Protein AF-A0A4R6TYL3-F1 (afdb_monomer_lite)

Organism: NCBI:txid1508390

Sequence (504 aa):
MLCTLIILLFRMFLLKMIELNVIICQNISFGIRSGTVNKDDILEYLKGKIPDYSNQQRQHALQFSLYVYPFLMRGEQHPFISNLVNALFEIEEKIPGYSSKTIDWISKIKKKHFEQMIQILGEVGVLRKFSSIAKEHSIELEPRKNKGKNPEFRGILQERYISIEVKTASLFEFNDNRQTGLQITSHLDYKDYSSVKNHGKIINPLSLKVKDYLHSANEKFKDHKKNNEYVDDLCILFIIWDDYINEPLSALINPNSGLFTKKSFSADSNFENVDGVIIIRNIHQLFRNLRFGEIVDYGVKGWFDPLNFSNPSVPPIFVQNPTGKRISKKIFERFNAFETDIFTKMPIAEYRPTDFVDWKTGISVSGLYSVPSDLREIVLEYFIRNNSSHLWRSYSDIALFGNIDVERIYESAIENNEDSPLDYALETIKTTLRMQQQIQRVALEENAVVDTRRVNLNNQFRLHYHLNKMTGPSQDCPCNSGVTYKECCSKKLRHFHYTNYSDI

Secondary structure (DSSP, 8-state):
-HHHHHHHHHHHHHHHHHHHHHHTT-S------S----HHHHHHHHHHHS--TT-TT---TTHIIIIIHHHHTTTPPPHHHHHHHHHHHHHHTTSTTHHHHHHHHHTT--GGGHHHHHHHHHHHHHHHHHHHHSPTT--EES--SSSS---SEEEEETTEEEEEEEEE---HHHHHHHTSSEEE-S---HHHHHHHHHHS-EEPPSHHHHHHHHHHHHHHHHHHTTSTTTTT-EEEEEEEE-S-THHHHHHHH-TTT-TTSTT-S-TT---TT--EEEEEE-HHHHHHHHHHS-----S-TT---TT----TTS--EEEE-TTSPPPPHHHHGGGT-EEGGGTTTS--GGGS--SEEETTTTEEEE-TTTS-HHHHHHHHHHHHHT---------SS----EEEEHHHHHHHHHHTT-S-HHHHHHHHHHHHHHHHHHHHHHHHHHHHHHHHHHHHHHHHHHHHHHHHHTS-TTSBPTT--SSBTTTTHHHHTTT-----GGG-

pLDDT: mean 87.47, std 14.73, range [33.81, 98.88]

Structure (mmCIF, N/CA/C/O backbone):
data_AF-A0A4R6TYL3-F1
#
_entry.id   AF-A0A4R6TYL3-F1
#
loop_
_atom_site.group_PDB
_atom_site.id
_atom_site.type_symbol
_atom_site.label_atom_id
_atom_site.label_alt_id
_atom_site.label_comp_id
_atom_site.label_asym_id
_atom_site.label_entity_id
_atom_site.label_seq_id
_atom_site.pdbx_PDB_ins_code
_atom_site.Cartn_x
_atom_site.Cartn_y
_atom_site.Cartn_z
_atom_site.occupancy
_atom_site.B_iso_or_equiv
_atom_site.auth_seq_id
_atom_site.auth_comp_id
_atom_site.auth_asym_id
_atom_site.auth_atom_id
_atom_site.pdbx_PDB_model_num
ATOM 1 N N . MET A 1 1 ? -55.254 -33.444 -15.782 1.00 52.72 1 MET A N 1
ATOM 2 C CA . MET A 1 1 ? -54.341 -34.079 -14.803 1.00 52.72 1 MET A CA 1
ATOM 3 C C . MET A 1 1 ? -52.915 -33.526 -14.884 1.00 52.72 1 MET A C 1
ATOM 5 O O . MET A 1 1 ? -52.403 -33.098 -13.861 1.00 52.72 1 MET A O 1
ATOM 9 N N . LEU A 1 2 ? -52.297 -33.437 -16.073 1.00 43.19 2 LEU A N 1
ATOM 10 C CA . LEU A 1 2 ? -50.922 -32.924 -16.231 1.00 43.19 2 LEU A CA 1
ATOM 11 C C . LEU A 1 2 ? -50.764 -31.422 -15.887 1.00 43.19 2 LEU A C 1
ATOM 13 O O . LEU A 1 2 ? -49.830 -31.051 -15.185 1.00 43.19 2 LEU A O 1
ATOM 17 N N . CYS A 1 3 ? -51.714 -30.560 -16.275 1.00 38.56 3 CYS A N 1
ATOM 18 C CA . CYS A 1 3 ? -51.667 -29.128 -15.929 1.00 38.56 3 CYS A CA 1
ATOM 19 C C . CYS A 1 3 ? -51.819 -28.856 -14.424 1.00 38.56 3 CYS A C 1
ATOM 21 O O . CYS A 1 3 ? -51.188 -27.949 -13.893 1.00 38.56 3 CYS A O 1
ATOM 23 N N . THR A 1 4 ? -52.614 -29.661 -13.715 1.00 47.88 4 THR A N 1
ATOM 24 C CA . THR A 1 4 ? -52.808 -29.520 -12.265 1.00 47.88 4 THR A CA 1
ATOM 25 C C . THR A 1 4 ? -51.534 -29.888 -11.498 1.00 47.88 4 THR A C 1
ATOM 27 O O . THR A 1 4 ? -51.201 -29.231 -10.515 1.00 47.88 4 THR A O 1
ATOM 30 N N . LEU A 1 5 ? -50.781 -30.879 -11.991 1.00 46.81 5 LEU A N 1
ATOM 31 C CA . LEU A 1 5 ? -49.497 -31.293 -11.422 1.00 46.81 5 LEU A CA 1
ATOM 32 C C . LEU A 1 5 ? -48.406 -30.226 -11.626 1.00 46.81 5 LEU A C 1
ATOM 34 O O . LEU A 1 5 ? -47.641 -29.950 -10.706 1.00 46.81 5 LEU A O 1
ATOM 38 N N . ILE A 1 6 ? -48.379 -29.569 -12.792 1.00 54.91 6 ILE A N 1
ATOM 39 C CA . ILE A 1 6 ? -47.424 -28.488 -13.090 1.00 54.91 6 ILE A CA 1
ATOM 40 C C . ILE A 1 6 ? -47.684 -27.260 -12.204 1.00 54.91 6 ILE A C 1
ATOM 42 O O . ILE A 1 6 ? -46.741 -26.690 -11.663 1.00 54.91 6 ILE A O 1
ATOM 46 N N . ILE A 1 7 ? -48.949 -26.889 -11.976 1.00 54.44 7 ILE A N 1
ATOM 47 C CA . ILE A 1 7 ? -49.303 -25.750 -11.108 1.00 54.44 7 ILE A CA 1
ATOM 48 C C . ILE A 1 7 ? -48.955 -26.035 -9.635 1.00 54.44 7 ILE A C 1
ATOM 50 O O . ILE A 1 7 ? -48.477 -25.142 -8.933 1.00 54.44 7 ILE A O 1
ATOM 54 N N . LEU A 1 8 ? -49.135 -27.276 -9.168 1.00 47.50 8 LEU A N 1
ATOM 55 C CA . LEU A 1 8 ? -48.736 -27.700 -7.819 1.00 47.50 8 LEU A CA 1
ATOM 56 C C . LEU A 1 8 ? -47.213 -27.691 -7.635 1.00 47.50 8 LEU A C 1
ATOM 58 O O . LEU A 1 8 ? -46.730 -27.172 -6.629 1.00 47.50 8 LEU A O 1
ATOM 62 N N . LEU A 1 9 ? -46.455 -28.173 -8.626 1.00 50.94 9 LEU A N 1
ATOM 63 C CA . LEU A 1 9 ? -44.989 -28.128 -8.608 1.00 50.94 9 LEU A CA 1
ATOM 64 C C . LEU A 1 9 ? -44.461 -26.687 -8.642 1.00 50.94 9 LEU A C 1
ATOM 66 O O . LEU A 1 9 ? -43.527 -26.368 -7.908 1.00 50.94 9 LEU A O 1
ATOM 70 N N . PHE A 1 10 ? -45.097 -25.794 -9.406 1.00 54.69 10 PHE A N 1
ATOM 71 C CA . PHE A 1 10 ? -44.711 -24.381 -9.462 1.00 54.69 10 PHE A CA 1
ATOM 72 C C . PHE A 1 10 ? -45.014 -23.642 -8.148 1.00 54.69 10 PHE A C 1
ATOM 74 O O . PHE A 1 10 ? -44.192 -22.859 -7.676 1.00 54.69 10 PHE A O 1
ATOM 81 N N . ARG A 1 11 ? -46.147 -23.942 -7.491 1.00 48.09 11 ARG A N 1
ATOM 82 C CA . ARG A 1 11 ? -46.471 -23.407 -6.153 1.00 48.09 11 ARG A CA 1
ATOM 83 C C . ARG A 1 11 ? -45.524 -23.918 -5.069 1.00 48.09 11 ARG A C 1
ATOM 85 O O . ARG A 1 11 ? -45.111 -23.131 -4.223 1.00 48.09 11 ARG A O 1
ATOM 92 N N . MET A 1 12 ? -45.151 -25.198 -5.102 1.00 48.53 12 MET A N 1
ATOM 93 C CA . MET A 1 12 ? -44.165 -25.757 -4.169 1.00 48.53 12 MET A CA 1
ATOM 94 C C . MET A 1 12 ? -42.767 -25.167 -4.390 1.00 48.53 12 MET A C 1
ATOM 96 O O . MET A 1 12 ? -42.042 -24.950 -3.421 1.00 48.53 12 MET A O 1
ATOM 100 N N . PHE A 1 13 ? -42.403 -24.857 -5.638 1.00 53.25 13 PHE A N 1
ATOM 101 C CA . PHE A 1 13 ? -41.139 -24.199 -5.967 1.00 53.25 13 PHE A CA 1
ATOM 102 C C . PHE A 1 13 ? -41.110 -22.736 -5.495 1.00 53.25 13 PHE A C 1
ATOM 104 O O . PHE A 1 13 ? -40.124 -22.307 -4.899 1.00 53.25 13 PHE A O 1
ATOM 111 N N . LEU A 1 14 ? -42.211 -21.991 -5.664 1.00 43.56 14 LEU A N 1
ATOM 112 C CA . LEU A 1 14 ? -42.335 -20.620 -5.152 1.00 43.56 14 LEU A CA 1
ATOM 113 C C . LEU A 1 14 ? -42.339 -20.556 -3.617 1.00 43.56 14 LEU A C 1
ATOM 115 O O . LEU A 1 14 ? -41.688 -19.681 -3.053 1.00 43.56 14 LEU A O 1
ATOM 119 N N . LEU A 1 15 ? -43.005 -21.491 -2.933 1.00 44.31 15 LEU A N 1
ATOM 120 C CA . LEU A 1 15 ? -43.000 -21.552 -1.465 1.00 44.31 15 LEU A CA 1
ATOM 121 C C . LEU A 1 15 ? -41.608 -21.895 -0.908 1.00 44.31 15 LEU A C 1
ATOM 123 O O . LEU A 1 15 ? -41.169 -21.255 0.043 1.00 44.31 15 LEU A O 1
ATOM 127 N N . LYS A 1 16 ? -40.859 -22.798 -1.559 1.00 41.81 16 LYS A N 1
ATOM 128 C CA . LYS A 1 16 ? -39.458 -23.082 -1.193 1.00 41.81 16 LYS A CA 1
ATOM 129 C C . LYS A 1 16 ? -38.503 -21.925 -1.484 1.00 41.81 16 LYS A C 1
ATOM 131 O O . LYS A 1 16 ? -37.549 -21.737 -0.740 1.00 41.81 16 LYS A O 1
ATOM 136 N N . MET A 1 17 ? -38.747 -21.138 -2.532 1.00 44.31 17 MET A N 1
ATOM 137 C CA . MET A 1 17 ? -37.972 -19.923 -2.824 1.00 44.31 17 MET A CA 1
ATOM 138 C C . MET A 1 17 ? -38.226 -18.814 -1.791 1.00 44.31 17 MET A C 1
ATOM 140 O O . MET A 1 17 ? -37.309 -18.065 -1.455 1.00 44.31 17 MET A O 1
ATOM 144 N N . ILE A 1 18 ? -39.448 -18.726 -1.257 1.00 42.47 18 ILE A N 1
ATOM 145 C CA . ILE A 1 18 ? -39.785 -17.802 -0.165 1.00 42.47 18 ILE A CA 1
ATOM 146 C C . ILE A 1 18 ? -39.159 -18.288 1.153 1.00 42.47 18 ILE A C 1
ATOM 148 O O . ILE A 1 18 ? -38.555 -17.484 1.856 1.00 42.47 18 ILE A O 1
ATOM 152 N N . GLU A 1 19 ? -39.179 -19.592 1.451 1.00 37.22 19 GLU A N 1
ATOM 153 C CA . GLU A 1 19 ? -38.493 -20.147 2.632 1.00 37.22 19 GLU A CA 1
ATOM 154 C C . GLU A 1 19 ? -36.958 -20.030 2.552 1.00 37.22 19 GLU A C 1
ATOM 156 O O . GLU A 1 19 ? -36.324 -19.713 3.557 1.00 37.22 19 GLU A O 1
ATOM 161 N N . LEU A 1 20 ? -36.336 -20.188 1.375 1.00 38.94 20 LEU A N 1
ATOM 162 C CA . LEU A 1 20 ? -34.883 -20.003 1.227 1.00 38.94 20 LEU A CA 1
ATOM 163 C C . LEU A 1 20 ? -34.441 -18.537 1.354 1.00 38.94 20 LEU A C 1
ATOM 165 O O . LEU A 1 20 ? -33.379 -18.280 1.920 1.00 38.94 20 LEU A O 1
ATOM 169 N N . ASN A 1 21 ? -35.249 -17.577 0.892 1.00 35.66 21 ASN A N 1
ATOM 170 C CA . ASN A 1 21 ? -34.963 -16.153 1.103 1.00 35.66 21 ASN A CA 1
ATOM 171 C C . ASN A 1 21 ? -35.187 -15.717 2.561 1.00 35.66 21 ASN A C 1
ATOM 173 O O . ASN A 1 21 ? -34.532 -14.790 3.027 1.00 35.66 21 ASN A O 1
ATOM 177 N N . VAL A 1 22 ? -36.042 -16.414 3.315 1.00 35.62 22 VAL A N 1
ATOM 178 C CA . VAL A 1 22 ? -36.226 -16.166 4.755 1.00 35.62 22 VAL A CA 1
ATOM 179 C C . VAL A 1 22 ? -35.092 -16.783 5.588 1.00 35.62 22 VAL A C 1
ATOM 181 O O . VAL A 1 22 ? -34.664 -16.183 6.571 1.00 35.62 22 VAL A O 1
ATOM 184 N N . ILE A 1 23 ? -34.524 -17.920 5.170 1.00 35.09 23 ILE A N 1
ATOM 185 C CA . ILE A 1 23 ? -33.464 -18.616 5.926 1.00 35.09 23 ILE A CA 1
ATOM 186 C C . ILE A 1 23 ? -32.071 -17.982 5.732 1.00 35.09 23 ILE A C 1
ATOM 188 O O . ILE A 1 23 ? -31.238 -18.058 6.636 1.00 35.09 23 ILE A O 1
ATOM 192 N N . ILE A 1 24 ? -31.814 -17.273 4.626 1.00 40.28 24 ILE A N 1
ATOM 193 C CA . ILE A 1 24 ? -30.550 -16.527 4.431 1.00 40.28 24 ILE A CA 1
ATOM 194 C C . ILE A 1 24 ? -30.544 -15.176 5.186 1.00 40.28 24 ILE A C 1
ATOM 196 O O . ILE A 1 24 ? -29.479 -14.620 5.442 1.00 40.28 24 ILE A O 1
ATOM 200 N N . CYS A 1 25 ? -31.697 -14.704 5.675 1.00 34.31 25 CYS A N 1
ATOM 201 C CA . CYS A 1 25 ? -31.811 -13.484 6.489 1.00 34.31 25 CYS A CA 1
ATOM 202 C C . CYS A 1 25 ? -31.971 -13.726 8.006 1.00 34.31 25 CYS A C 1
ATOM 204 O O . CYS A 1 25 ? -32.198 -12.770 8.744 1.00 34.31 25 CYS A O 1
ATOM 206 N N . GLN A 1 26 ? -31.850 -14.963 8.504 1.00 35.41 26 GLN A N 1
ATOM 207 C CA . GLN A 1 26 ? -32.189 -15.301 9.900 1.00 35.41 26 GLN A CA 1
ATOM 208 C C . GLN A 1 26 ? -31.051 -15.874 10.755 1.00 35.41 26 GLN A C 1
ATOM 210 O O . GLN A 1 26 ? -31.289 -16.684 11.644 1.00 35.41 26 GLN A O 1
ATOM 215 N N . ASN A 1 27 ? -29.818 -15.391 10.599 1.00 38.75 27 ASN A N 1
ATOM 216 C CA . ASN A 1 27 ? -28.835 -15.532 11.676 1.00 38.75 27 ASN A CA 1
ATOM 217 C C . ASN A 1 27 ? -28.180 -14.184 11.984 1.00 38.75 27 ASN A C 1
ATOM 219 O O . ASN A 1 27 ? -27.373 -13.680 11.212 1.00 38.75 27 ASN A O 1
ATOM 223 N N . ILE A 1 28 ? -28.547 -13.661 13.163 1.00 42.12 28 ILE A N 1
ATOM 224 C CA . ILE A 1 28 ? -28.294 -12.330 13.744 1.00 42.12 28 ILE A CA 1
ATOM 225 C C . ILE A 1 28 ? -29.343 -11.278 13.337 1.00 42.12 28 ILE A C 1
ATOM 227 O O . ILE A 1 28 ? -29.051 -10.260 12.720 1.00 42.12 28 ILE A O 1
ATOM 231 N N . SER A 1 29 ? -30.588 -11.483 13.776 1.00 33.81 29 SER A N 1
ATOM 232 C CA . SER A 1 29 ? -31.534 -10.381 13.955 1.00 33.81 29 SER A CA 1
ATOM 233 C C . SER A 1 29 ? -31.149 -9.589 15.213 1.00 33.81 29 SER A C 1
ATOM 235 O O . SER A 1 29 ? -31.731 -9.766 16.285 1.00 33.81 29 SER A O 1
ATOM 237 N N . PHE A 1 30 ? -30.174 -8.686 15.095 1.00 42.66 30 PHE A N 1
ATOM 238 C CA . PHE A 1 30 ? -30.356 -7.421 15.800 1.00 42.66 30 PHE A CA 1
ATOM 239 C C . PHE A 1 30 ? -31.599 -6.786 15.176 1.00 42.66 30 PHE A C 1
ATOM 241 O O . PHE A 1 30 ? -31.733 -6.773 13.954 1.00 42.66 30 PHE A O 1
ATOM 248 N N . GLY A 1 31 ? -32.548 -6.337 15.996 1.00 38.34 31 GLY A N 1
ATOM 249 C CA . GLY A 1 31 ? -33.704 -5.584 15.525 1.00 38.34 31 GLY A CA 1
ATOM 250 C C . GLY A 1 31 ? -33.247 -4.253 14.937 1.00 38.34 31 GLY A C 1
ATOM 251 O O . GLY A 1 31 ? -33.343 -3.223 15.597 1.00 38.34 31 GLY A O 1
ATOM 252 N N . ILE A 1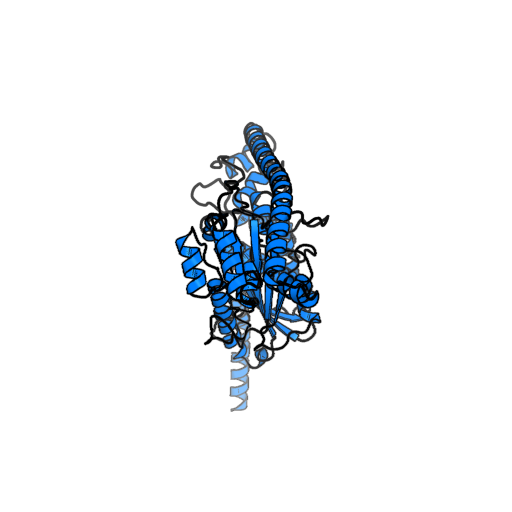 32 ? -32.729 -4.276 13.711 1.00 43.06 32 ILE A N 1
ATOM 253 C CA . ILE A 1 32 ? -32.455 -3.090 12.917 1.00 43.06 32 ILE A CA 1
ATOM 254 C C . ILE A 1 32 ? -33.831 -2.615 12.462 1.00 43.06 32 ILE A C 1
ATOM 256 O O . ILE A 1 32 ? -34.363 -3.017 11.429 1.00 43.06 32 ILE A O 1
ATOM 260 N N . ARG A 1 33 ? -34.452 -1.778 13.302 1.00 42.78 33 ARG A N 1
ATOM 261 C CA . ARG A 1 33 ? -35.408 -0.782 12.812 1.00 42.78 33 ARG A CA 1
ATOM 262 C C . ARG A 1 33 ? -34.746 -0.119 11.607 1.00 42.78 33 ARG A C 1
ATOM 264 O O . ARG A 1 33 ? -33.544 0.114 11.654 1.00 42.78 33 ARG A O 1
ATOM 271 N N . SER A 1 34 ? -35.509 0.183 10.564 1.00 53.31 34 SER A N 1
ATOM 272 C CA . SER A 1 34 ? -35.074 0.870 9.339 1.00 53.31 34 SER A CA 1
ATOM 273 C C . SER A 1 34 ? -34.606 2.320 9.585 1.00 53.31 34 SER A C 1
ATOM 275 O O . SER A 1 34 ? -35.009 3.239 8.875 1.00 53.31 34 SER A O 1
ATOM 277 N N . GLY A 1 35 ? -33.834 2.550 10.644 1.00 67.69 35 GLY A N 1
ATOM 278 C CA . GLY A 1 35 ? -33.108 3.774 10.898 1.00 67.69 35 GLY A CA 1
ATOM 279 C C . GLY A 1 35 ? -31.874 3.795 10.012 1.00 67.69 35 GLY A C 1
ATOM 280 O O . GLY A 1 35 ? -31.209 2.780 9.814 1.00 67.69 35 GLY A O 1
ATOM 281 N N . THR A 1 36 ? -31.597 4.962 9.455 1.00 80.69 36 THR A N 1
ATOM 282 C CA . THR A 1 36 ? -30.348 5.264 8.766 1.00 80.69 36 THR A CA 1
ATOM 283 C C . THR A 1 36 ? -29.184 5.028 9.728 1.00 80.69 36 THR A C 1
ATOM 285 O O . THR A 1 36 ? -29.083 5.742 10.727 1.00 80.69 36 THR A O 1
ATOM 288 N N . VAL A 1 37 ? -28.339 4.029 9.443 1.00 89.19 37 VAL A N 1
ATOM 289 C CA . VAL A 1 37 ? -27.083 3.800 10.175 1.00 89.19 37 VAL A CA 1
ATOM 290 C C . VAL A 1 37 ? -26.272 5.086 10.108 1.00 89.19 37 VAL A C 1
ATOM 292 O O . VAL A 1 37 ? -26.063 5.613 9.018 1.00 89.19 37 VAL A O 1
ATOM 295 N N . ASN A 1 38 ? -25.840 5.607 11.253 1.00 95.38 38 ASN A N 1
ATOM 296 C CA . ASN A 1 38 ? -24.971 6.780 11.311 1.00 95.38 38 ASN A CA 1
ATOM 297 C C . ASN A 1 38 ? -23.552 6.395 11.781 1.00 95.38 38 ASN A C 1
ATOM 299 O O . ASN A 1 38 ? -23.264 5.247 12.122 1.00 95.38 38 ASN A O 1
ATOM 303 N N . LYS A 1 39 ? -22.631 7.365 11.771 1.00 97.31 39 LYS A N 1
ATOM 304 C CA . LYS A 1 39 ? -21.231 7.145 12.174 1.00 97.31 39 LYS A CA 1
ATOM 305 C C . LYS A 1 39 ? -21.087 6.756 13.648 1.00 97.31 39 LYS A C 1
ATOM 307 O O . LYS A 1 39 ? -20.216 5.947 13.967 1.00 97.31 39 LYS A O 1
ATOM 312 N N . ASP A 1 40 ? -21.937 7.291 14.520 1.00 96.62 40 ASP A N 1
ATOM 313 C CA . ASP A 1 40 ? -21.917 6.983 15.950 1.00 96.62 40 ASP A CA 1
ATOM 314 C C . ASP A 1 40 ? -22.342 5.531 16.195 1.00 96.62 40 ASP A C 1
ATOM 316 O O . ASP A 1 40 ? -21.701 4.840 16.984 1.00 96.62 40 ASP A O 1
ATOM 320 N N . ASP A 1 41 ? -23.325 5.020 15.446 1.00 96.94 41 ASP A N 1
ATOM 321 C CA . ASP A 1 41 ? -23.737 3.612 15.516 1.00 96.94 41 ASP A CA 1
ATOM 322 C C . ASP A 1 41 ? -22.573 2.671 15.157 1.00 96.94 41 ASP A C 1
ATOM 324 O O . ASP A 1 41 ? -22.320 1.681 15.850 1.00 96.94 41 ASP A O 1
ATOM 328 N N . ILE A 1 42 ? -21.819 2.996 14.098 1.00 98.12 42 ILE A N 1
ATOM 329 C CA . ILE A 1 42 ? -20.638 2.227 13.670 1.00 98.12 42 ILE A CA 1
ATOM 330 C C . ILE A 1 42 ? -19.532 2.297 14.732 1.00 98.12 42 ILE A C 1
ATOM 332 O O . ILE A 1 42 ? -18.920 1.274 15.057 1.00 98.12 42 ILE A O 1
ATOM 336 N N . LEU A 1 43 ? -19.276 3.484 15.293 1.00 97.88 43 LEU A N 1
ATOM 337 C CA . LEU A 1 43 ? -18.278 3.678 16.346 1.00 97.88 43 LEU A CA 1
ATOM 338 C C . LEU A 1 43 ? -18.637 2.903 17.621 1.00 97.88 43 LEU A C 1
ATOM 340 O O . LEU A 1 43 ? -17.772 2.241 18.198 1.00 97.88 43 LEU A O 1
ATOM 344 N N . GLU A 1 44 ? -19.893 2.958 18.059 1.00 97.12 44 GLU A N 1
ATOM 345 C CA . GLU A 1 44 ? -20.363 2.231 19.238 1.00 97.12 44 GLU A CA 1
ATOM 346 C C . GLU A 1 44 ? -20.350 0.716 19.006 1.00 97.12 44 GLU A C 1
ATOM 348 O O . GLU A 1 44 ? -19.908 -0.032 19.883 1.00 97.12 44 GLU A O 1
ATOM 353 N N . TYR A 1 45 ? -20.707 0.243 17.806 1.00 98.06 45 TYR A N 1
ATOM 354 C CA . TYR A 1 45 ? -20.563 -1.172 17.453 1.00 98.06 45 TYR A CA 1
ATOM 355 C C . TYR A 1 45 ? -19.095 -1.619 17.508 1.00 98.06 45 TYR A C 1
ATOM 357 O O . TYR A 1 45 ? -18.782 -2.652 18.105 1.00 98.06 45 TYR A O 1
ATOM 365 N N . LEU A 1 46 ? -18.170 -0.814 16.971 1.00 97.75 46 LEU A N 1
ATOM 366 C CA . LEU A 1 46 ? -16.731 -1.078 17.048 1.00 97.75 46 LEU A CA 1
ATOM 367 C C . LEU A 1 46 ? -16.239 -1.132 18.505 1.00 97.75 46 LEU A C 1
ATOM 369 O O . LEU A 1 46 ? -15.578 -2.102 18.887 1.00 97.75 46 LEU A O 1
ATOM 373 N N . LYS A 1 47 ? -16.605 -0.153 19.344 1.00 96.19 47 LYS A N 1
ATOM 374 C CA . LYS A 1 47 ? -16.277 -0.137 20.785 1.00 96.19 47 LYS A CA 1
ATOM 375 C C . LYS A 1 47 ? -16.894 -1.309 21.553 1.00 96.19 47 LYS A C 1
ATOM 377 O O . LYS A 1 47 ? -16.331 -1.720 22.563 1.00 96.19 47 LYS A O 1
ATOM 382 N N . GLY A 1 48 ? -18.040 -1.829 21.121 1.00 96.00 48 GLY A N 1
ATOM 383 C CA . GLY A 1 48 ? -18.668 -3.002 21.730 1.00 96.00 48 GLY A CA 1
ATOM 384 C C . GLY A 1 48 ? -17.978 -4.320 21.364 1.00 96.00 48 GLY A C 1
ATOM 385 O O . GLY A 1 48 ? -18.076 -5.297 22.108 1.00 96.00 48 GLY A O 1
ATOM 386 N N . LYS A 1 49 ? -17.280 -4.361 20.222 1.00 96.50 49 LYS A N 1
ATOM 387 C CA . LYS A 1 49 ? -16.646 -5.575 19.683 1.00 96.50 49 LYS A CA 1
ATOM 388 C C . LYS A 1 49 ? -15.177 -5.703 20.047 1.00 96.50 49 LYS A C 1
ATOM 390 O O . LYS A 1 49 ? -14.708 -6.818 20.282 1.00 96.50 49 LYS A O 1
ATOM 395 N N . ILE A 1 50 ? -14.449 -4.592 20.103 1.00 95.56 50 ILE A N 1
ATOM 396 C CA . ILE A 1 50 ? -13.064 -4.611 20.569 1.00 95.56 50 ILE A CA 1
ATOM 397 C C . ILE A 1 50 ? -13.072 -4.717 22.103 1.00 95.56 50 ILE A C 1
ATOM 399 O O . ILE A 1 50 ? -13.787 -3.974 22.761 1.00 95.56 50 ILE A O 1
ATOM 403 N N . PRO A 1 51 ? -12.331 -5.655 22.716 1.00 93.50 51 PRO A N 1
ATOM 404 C CA . PRO A 1 51 ? -12.259 -5.728 24.175 1.00 93.50 51 PRO A CA 1
ATOM 405 C C . PRO A 1 51 ? -11.509 -4.515 24.731 1.00 93.50 51 PRO A C 1
ATOM 407 O O . PRO A 1 51 ? -10.532 -4.104 24.122 1.00 93.50 51 PRO A O 1
ATOM 410 N N . ASP A 1 52 ? -11.885 -3.983 25.893 1.00 94.25 52 ASP A N 1
ATOM 411 C CA . ASP A 1 52 ? -11.071 -2.997 26.620 1.00 94.25 52 ASP A CA 1
ATOM 412 C C . ASP A 1 52 ? -9.962 -3.676 27.464 1.00 94.25 52 ASP A C 1
ATOM 414 O O . ASP A 1 52 ? -9.723 -4.881 27.361 1.00 94.25 52 ASP A O 1
ATOM 418 N N . TYR A 1 53 ? -9.268 -2.911 28.313 1.00 93.81 53 TYR A N 1
ATOM 419 C CA . TYR A 1 53 ? -8.215 -3.411 29.210 1.00 93.81 53 TYR A CA 1
ATOM 420 C C . TYR A 1 53 ? -8.746 -3.828 30.596 1.00 93.81 53 TYR A C 1
ATOM 422 O O . TYR A 1 53 ? -7.979 -3.907 31.564 1.00 93.81 53 TYR A O 1
ATOM 430 N N . SER A 1 54 ? -10.048 -4.105 30.731 1.00 92.31 54 SER A N 1
ATOM 431 C CA . SER A 1 54 ? -10.618 -4.675 31.960 1.00 92.31 54 SER A CA 1
ATOM 432 C C . SER A 1 54 ? -10.302 -6.168 32.121 1.00 92.31 54 SER A C 1
ATOM 434 O O . SER A 1 54 ? -10.407 -6.690 33.229 1.00 92.31 54 SER A O 1
ATOM 436 N N . ASN A 1 55 ? -9.853 -6.845 31.054 1.00 86.94 55 ASN A N 1
ATOM 437 C CA . ASN A 1 55 ? -9.434 -8.248 31.066 1.00 86.94 55 ASN A CA 1
ATOM 438 C C . ASN A 1 55 ? -8.045 -8.426 30.417 1.00 86.94 55 ASN A C 1
ATOM 440 O O . ASN A 1 55 ? -7.861 -8.133 29.239 1.00 86.94 55 ASN A O 1
ATOM 444 N N . GLN A 1 56 ? -7.077 -8.973 31.164 1.00 78.38 56 GLN A N 1
ATOM 445 C CA . GLN A 1 56 ? -5.698 -9.194 30.694 1.00 78.38 56 GLN A CA 1
ATOM 446 C C . GLN A 1 56 ? -5.570 -10.180 29.521 1.00 78.38 56 GLN A C 1
ATOM 448 O O . GLN A 1 56 ? -4.568 -10.156 28.810 1.00 78.38 56 GLN A O 1
ATOM 453 N N . GLN A 1 57 ? -6.551 -11.060 29.306 1.00 72.56 57 GLN A N 1
ATOM 454 C CA . GLN A 1 57 ? -6.406 -12.195 28.387 1.00 72.56 57 GLN A CA 1
ATOM 455 C C . GLN A 1 57 ? -6.648 -11.860 26.909 1.00 72.56 57 GLN A C 1
ATOM 457 O O . GLN A 1 57 ? -6.377 -12.696 26.044 1.00 72.56 57 GLN A O 1
ATOM 462 N N . ARG A 1 58 ? -7.173 -10.672 26.582 1.00 70.62 58 ARG A N 1
ATOM 463 C CA . ARG A 1 58 ? -7.496 -10.302 25.197 1.00 70.62 58 ARG A CA 1
ATOM 464 C C . ARG A 1 58 ? -6.832 -8.988 24.822 1.00 70.62 58 ARG A C 1
ATOM 466 O O . ARG A 1 58 ? -7.320 -7.931 25.191 1.00 70.62 58 ARG A O 1
ATOM 473 N N . GLN A 1 59 ? -5.745 -9.080 24.058 1.00 85.44 59 GLN A N 1
ATOM 474 C CA . GLN A 1 59 ? -5.080 -7.928 23.455 1.00 85.44 59 GLN A CA 1
ATOM 475 C C . GLN A 1 59 ? -5.453 -7.796 21.973 1.00 85.44 59 GLN A C 1
ATOM 477 O O . GLN A 1 59 ? -5.390 -8.775 21.219 1.00 85.44 59 GLN A O 1
ATOM 482 N N . HIS A 1 60 ? -5.807 -6.584 21.556 1.00 92.19 60 HIS A N 1
ATOM 483 C CA . HIS A 1 60 ? -6.217 -6.244 20.195 1.00 92.19 60 HIS A CA 1
ATOM 484 C C . HIS A 1 60 ? -5.568 -4.921 19.769 1.00 92.19 60 HIS A C 1
ATOM 486 O O . HIS A 1 60 ? -5.446 -4.007 20.577 1.00 92.19 60 HIS A O 1
ATOM 492 N N . ALA A 1 61 ? -5.178 -4.794 18.500 1.00 91.38 61 ALA A N 1
ATOM 493 C CA . ALA A 1 61 ? -4.385 -3.655 18.025 1.00 91.38 61 ALA A CA 1
ATOM 494 C C . ALA A 1 61 ? -5.105 -2.296 18.134 1.00 91.38 61 ALA A C 1
ATOM 496 O O . ALA A 1 61 ? -4.486 -1.277 18.409 1.00 91.38 61 ALA A O 1
ATOM 497 N N . LEU A 1 62 ? -6.433 -2.277 17.988 1.00 94.38 62 LEU A N 1
ATOM 498 C CA . LEU A 1 62 ? -7.241 -1.053 18.124 1.00 94.38 62 LEU A CA 1
ATOM 499 C C . LEU A 1 62 ? -7.565 -0.654 19.576 1.00 94.38 62 LEU A C 1
ATOM 501 O O . LEU A 1 62 ? -8.199 0.376 19.795 1.00 94.38 62 LEU A O 1
ATOM 505 N N . GLN A 1 63 ? -7.165 -1.446 20.577 1.00 93.50 63 GLN A N 1
ATOM 506 C CA . GLN A 1 63 ? -7.497 -1.177 21.983 1.00 93.50 63 GLN A CA 1
ATOM 507 C C . GLN A 1 63 ? -6.988 0.169 22.474 1.00 93.50 63 GLN A C 1
ATOM 509 O O . GLN A 1 63 ? -7.716 0.910 23.139 1.00 93.50 63 GLN A O 1
ATOM 514 N N . PHE A 1 64 ? -5.735 0.483 22.148 1.00 93.62 64 PHE A N 1
ATOM 515 C CA . PHE A 1 64 ? -5.142 1.746 22.548 1.00 93.62 64 PHE A CA 1
ATOM 516 C C . PHE A 1 64 ? -5.936 2.907 21.945 1.00 93.62 64 PHE A C 1
ATOM 518 O O . PHE A 1 64 ? -6.403 3.779 22.677 1.00 93.62 64 PHE A O 1
ATOM 525 N N . SER A 1 65 ? -6.154 2.878 20.628 1.00 94.19 65 SER A N 1
ATOM 526 C CA . SER A 1 65 ? -6.840 3.940 19.888 1.00 94.19 65 SER A CA 1
ATOM 527 C C . SER A 1 65 ? -8.298 4.140 20.323 1.00 94.19 65 SER A C 1
ATOM 529 O O . SER A 1 65 ? -8.793 5.261 20.254 1.00 94.19 65 SER A O 1
ATOM 531 N N . LEU A 1 66 ? -8.983 3.089 20.792 1.00 95.31 66 LEU A N 1
ATOM 532 C CA . LEU A 1 66 ? -10.381 3.165 21.238 1.00 95.31 66 LEU A CA 1
ATOM 533 C C . LEU A 1 66 ? -10.555 3.573 22.705 1.00 95.31 66 LEU A C 1
ATOM 535 O O . LEU A 1 66 ? -11.537 4.242 23.023 1.00 95.31 66 LEU A O 1
ATOM 539 N N . TYR A 1 67 ? -9.653 3.168 23.605 1.00 95.00 67 TYR A N 1
ATOM 540 C CA . TYR A 1 67 ? -9.868 3.340 25.053 1.00 95.00 67 TYR A CA 1
ATOM 541 C C . TYR A 1 67 ? -8.800 4.172 25.750 1.00 95.00 67 TYR A C 1
ATOM 543 O O . TYR A 1 67 ? -9.124 4.943 26.653 1.00 95.00 67 TYR A O 1
ATOM 551 N N . VAL A 1 68 ? -7.533 4.020 25.365 1.00 94.69 68 VAL A N 1
ATOM 552 C CA . VAL A 1 68 ? -6.432 4.747 26.007 1.00 94.69 68 VAL A CA 1
ATOM 553 C C . VAL A 1 68 ? -6.321 6.140 25.417 1.00 94.69 68 VAL A C 1
ATOM 555 O O . VAL A 1 68 ? -6.283 7.102 26.172 1.00 94.69 68 VAL A O 1
ATOM 558 N N . TYR A 1 69 ? -6.329 6.274 24.092 1.00 94.62 69 TYR A N 1
ATOM 559 C CA . TYR A 1 69 ? -6.177 7.578 23.453 1.00 94.62 69 TYR A CA 1
ATOM 560 C C . TYR A 1 69 ? -7.251 8.586 23.896 1.00 94.62 69 TYR A C 1
ATOM 562 O O . TYR A 1 69 ? -6.856 9.647 24.373 1.00 94.62 69 TYR A O 1
ATOM 570 N N . PRO A 1 70 ? -8.565 8.267 23.902 1.00 95.50 70 PRO A N 1
ATOM 571 C CA . PRO A 1 70 ? -9.564 9.203 24.421 1.00 95.50 70 PRO A CA 1
ATOM 572 C C . PRO A 1 70 ? -9.371 9.515 25.906 1.00 95.50 70 PRO A C 1
ATOM 574 O O . PRO A 1 70 ? -9.637 10.627 26.344 1.00 95.50 70 PRO A O 1
ATOM 577 N N . PHE A 1 71 ? -8.872 8.565 26.702 1.00 95.81 71 PHE A N 1
ATOM 578 C CA . PHE A 1 71 ? -8.520 8.840 28.094 1.00 95.81 71 PHE A CA 1
ATOM 579 C C . PHE A 1 71 ? -7.372 9.846 28.211 1.00 95.81 71 PHE A C 1
ATOM 581 O O . PHE A 1 71 ? -7.437 10.705 29.081 1.00 95.81 71 PHE A O 1
ATOM 588 N N . LEU A 1 72 ? -6.346 9.767 27.358 1.00 94.44 72 LEU A N 1
ATOM 589 C CA . LEU A 1 72 ? -5.217 10.706 27.349 1.00 94.44 72 LEU A CA 1
ATOM 590 C C . LEU A 1 72 ? -5.622 12.083 26.813 1.00 94.44 72 LEU A C 1
ATOM 592 O O . LEU A 1 72 ? -5.270 13.099 27.409 1.00 94.44 72 LEU A O 1
ATOM 596 N N . MET A 1 73 ? -6.406 12.096 25.736 1.00 94.88 73 MET A N 1
ATOM 597 C CA . MET A 1 73 ? -6.758 13.278 24.944 1.00 94.88 73 MET A CA 1
ATOM 598 C C . MET A 1 73 ? -8.142 13.836 25.282 1.00 94.88 73 MET A C 1
ATOM 600 O O . MET A 1 73 ? -8.823 14.417 24.449 1.00 94.88 73 MET A O 1
ATOM 604 N N . ARG A 1 74 ? -8.588 13.644 26.524 1.00 94.50 74 ARG A N 1
ATOM 605 C CA . ARG A 1 74 ? -9.813 14.247 27.070 1.00 94.50 74 ARG A CA 1
ATOM 606 C C . ARG A 1 74 ? -11.100 14.003 26.262 1.00 94.50 74 ARG A C 1
ATOM 608 O O . ARG A 1 74 ? -11.950 14.878 26.130 1.00 94.50 74 ARG A O 1
ATOM 615 N N . GLY A 1 75 ? -11.243 12.792 25.736 1.00 94.38 75 GLY A N 1
ATOM 616 C CA . GLY A 1 75 ? -12.385 12.351 24.938 1.00 94.38 75 GLY A CA 1
ATOM 617 C C . GLY A 1 75 ? -12.201 12.504 23.432 1.00 94.38 75 GLY A C 1
ATOM 618 O O . GLY A 1 75 ? -13.047 12.019 22.684 1.00 94.38 75 GLY A O 1
ATOM 619 N N . GLU A 1 76 ? -11.100 13.102 22.970 1.00 95.50 76 GLU A N 1
ATOM 620 C CA . GLU A 1 76 ? -10.793 13.142 21.543 1.00 95.50 76 GLU A CA 1
ATOM 621 C C . GLU A 1 76 ? -10.620 11.729 20.976 1.00 95.50 76 GLU A C 1
ATOM 623 O O . GLU A 1 76 ? -9.991 10.843 21.566 1.00 95.50 76 GLU A O 1
ATOM 628 N N . GLN A 1 77 ? -11.192 11.520 19.796 1.00 95.12 77 GLN A N 1
ATOM 629 C CA . GLN A 1 77 ? -11.096 10.259 19.087 1.00 95.12 77 GLN A CA 1
ATOM 630 C C . GLN A 1 77 ? -9.762 10.165 18.355 1.00 95.12 77 GLN A C 1
ATOM 632 O O . GLN A 1 77 ? -9.312 11.112 17.714 1.00 95.12 77 GLN A O 1
ATOM 637 N N . HIS A 1 78 ? -9.150 8.985 18.403 1.00 95.19 78 HIS A N 1
ATOM 638 C CA . HIS A 1 78 ? -7.923 8.737 17.665 1.00 95.19 78 HIS A CA 1
ATOM 639 C C . HIS A 1 78 ? -8.156 8.912 16.150 1.00 95.19 78 HIS A C 1
ATOM 641 O O . HIS A 1 78 ? -9.091 8.288 15.631 1.00 95.19 78 HIS A O 1
ATOM 647 N N . PRO A 1 79 ? -7.299 9.656 15.415 1.00 94.94 79 PRO A N 1
ATOM 648 C CA . PRO A 1 79 ? -7.498 9.944 13.990 1.00 94.94 79 PRO A CA 1
ATOM 649 C C . PRO A 1 79 ? -7.778 8.697 13.144 1.00 94.94 79 PRO A C 1
ATOM 651 O O . PRO A 1 79 ? -8.725 8.670 12.364 1.00 94.94 79 PRO A O 1
ATOM 654 N N . PHE A 1 80 ? -7.029 7.616 13.382 1.00 95.81 80 PHE A N 1
ATOM 655 C CA . PHE A 1 80 ? -7.250 6.334 12.709 1.00 95.81 80 PHE A CA 1
ATOM 656 C C . PHE A 1 80 ? -8.667 5.775 12.881 1.00 95.81 80 PHE A C 1
ATOM 658 O O . PHE A 1 80 ? -9.257 5.295 11.918 1.00 95.81 80 PHE A O 1
ATOM 665 N N . ILE A 1 81 ? -9.233 5.845 14.091 1.00 97.38 81 ILE A N 1
ATOM 666 C CA . ILE A 1 81 ? -10.589 5.341 14.343 1.00 97.38 81 ILE A CA 1
ATOM 667 C C . ILE A 1 81 ? -11.605 6.219 13.616 1.00 97.38 81 ILE A C 1
ATOM 669 O O . ILE A 1 81 ? -12.542 5.693 13.027 1.00 97.38 81 ILE A O 1
ATOM 673 N N . SER A 1 82 ? -11.411 7.542 13.610 1.00 96.94 82 SER A N 1
ATOM 674 C CA . SER A 1 82 ? -12.265 8.466 12.850 1.00 96.94 82 SER A CA 1
ATOM 675 C C . SER A 1 82 ? -12.251 8.141 11.357 1.00 96.94 82 SER A C 1
ATOM 677 O O . SER A 1 82 ? -13.309 8.015 10.746 1.00 96.94 82 SER A O 1
ATOM 679 N N . ASN A 1 83 ? -11.066 7.918 10.788 1.00 97.00 83 ASN A N 1
ATOM 680 C CA . ASN A 1 83 ? -10.908 7.553 9.382 1.00 97.00 83 ASN A CA 1
ATOM 681 C C . ASN A 1 83 ? -11.526 6.186 9.059 1.00 97.00 83 ASN A C 1
ATOM 683 O O . ASN A 1 83 ? -12.213 6.052 8.050 1.00 97.00 83 ASN A O 1
ATOM 687 N N . LEU A 1 84 ? -11.354 5.190 9.935 1.00 98.19 84 LEU A N 1
ATOM 688 C CA . LEU A 1 84 ? -11.977 3.876 9.777 1.00 98.19 84 LEU A CA 1
ATOM 689 C C . LEU A 1 84 ? -13.504 3.958 9.811 1.00 98.19 84 LEU A C 1
ATOM 691 O O . LEU A 1 84 ? -14.158 3.409 8.930 1.00 98.19 84 LEU A O 1
ATOM 695 N N . VAL A 1 85 ? -14.080 4.664 10.786 1.00 98.44 85 VAL A N 1
ATOM 696 C CA . VAL A 1 85 ? -15.536 4.849 10.882 1.00 98.44 85 VAL A CA 1
ATOM 697 C C . VAL A 1 85 ? -16.074 5.586 9.655 1.00 98.44 85 VAL A C 1
ATOM 699 O O . VAL A 1 85 ? -17.084 5.166 9.100 1.00 98.44 85 VAL A O 1
ATOM 702 N N . ASN A 1 86 ? -15.383 6.630 9.188 1.00 97.81 86 ASN A N 1
ATOM 703 C CA . ASN A 1 86 ? -15.758 7.348 7.968 1.00 97.81 86 ASN A CA 1
ATOM 704 C C . ASN A 1 86 ? -15.742 6.430 6.739 1.00 97.81 86 ASN A C 1
ATOM 706 O O . ASN A 1 86 ? -16.723 6.391 6.002 1.00 97.81 86 ASN A O 1
ATOM 710 N N . ALA A 1 87 ? -14.671 5.656 6.548 1.00 98.19 87 ALA A N 1
ATOM 711 C CA . ALA A 1 87 ? -14.554 4.719 5.436 1.00 98.19 87 ALA A CA 1
ATOM 712 C C . ALA A 1 87 ? -15.657 3.649 5.464 1.00 98.19 87 ALA A C 1
ATOM 714 O O . ALA A 1 87 ? -16.277 3.375 4.439 1.00 98.19 87 ALA A O 1
ATOM 715 N N . LEU A 1 88 ? -15.928 3.065 6.636 1.00 98.56 88 LEU A N 1
ATOM 716 C CA . LEU A 1 88 ? -16.986 2.068 6.792 1.00 98.56 88 LEU A CA 1
ATOM 717 C C . LEU A 1 88 ? -18.372 2.665 6.551 1.00 98.56 88 LEU A C 1
ATOM 719 O O . LEU A 1 88 ? -19.189 2.008 5.918 1.00 98.56 88 LEU A O 1
ATOM 723 N N . PHE A 1 89 ? -18.623 3.890 7.013 1.00 98.31 89 PHE A N 1
ATOM 724 C CA . PHE A 1 89 ? -19.876 4.603 6.775 1.00 98.31 89 PHE A CA 1
ATOM 725 C C . PHE A 1 89 ? -20.116 4.849 5.279 1.00 98.31 89 PHE A C 1
ATOM 727 O O . PHE A 1 89 ? -21.170 4.494 4.765 1.00 98.31 89 PHE A O 1
ATOM 734 N N . GLU A 1 90 ? -19.119 5.371 4.560 1.00 97.38 90 GLU A N 1
ATOM 735 C CA . GLU A 1 90 ? -19.223 5.623 3.114 1.00 97.38 90 GLU A CA 1
ATOM 736 C C . GLU A 1 90 ? -19.470 4.335 2.305 1.00 97.38 90 GLU A C 1
ATOM 738 O O . GLU A 1 90 ? -20.168 4.352 1.290 1.00 97.38 90 GLU A O 1
ATOM 743 N N . ILE A 1 91 ? -18.911 3.199 2.741 1.00 97.94 91 ILE A N 1
ATOM 744 C CA . ILE A 1 91 ? -19.201 1.900 2.118 1.00 97.94 91 ILE A CA 1
ATOM 745 C C . ILE A 1 91 ? -20.605 1.417 2.500 1.00 97.94 91 ILE A C 1
ATOM 747 O O . ILE A 1 91 ? -21.333 0.960 1.622 1.00 97.94 91 ILE A O 1
ATOM 751 N N . GLU A 1 92 ? -20.997 1.525 3.772 1.00 97.44 92 GLU A N 1
ATOM 752 C CA . GLU A 1 92 ? -22.307 1.105 4.293 1.00 97.44 92 GLU A CA 1
ATOM 753 C C . GLU A 1 92 ? -23.465 1.773 3.537 1.00 97.44 92 GLU A C 1
ATOM 755 O O . GLU A 1 92 ? -24.440 1.103 3.201 1.00 97.44 92 GLU A O 1
ATOM 760 N N . GLU A 1 93 ? -23.327 3.057 3.180 1.00 95.62 93 GLU A N 1
ATOM 761 C CA . GLU A 1 93 ? -24.320 3.792 2.379 1.00 95.62 93 GLU A CA 1
ATOM 762 C C . GLU A 1 93 ? -24.581 3.156 1.004 1.00 95.62 93 GLU A C 1
ATOM 764 O O . GLU A 1 93 ? -25.662 3.318 0.432 1.00 95.62 93 GLU A O 1
ATOM 769 N N . LYS A 1 94 ? -23.600 2.435 0.452 1.00 96.06 94 LYS A N 1
ATOM 770 C CA . LYS A 1 94 ? -23.706 1.760 -0.849 1.00 96.06 94 LYS A CA 1
ATOM 771 C C . LYS A 1 94 ? -23.902 0.254 -0.726 1.00 96.06 94 LYS A C 1
ATOM 773 O O . LYS A 1 94 ? -24.452 -0.356 -1.644 1.00 96.06 94 LYS A O 1
ATOM 778 N N . ILE A 1 95 ? -23.455 -0.338 0.379 1.00 96.12 95 ILE A N 1
ATOM 779 C CA . ILE A 1 95 ? -23.444 -1.779 0.624 1.00 96.12 95 ILE A CA 1
ATOM 780 C C . ILE A 1 95 ? -23.873 -2.041 2.079 1.00 96.12 95 ILE A C 1
ATOM 782 O O . ILE A 1 95 ? -23.021 -2.219 2.957 1.00 96.12 95 ILE A O 1
ATOM 786 N N . PRO A 1 96 ? -25.192 -2.080 2.350 1.00 95.44 96 PRO A N 1
ATOM 787 C CA . PRO A 1 96 ? -25.707 -2.289 3.698 1.00 95.44 96 PRO A CA 1
ATOM 788 C C . PRO A 1 96 ? -25.206 -3.593 4.334 1.00 95.44 96 PRO A C 1
ATOM 790 O O . PRO A 1 96 ? -25.143 -4.643 3.691 1.00 95.44 96 PRO A O 1
ATOM 793 N N . GLY A 1 97 ? -24.869 -3.529 5.617 1.00 95.56 97 GLY A N 1
ATOM 794 C CA . GLY A 1 97 ? -24.319 -4.616 6.422 1.00 95.56 97 GLY A CA 1
ATOM 795 C C . GLY A 1 97 ? -22.795 -4.757 6.352 1.00 95.56 97 GLY A C 1
ATOM 796 O O . GLY A 1 97 ? -22.230 -5.515 7.149 1.00 95.56 97 GLY A O 1
ATOM 797 N N . TYR A 1 98 ? -22.104 -4.042 5.456 1.00 97.25 98 TYR A N 1
ATOM 798 C CA . TYR A 1 98 ? -20.654 -4.174 5.287 1.00 97.25 98 TYR A CA 1
ATOM 799 C C . TYR A 1 98 ? -19.868 -3.769 6.540 1.00 97.25 98 TYR A C 1
ATOM 801 O O . TYR A 1 98 ? -18.934 -4.474 6.940 1.00 97.25 98 TYR A O 1
ATOM 809 N N . SER A 1 99 ? -20.251 -2.664 7.184 1.00 98.25 99 SER A N 1
ATOM 810 C CA . SER A 1 99 ? -19.566 -2.140 8.371 1.00 98.25 99 SER A CA 1
ATOM 811 C C . SER A 1 99 ? -19.564 -3.162 9.511 1.00 98.25 99 SER A C 1
ATOM 813 O O . SER A 1 99 ? -18.505 -3.503 10.040 1.00 98.25 99 SER A O 1
ATOM 815 N N . SER A 1 100 ? -20.731 -3.729 9.830 1.00 97.81 100 SER A N 1
ATOM 816 C CA . SER A 1 100 ? -20.886 -4.727 10.893 1.00 97.81 100 SER A CA 1
ATOM 817 C C . SER A 1 100 ? -20.090 -6.010 10.620 1.00 97.81 100 SER A C 1
ATOM 819 O O . SER A 1 100 ? -19.354 -6.470 11.498 1.00 97.81 100 SER A O 1
ATOM 821 N N . LYS A 1 101 ? -20.153 -6.535 9.385 1.00 97.56 101 LYS A N 1
ATOM 822 C CA . LYS A 1 101 ? -19.400 -7.719 8.936 1.00 97.56 101 LYS A CA 1
ATOM 823 C C . LYS A 1 101 ? -17.891 -7.500 9.086 1.00 97.56 101 LYS A C 1
ATOM 825 O O . LYS A 1 101 ? -17.190 -8.356 9.625 1.00 97.56 101 LYS A O 1
ATOM 830 N N . THR A 1 102 ? -17.406 -6.336 8.662 1.00 98.25 102 THR A N 1
ATOM 831 C CA . THR A 1 102 ? -15.981 -5.981 8.709 1.00 98.25 102 THR A CA 1
ATOM 832 C C . THR A 1 102 ? -15.490 -5.798 10.144 1.00 98.25 102 THR A C 1
ATOM 834 O O . THR A 1 102 ? -14.444 -6.335 10.509 1.00 98.25 102 THR A O 1
ATOM 837 N N . ILE A 1 103 ? -16.260 -5.115 10.996 1.00 98.56 103 ILE A N 1
ATOM 838 C CA . ILE A 1 103 ? -15.940 -4.963 12.424 1.00 98.56 103 ILE A CA 1
ATOM 839 C C . ILE A 1 103 ? -15.893 -6.329 13.121 1.00 98.56 103 ILE A C 1
ATOM 841 O O . ILE A 1 103 ? -14.982 -6.594 13.910 1.00 98.56 103 ILE A O 1
ATOM 845 N N . ASP A 1 104 ? -16.827 -7.228 12.804 1.00 97.81 104 ASP A N 1
ATOM 846 C CA . ASP A 1 104 ? -16.839 -8.584 13.353 1.00 97.81 104 ASP A CA 1
ATOM 847 C C . ASP A 1 104 ? -15.607 -9.393 12.944 1.00 97.81 104 ASP A C 1
ATOM 849 O O . ASP A 1 104 ? -15.114 -10.199 13.738 1.00 97.81 104 ASP A O 1
ATOM 853 N N . TRP A 1 105 ? -15.080 -9.183 11.739 1.00 97.25 105 TRP A N 1
ATOM 854 C CA . TRP A 1 105 ? -13.815 -9.775 11.316 1.00 97.25 105 TRP A CA 1
ATOM 855 C C . TRP A 1 105 ? -12.622 -9.168 12.044 1.00 97.25 105 TRP A C 1
ATOM 857 O O . TRP A 1 105 ? -11.852 -9.922 12.639 1.00 97.25 105 TRP A O 1
ATOM 867 N N . ILE A 1 106 ? -12.515 -7.837 12.077 1.00 96.88 106 ILE A N 1
ATOM 868 C CA . ILE A 1 106 ? -11.433 -7.126 12.773 1.00 96.88 106 ILE A CA 1
ATOM 869 C C . ILE A 1 106 ? -11.367 -7.570 14.237 1.00 96.88 106 ILE A C 1
ATOM 871 O O . ILE A 1 106 ? -10.310 -7.985 14.697 1.00 96.88 106 ILE A O 1
ATOM 875 N N . SER A 1 107 ? -12.502 -7.608 14.942 1.00 95.56 107 SER A N 1
ATOM 876 C CA . SER A 1 107 ? -12.562 -7.952 16.372 1.00 95.56 107 SER A CA 1
ATOM 877 C C . SER A 1 107 ? -12.022 -9.342 16.735 1.00 95.56 107 SER A C 1
ATOM 879 O O . SER A 1 107 ? -11.642 -9.584 17.884 1.00 95.56 107 SER A O 1
ATOM 881 N N . LYS A 1 108 ? -11.971 -10.269 15.769 1.00 95.50 108 LYS A N 1
ATOM 882 C CA . LYS A 1 108 ? -11.443 -11.631 15.959 1.00 95.50 108 LYS A CA 1
ATOM 883 C C . LYS A 1 108 ? -9.919 -11.689 15.841 1.00 95.50 108 LYS A C 1
ATOM 885 O O . LYS A 1 108 ? -9.319 -12.688 16.248 1.00 95.50 108 LYS A O 1
ATOM 890 N N . ILE A 1 109 ? -9.287 -10.645 15.307 1.00 93.81 109 ILE A N 1
ATOM 891 C CA . ILE A 1 109 ? -7.852 -10.609 15.039 1.00 93.81 109 ILE A CA 1
ATOM 892 C C . ILE A 1 109 ? -7.105 -10.292 16.330 1.00 93.81 109 ILE A C 1
ATOM 894 O O . ILE A 1 109 ? -7.241 -9.238 16.942 1.00 93.81 109 ILE A O 1
ATOM 898 N N . LYS A 1 110 ? -6.266 -11.230 16.764 1.00 90.69 110 LYS A N 1
ATOM 899 C CA . LYS A 1 110 ? -5.379 -11.005 17.911 1.00 90.69 110 LYS A CA 1
ATOM 900 C C . LYS A 1 110 ? -4.250 -10.064 17.505 1.00 90.69 110 LYS A C 1
ATOM 902 O O . LYS A 1 110 ? -3.777 -10.146 16.377 1.00 90.69 110 LYS A O 1
ATOM 907 N N . LYS A 1 111 ? -3.721 -9.281 18.453 1.00 87.00 111 LYS A N 1
ATOM 908 C CA . LYS A 1 111 ? -2.574 -8.378 18.220 1.00 87.00 111 LYS A CA 1
ATOM 909 C C . LYS A 1 111 ? -1.395 -9.041 17.480 1.00 87.00 111 LYS A C 1
ATOM 911 O O . LYS A 1 111 ? -0.835 -8.447 16.575 1.00 87.00 111 LYS A O 1
ATOM 916 N N . LYS A 1 112 ? -1.067 -10.303 17.782 1.00 87.31 112 LYS A N 1
ATOM 917 C CA . LYS A 1 112 ? 0.007 -11.053 17.092 1.00 87.31 112 LYS A CA 1
ATOM 918 C C . LYS A 1 112 ? -0.255 -11.379 15.609 1.00 87.31 112 LYS A C 1
ATOM 920 O O . LYS A 1 112 ? 0.645 -11.841 14.926 1.00 87.31 112 LYS A O 1
ATOM 925 N N . HIS A 1 113 ? -1.486 -11.207 15.133 1.00 90.50 113 HIS A N 1
ATOM 926 C CA . HIS A 1 113 ? -1.906 -11.429 13.744 1.00 90.50 113 HIS A CA 1
ATOM 927 C C . HIS A 1 113 ? -2.274 -10.109 13.063 1.00 90.50 113 HIS A C 1
ATOM 929 O O . HIS A 1 113 ? -3.134 -10.067 12.190 1.00 90.50 113 HIS A O 1
ATOM 935 N N . PHE A 1 114 ? -1.636 -9.021 13.484 1.00 88.88 114 PHE A N 1
ATOM 936 C CA . PHE A 1 114 ? -1.903 -7.670 13.013 1.00 88.88 114 PHE A CA 1
ATOM 937 C C . PHE A 1 114 ? -1.850 -7.518 11.481 1.00 88.88 114 PHE A C 1
ATOM 939 O O . PHE A 1 114 ? -2.626 -6.755 10.914 1.00 88.88 114 PHE A O 1
ATOM 946 N N . GLU A 1 115 ? -1.028 -8.314 10.798 1.00 89.75 115 GLU A N 1
ATOM 947 C CA . GLU A 1 115 ? -1.009 -8.424 9.334 1.00 89.75 115 GLU A CA 1
ATOM 948 C C . GLU A 1 115 ? -2.386 -8.679 8.710 1.00 89.75 115 GLU A C 1
ATOM 950 O O . GLU A 1 115 ? -2.723 -8.064 7.700 1.00 89.75 115 GLU A O 1
ATOM 955 N N . GLN A 1 116 ? -3.210 -9.529 9.328 1.00 94.00 116 GLN A N 1
ATOM 956 C CA . GLN A 1 116 ? -4.569 -9.808 8.851 1.00 94.00 116 GLN A CA 1
ATOM 957 C C . GLN A 1 116 ? -5.451 -8.560 8.938 1.00 94.00 116 GLN A C 1
ATOM 959 O O . GLN A 1 116 ? -6.320 -8.347 8.099 1.00 94.00 116 GLN A O 1
ATOM 964 N N . MET A 1 117 ? -5.216 -7.700 9.934 1.00 94.06 117 MET A N 1
ATOM 965 C CA . MET A 1 117 ? -5.952 -6.447 10.059 1.00 94.06 117 MET A CA 1
ATOM 966 C C . MET A 1 117 ? -5.539 -5.478 8.952 1.00 94.06 117 MET A C 1
ATOM 968 O O . MET A 1 117 ? -6.403 -4.867 8.334 1.00 94.06 117 MET A O 1
ATOM 972 N N . ILE A 1 118 ? -4.240 -5.377 8.653 1.00 94.38 118 ILE A N 1
ATOM 973 C CA . ILE A 1 118 ? -3.739 -4.564 7.535 1.00 94.38 118 ILE A CA 1
ATOM 974 C C . ILE A 1 118 ? -4.293 -5.059 6.191 1.00 94.38 118 ILE A C 1
ATOM 976 O O . ILE A 1 118 ? -4.642 -4.237 5.346 1.00 94.38 118 ILE A O 1
ATOM 980 N N . GLN A 1 119 ? -4.453 -6.373 6.007 1.00 95.81 119 GLN A N 1
ATOM 981 C CA . GLN A 1 119 ? -5.111 -6.942 4.825 1.00 95.81 119 GLN A CA 1
ATOM 982 C C . GLN A 1 119 ? -6.555 -6.449 4.676 1.00 95.81 119 GLN A C 1
ATOM 984 O O . GLN A 1 119 ? -6.872 -5.856 3.645 1.00 95.81 119 GLN A O 1
ATOM 989 N N . ILE A 1 120 ? -7.371 -6.578 5.730 1.00 97.56 120 ILE A N 1
ATOM 990 C CA . ILE A 1 120 ? -8.759 -6.085 5.742 1.00 97.56 120 ILE A CA 1
ATOM 991 C C . ILE A 1 120 ? -8.814 -4.574 5.488 1.00 97.56 120 ILE A C 1
ATOM 993 O O . ILE A 1 120 ? -9.629 -4.101 4.705 1.00 97.56 120 ILE A O 1
ATOM 997 N N . LEU A 1 121 ? -7.943 -3.791 6.127 1.00 97.50 121 LEU A N 1
ATOM 998 C CA . LEU A 1 121 ? -7.904 -2.337 5.940 1.00 97.50 121 LEU A CA 1
ATOM 999 C C . LEU A 1 121 ? -7.530 -1.952 4.504 1.00 97.50 121 LEU A C 1
ATOM 1001 O O . LEU A 1 121 ? -8.048 -0.974 3.967 1.00 97.50 121 LEU A O 1
ATOM 1005 N N . GLY A 1 122 ? -6.663 -2.739 3.870 1.00 97.31 122 GLY A N 1
ATOM 1006 C CA . GLY A 1 122 ? -6.354 -2.604 2.457 1.00 97.31 122 GLY A CA 1
ATOM 1007 C C . GLY A 1 122 ? -7.582 -2.812 1.565 1.00 97.31 122 GLY A C 1
ATOM 1008 O O . GLY A 1 122 ? -7.873 -1.971 0.713 1.00 97.31 122 GLY A O 1
ATOM 1009 N N . GLU A 1 123 ? -8.343 -3.882 1.803 1.00 98.25 123 GLU A N 1
ATOM 1010 C CA . GLU A 1 123 ? -9.612 -4.145 1.109 1.00 98.25 123 GLU A CA 1
ATOM 1011 C C . GLU A 1 123 ? -10.628 -3.020 1.320 1.00 98.25 123 GLU A C 1
ATOM 1013 O O . GLU A 1 123 ? -11.217 -2.549 0.348 1.00 98.25 123 GLU A O 1
ATOM 1018 N N . VAL A 1 124 ? -10.781 -2.534 2.558 1.00 98.50 124 VAL A N 1
ATOM 1019 C CA . VAL A 1 124 ? -11.645 -1.386 2.888 1.00 98.50 124 VAL A CA 1
ATOM 1020 C C . VAL A 1 124 ? -11.246 -0.162 2.065 1.00 98.50 124 VAL A C 1
ATOM 1022 O O . VAL A 1 124 ? -12.114 0.491 1.492 1.00 98.50 124 VAL A O 1
ATOM 1025 N N . GLY A 1 125 ? -9.948 0.136 1.954 1.00 98.06 125 GLY A N 1
ATOM 1026 C CA . GLY A 1 125 ? -9.462 1.258 1.151 1.00 98.06 125 GLY A CA 1
ATOM 1027 C C . GLY A 1 125 ? -9.855 1.141 -0.326 1.00 98.06 125 GLY A C 1
ATOM 1028 O O . GLY A 1 125 ? -10.414 2.082 -0.895 1.00 98.06 125 GLY A O 1
ATOM 1029 N N . VAL A 1 126 ? -9.615 -0.022 -0.948 1.00 98.44 126 VAL A N 1
ATOM 1030 C CA . VAL A 1 126 ? -9.974 -0.267 -2.361 1.00 98.44 126 VAL A CA 1
ATOM 1031 C C . VAL A 1 126 ? -11.482 -0.239 -2.569 1.00 98.44 126 VAL A C 1
ATOM 1033 O O . VAL A 1 126 ? -11.949 0.424 -3.497 1.00 98.44 126 VAL A O 1
ATOM 1036 N N . LEU A 1 127 ? -12.250 -0.888 -1.696 1.00 98.44 127 LEU A N 1
ATOM 1037 C CA . LEU A 1 127 ? -13.701 -0.931 -1.808 1.00 98.44 127 LEU A CA 1
ATOM 1038 C C . LEU A 1 127 ? -14.333 0.446 -1.605 1.00 98.44 127 LEU A C 1
ATOM 1040 O O . LEU A 1 127 ? -15.220 0.801 -2.374 1.00 98.44 127 LEU A O 1
ATOM 1044 N N . ARG A 1 128 ? -13.852 1.250 -0.649 1.00 98.12 128 ARG A N 1
ATOM 1045 C CA . ARG A 1 128 ? -14.293 2.642 -0.466 1.00 98.12 128 ARG A CA 1
ATOM 1046 C C . ARG A 1 128 ? -14.076 3.461 -1.731 1.00 98.12 128 ARG A C 1
ATOM 1048 O O . ARG A 1 128 ? -14.963 4.187 -2.177 1.00 98.12 128 ARG A O 1
ATOM 1055 N N . LYS A 1 129 ? -12.897 3.337 -2.351 1.00 97.88 129 LYS A N 1
ATOM 1056 C CA . LYS A 1 129 ? -12.648 4.026 -3.618 1.00 97.88 129 LYS A CA 1
ATOM 1057 C C . LYS A 1 129 ? -13.599 3.524 -4.697 1.00 97.88 129 LYS A C 1
ATOM 1059 O O . LYS A 1 129 ? -14.200 4.340 -5.392 1.00 97.88 129 LYS A O 1
ATOM 1064 N N . PHE A 1 130 ? -13.751 2.210 -4.830 1.00 98.25 130 PHE A N 1
ATOM 1065 C CA . PHE A 1 130 ? -14.595 1.610 -5.854 1.00 98.25 130 PHE A CA 1
ATOM 1066 C C . PHE A 1 130 ? -16.075 1.985 -5.688 1.00 98.25 130 PHE A C 1
ATOM 1068 O O . PHE A 1 130 ? -16.703 2.371 -6.671 1.00 98.25 130 PHE A O 1
ATOM 1075 N N . SER A 1 131 ? -16.608 1.989 -4.463 1.00 97.69 131 SER A N 1
ATOM 1076 C CA . SER A 1 131 ? -17.986 2.404 -4.162 1.00 97.69 131 SER A CA 1
ATOM 1077 C C . SER A 1 131 ? -18.265 3.859 -4.522 1.00 97.69 131 SER A C 1
ATOM 1079 O O . SER A 1 131 ? -19.370 4.169 -4.963 1.00 97.69 131 SER A O 1
ATOM 1081 N N . SER A 1 132 ? -17.258 4.732 -4.428 1.00 97.25 132 SER A N 1
ATOM 1082 C CA . SER A 1 132 ? -17.389 6.141 -4.815 1.00 97.25 132 SER A CA 1
ATOM 1083 C C . SER A 1 132 ? -17.426 6.386 -6.332 1.00 97.25 132 SER A C 1
ATOM 1085 O O . SER A 1 132 ? -17.856 7.453 -6.771 1.00 97.25 132 SER A O 1
ATOM 1087 N N . ILE A 1 133 ? -16.959 5.435 -7.153 1.00 97.81 133 ILE A N 1
ATOM 1088 C CA . ILE A 1 133 ? -16.821 5.619 -8.611 1.00 97.81 133 ILE A CA 1
ATOM 1089 C C . ILE A 1 133 ? -17.652 4.649 -9.448 1.00 97.81 133 ILE A C 1
ATOM 1091 O O . ILE A 1 133 ? -17.876 4.934 -10.628 1.00 97.81 133 ILE A O 1
ATOM 1095 N N . ALA A 1 134 ? -18.060 3.514 -8.881 1.00 97.88 134 ALA A N 1
ATOM 1096 C CA . ALA A 1 134 ? -18.892 2.526 -9.548 1.00 97.88 134 ALA A CA 1
ATOM 1097 C C . ALA A 1 134 ? -20.328 3.039 -9.719 1.00 97.88 134 ALA A C 1
ATOM 1099 O O . ALA A 1 134 ? -20.791 3.941 -9.020 1.00 97.88 134 ALA A O 1
ATOM 1100 N N . LYS A 1 135 ? -21.057 2.431 -10.655 1.00 97.81 135 LYS A N 1
ATOM 1101 C CA . LYS A 1 135 ? -22.490 2.659 -10.815 1.00 97.81 135 LYS A CA 1
ATOM 1102 C C . LYS A 1 135 ? -23.205 2.264 -9.524 1.00 97.81 135 LYS A C 1
ATOM 1104 O O . LYS A 1 135 ? -22.936 1.208 -8.948 1.00 97.81 135 LYS A O 1
ATOM 1109 N N . GLU A 1 136 ? -24.142 3.099 -9.104 1.00 94.50 136 GLU A N 1
ATOM 1110 C CA . GLU A 1 136 ? -24.943 2.858 -7.912 1.00 94.50 136 GLU A CA 1
ATOM 1111 C C . GLU A 1 136 ? -25.662 1.497 -7.966 1.00 94.50 136 GLU A C 1
ATOM 1113 O O . GLU A 1 136 ? -26.095 1.053 -9.032 1.00 94.50 136 GLU A O 1
ATOM 1118 N N . HIS A 1 137 ? -25.719 0.815 -6.817 1.00 93.25 137 HIS A N 1
ATOM 1119 C CA . HIS A 1 137 ? -26.285 -0.531 -6.639 1.00 93.25 137 HIS A CA 1
ATOM 1120 C C . HIS A 1 137 ? -25.705 -1.629 -7.549 1.00 93.25 137 HIS A C 1
ATOM 1122 O O . HIS A 1 137 ? -26.321 -2.679 -7.709 1.00 93.25 137 HIS A O 1
ATOM 1128 N N . SER A 1 138 ? -24.528 -1.417 -8.149 1.00 96.50 138 SER A N 1
ATOM 1129 C CA . SER A 1 138 ? -23.900 -2.422 -9.018 1.00 96.50 138 SER A CA 1
ATOM 1130 C C . SER A 1 138 ? -22.872 -3.311 -8.323 1.00 96.50 138 SER A C 1
ATOM 1132 O O . SER A 1 138 ? -22.385 -4.246 -8.951 1.00 96.50 138 SER A O 1
ATOM 1134 N N . ILE A 1 139 ? -22.504 -3.013 -7.073 1.00 97.69 139 ILE A N 1
ATOM 1135 C CA . ILE A 1 139 ? -21.414 -3.715 -6.392 1.00 97.69 139 ILE A CA 1
ATOM 1136 C C . ILE A 1 139 ? -21.911 -5.020 -5.771 1.00 97.69 139 ILE A C 1
ATOM 1138 O O . ILE A 1 139 ? -22.816 -5.027 -4.942 1.00 97.69 139 ILE A O 1
ATOM 1142 N N . GLU A 1 140 ? -21.251 -6.111 -6.138 1.00 95.94 140 GLU A N 1
ATOM 1143 C CA . GLU A 1 140 ? -21.395 -7.445 -5.567 1.00 95.94 140 GLU A CA 1
ATOM 1144 C C . GLU A 1 140 ? -20.131 -7.770 -4.755 1.00 95.94 140 GLU A C 1
ATOM 1146 O O . GLU A 1 140 ? -19.017 -7.709 -5.281 1.00 95.94 140 GLU A O 1
ATOM 1151 N N . LEU A 1 141 ? -20.294 -8.128 -3.478 1.00 95.12 141 LEU A N 1
ATOM 1152 C CA . LEU A 1 141 ? -19.201 -8.636 -2.641 1.00 95.12 141 LEU A CA 1
ATOM 1153 C C . LEU A 1 141 ? -19.070 -10.145 -2.813 1.00 95.12 141 LEU A C 1
ATOM 1155 O O . LEU A 1 141 ? -20.081 -10.846 -2.749 1.00 95.12 141 LEU A O 1
ATOM 1159 N N . GLU A 1 142 ? -17.839 -10.635 -2.966 1.00 92.06 142 GLU A N 1
ATOM 1160 C CA . GLU A 1 142 ? -17.524 -12.056 -3.150 1.00 92.06 142 GLU A CA 1
ATOM 1161 C C . GLU A 1 142 ? -18.512 -12.748 -4.121 1.00 92.06 142 GLU A C 1
ATOM 1163 O O . GLU A 1 142 ? -19.247 -13.632 -3.684 1.00 92.06 142 GLU A O 1
ATOM 1168 N N . PRO A 1 143 ? -18.622 -12.361 -5.407 1.00 89.56 143 PRO A N 1
ATOM 1169 C CA . PRO A 1 143 ? -19.694 -12.827 -6.298 1.00 89.56 143 PRO A CA 1
ATOM 1170 C C . PRO A 1 143 ? -19.687 -14.360 -6.473 1.00 89.56 143 PRO A C 1
ATOM 1172 O O . PRO A 1 143 ? -18.942 -14.910 -7.281 1.00 89.56 143 PRO A O 1
ATOM 1175 N N . ARG A 1 144 ? -20.527 -15.080 -5.709 1.00 80.44 144 ARG A N 1
ATOM 1176 C CA . ARG A 1 144 ? -20.567 -16.557 -5.674 1.00 80.44 144 ARG A CA 1
ATOM 1177 C C . ARG A 1 144 ? -21.670 -17.109 -6.572 1.00 80.44 144 ARG A C 1
ATOM 1179 O O . ARG A 1 144 ? -22.776 -17.371 -6.104 1.00 80.44 144 ARG A O 1
ATOM 1186 N N . LYS A 1 145 ? -21.373 -17.357 -7.848 1.00 69.44 145 LYS A N 1
ATOM 1187 C CA . LYS A 1 145 ? -22.288 -18.137 -8.712 1.00 69.44 145 LYS A CA 1
ATOM 1188 C C . LYS A 1 145 ? -21.902 -19.611 -8.854 1.00 69.44 145 LYS A C 1
ATOM 1190 O O . LYS A 1 145 ? -22.770 -20.429 -9.131 1.00 69.44 145 LYS A O 1
ATOM 1195 N N . ASN A 1 146 ? -20.646 -19.970 -8.574 1.00 67.94 146 ASN A N 1
ATOM 1196 C CA . ASN A 1 146 ? -20.135 -21.341 -8.657 1.00 67.94 146 ASN A CA 1
ATOM 1197 C C . ASN A 1 146 ? -19.399 -21.762 -7.372 1.00 67.94 146 ASN A C 1
ATOM 1199 O O . ASN A 1 146 ? -18.958 -20.927 -6.582 1.00 67.94 146 ASN A O 1
ATOM 1203 N N . LYS A 1 147 ? -19.226 -23.078 -7.174 1.00 73.25 147 LYS A N 1
ATOM 1204 C CA . LYS A 1 147 ? -18.290 -23.616 -6.172 1.00 73.25 147 LYS A CA 1
ATOM 1205 C C . LYS A 1 147 ? -16.860 -23.344 -6.662 1.00 73.25 147 LYS A C 1
ATOM 1207 O O . LYS A 1 147 ? -16.391 -24.039 -7.557 1.00 73.25 147 LYS A O 1
ATOM 1212 N N . GLY A 1 148 ? -16.193 -22.332 -6.115 1.00 77.75 148 GLY A N 1
ATOM 1213 C CA . GLY A 1 148 ? -14.846 -21.935 -6.536 1.00 77.75 148 GLY A CA 1
ATOM 1214 C C . GLY A 1 148 ? -14.310 -20.746 -5.746 1.00 77.75 148 GLY A C 1
ATOM 1215 O O . GLY A 1 148 ? -14.999 -20.220 -4.864 1.00 77.75 148 GLY A O 1
ATOM 1216 N N . LYS A 1 149 ? -13.071 -20.342 -6.048 1.00 87.56 149 LYS A N 1
ATOM 1217 C CA . LYS A 1 149 ? -12.499 -19.106 -5.499 1.00 87.56 149 LYS A CA 1
ATOM 1218 C C . LYS A 1 149 ? -13.119 -17.914 -6.240 1.00 87.56 149 LYS A C 1
ATOM 1220 O O . LYS A 1 149 ? -13.256 -17.969 -7.456 1.00 87.56 149 LYS A O 1
ATOM 1225 N N . ASN A 1 150 ? -13.474 -16.850 -5.523 1.00 91.62 150 ASN A N 1
ATOM 1226 C CA . ASN A 1 150 ? -14.110 -15.664 -6.105 1.00 91.62 150 ASN A CA 1
ATOM 1227 C C . ASN A 1 150 ? -13.221 -14.430 -5.893 1.00 91.62 150 ASN A C 1
ATOM 1229 O O . ASN A 1 150 ? -12.466 -14.405 -4.911 1.00 91.62 150 ASN A O 1
ATOM 1233 N N . PRO A 1 151 ? -13.290 -13.432 -6.792 1.00 95.50 151 PRO A N 1
ATOM 1234 C CA . PRO A 1 151 ? -12.719 -12.115 -6.531 1.00 95.50 151 PRO A CA 1
ATOM 1235 C C . PRO A 1 151 ? -13.387 -11.469 -5.310 1.00 95.50 151 PRO A C 1
ATOM 1237 O O . PRO A 1 151 ? -14.479 -11.876 -4.910 1.00 95.50 151 PRO A O 1
ATOM 1240 N N . GLU A 1 152 ? -12.743 -10.463 -4.723 1.00 96.94 152 GLU A N 1
ATOM 1241 C CA . GLU A 1 152 ? -13.263 -9.788 -3.528 1.00 96.94 152 GLU A CA 1
ATOM 1242 C C . GLU A 1 152 ? -14.527 -8.974 -3.833 1.00 96.94 152 GLU A C 1
ATOM 1244 O O . GLU A 1 152 ? -15.490 -8.987 -3.062 1.00 96.94 152 GLU A O 1
ATOM 1249 N N . PHE A 1 153 ? -14.562 -8.291 -4.979 1.00 95.81 153 PHE A N 1
ATOM 1250 C CA . PHE A 1 153 ? -15.737 -7.532 -5.408 1.00 95.81 153 PHE A CA 1
ATOM 1251 C C . PHE A 1 153 ? -15.855 -7.429 -6.926 1.00 95.81 153 PHE A C 1
ATOM 1253 O O . PHE A 1 153 ? -14.876 -7.523 -7.667 1.00 95.81 153 PHE A O 1
ATOM 1260 N N . ARG A 1 154 ? -17.087 -7.209 -7.382 1.00 97.69 154 ARG A N 1
ATOM 1261 C CA . ARG A 1 154 ? -17.455 -6.954 -8.776 1.00 97.69 154 ARG A CA 1
ATOM 1262 C C . ARG A 1 154 ? -18.380 -5.747 -8.844 1.00 97.69 154 ARG A C 1
ATOM 1264 O O . ARG A 1 154 ? -19.182 -5.553 -7.942 1.00 97.69 154 ARG A O 1
ATOM 1271 N N . GLY A 1 155 ? -18.301 -4.941 -9.896 1.00 97.69 155 GLY A N 1
ATOM 1272 C CA . GLY A 1 155 ? -19.250 -3.846 -10.117 1.00 97.69 155 GLY A CA 1
ATOM 1273 C C . GLY A 1 155 ? -19.132 -3.220 -11.498 1.00 97.69 155 GLY A C 1
ATOM 1274 O O . GLY A 1 155 ? -18.279 -3.617 -12.290 1.00 97.69 155 GLY A O 1
ATOM 1275 N N . ILE A 1 156 ? -19.986 -2.242 -11.803 1.00 98.44 156 ILE A N 1
ATOM 1276 C CA . ILE A 1 156 ? -19.994 -1.572 -13.111 1.00 98.44 156 ILE A CA 1
ATOM 1277 C C . ILE A 1 156 ? -19.260 -0.234 -13.013 1.00 98.44 156 ILE A C 1
ATOM 1279 O O . ILE A 1 156 ? -19.634 0.627 -12.221 1.00 98.44 156 ILE A O 1
ATOM 1283 N N . LEU A 1 157 ? -18.272 -0.015 -13.877 1.00 98.12 157 LEU A N 1
ATOM 1284 C CA . LEU A 1 157 ? -17.562 1.254 -14.035 1.00 98.12 157 LEU A CA 1
ATOM 1285 C C . LEU A 1 157 ? -17.391 1.541 -15.528 1.00 98.12 157 LEU A C 1
ATOM 1287 O O . LEU A 1 157 ? -16.899 0.690 -16.261 1.00 98.12 157 LEU A O 1
ATOM 1291 N N . GLN A 1 158 ? -17.782 2.737 -15.984 1.00 96.00 158 GLN A N 1
ATOM 1292 C CA . GLN A 1 158 ? -17.688 3.125 -17.404 1.00 96.00 158 GLN A CA 1
ATOM 1293 C C . GLN A 1 158 ? -18.318 2.074 -18.347 1.00 96.00 158 GLN A C 1
ATOM 1295 O O . GLN A 1 158 ? -17.702 1.661 -19.325 1.00 96.00 158 GLN A O 1
ATOM 1300 N N . GLU A 1 159 ? -19.525 1.595 -18.010 1.00 96.31 159 GLU A N 1
ATOM 1301 C CA . GLU A 1 159 ? -20.279 0.590 -18.792 1.00 96.31 159 GLU A CA 1
ATOM 1302 C C . GLU A 1 159 ? -19.558 -0.760 -18.975 1.00 96.31 159 GLU A C 1
ATOM 1304 O O . GLU A 1 159 ? -19.873 -1.548 -19.871 1.00 96.31 159 GLU A O 1
ATOM 1309 N N . ARG A 1 160 ? -18.574 -1.045 -18.122 1.00 97.69 160 ARG A N 1
ATOM 1310 C CA . ARG A 1 160 ? -17.853 -2.314 -18.081 1.00 97.69 160 ARG A CA 1
ATOM 1311 C C . ARG A 1 160 ? -17.982 -2.922 -16.699 1.00 97.69 160 ARG A C 1
ATOM 1313 O O . ARG A 1 160 ? -17.927 -2.212 -15.696 1.00 97.69 160 ARG A O 1
ATOM 1320 N N . TYR A 1 161 ? -18.132 -4.238 -16.655 1.00 98.12 161 TYR A N 1
ATOM 1321 C CA . TYR A 1 161 ? -17.984 -4.969 -15.410 1.00 98.12 161 TYR A CA 1
ATOM 1322 C C . TYR A 1 161 ? -16.506 -5.074 -15.064 1.00 98.12 161 TYR A C 1
ATOM 1324 O O . TYR A 1 161 ? -15.690 -5.487 -15.891 1.00 98.12 161 TYR A O 1
ATOM 1332 N N . ILE A 1 162 ? -16.175 -4.675 -13.843 1.00 98.44 162 ILE A N 1
ATOM 1333 C CA . ILE A 1 162 ? -14.845 -4.789 -13.266 1.00 98.44 162 ILE A CA 1
ATOM 1334 C C . ILE A 1 162 ? -14.937 -5.783 -12.117 1.00 98.44 162 ILE A C 1
ATOM 1336 O O . ILE A 1 162 ? -15.749 -5.603 -11.210 1.00 98.44 162 ILE A O 1
ATOM 1340 N N . SER A 1 163 ? -14.098 -6.807 -12.164 1.00 98.38 163 SER A N 1
ATOM 1341 C CA . SER A 1 163 ? -13.881 -7.767 -11.089 1.00 98.38 163 SER A CA 1
ATOM 1342 C C . SER A 1 163 ? -12.521 -7.508 -10.463 1.00 98.38 163 SER A C 1
ATOM 1344 O O . SER A 1 163 ? -11.519 -7.378 -11.168 1.00 98.38 163 SER A O 1
ATOM 1346 N N . ILE A 1 164 ? -12.483 -7.402 -9.140 1.00 98.69 164 ILE A N 1
ATOM 1347 C CA . ILE A 1 164 ? -11.323 -6.910 -8.407 1.00 98.69 164 ILE A CA 1
ATOM 1348 C C . ILE A 1 164 ? -10.879 -7.937 -7.374 1.00 98.69 164 ILE A C 1
ATOM 1350 O O . ILE A 1 164 ? -11.669 -8.436 -6.576 1.00 98.69 164 ILE A O 1
ATOM 1354 N N . GLU A 1 165 ? -9.580 -8.213 -7.386 1.00 98.69 165 GLU A N 1
ATOM 1355 C CA . GLU A 1 165 ? -8.881 -8.932 -6.328 1.00 98.69 165 GLU A CA 1
ATOM 1356 C C . GLU A 1 165 ? -7.965 -7.952 -5.601 1.00 98.69 165 GLU A C 1
ATOM 1358 O O . GLU A 1 165 ? -7.280 -7.164 -6.252 1.00 98.69 165 GLU A O 1
ATOM 1363 N N . VAL A 1 166 ? -7.908 -8.017 -4.272 1.00 98.56 166 VAL A N 1
ATOM 1364 C CA . VAL A 1 166 ? -7.007 -7.181 -3.469 1.00 98.56 166 VAL A CA 1
ATOM 1365 C C . VAL A 1 166 ? -5.983 -8.063 -2.770 1.00 98.56 166 VAL A C 1
ATOM 1367 O O . VAL A 1 166 ? -6.317 -9.081 -2.169 1.00 98.56 166 VAL A O 1
ATOM 1370 N N . LYS A 1 167 ? -4.713 -7.672 -2.844 1.00 98.19 167 LYS A N 1
ATOM 1371 C CA . LYS A 1 167 ? -3.606 -8.298 -2.125 1.00 98.19 167 LYS A CA 1
ATOM 1372 C C . LYS A 1 167 ? -2.840 -7.238 -1.363 1.00 98.19 167 LYS A C 1
ATOM 1374 O O . LYS A 1 167 ? -2.314 -6.303 -1.954 1.00 98.19 167 LYS A O 1
ATOM 1379 N N . THR A 1 168 ? -2.718 -7.427 -0.058 1.00 97.06 168 THR A N 1
ATOM 1380 C CA . THR A 1 168 ? -1.947 -6.534 0.808 1.00 97.06 168 THR A CA 1
ATOM 1381 C C . THR A 1 168 ? -0.703 -7.249 1.298 1.00 97.06 168 THR A C 1
ATOM 1383 O O . THR A 1 168 ? -0.771 -8.372 1.805 1.00 97.06 168 THR A O 1
ATOM 1386 N N . ALA A 1 169 ? 0.448 -6.607 1.132 1.00 93.69 169 ALA A N 1
ATOM 1387 C CA . ALA A 1 169 ? 1.723 -7.199 1.477 1.00 93.69 169 ALA A CA 1
ATOM 1388 C C . ALA A 1 169 ? 1.929 -7.367 2.987 1.00 93.69 169 ALA A C 1
ATOM 1390 O O . ALA A 1 169 ? 1.829 -6.423 3.761 1.00 93.69 169 ALA A O 1
ATOM 1391 N N . SER A 1 170 ? 2.277 -8.586 3.400 1.00 88.75 170 SER A N 1
ATOM 1392 C CA . SER A 1 170 ? 2.886 -8.840 4.709 1.00 88.75 170 SER A CA 1
ATOM 1393 C C . SER A 1 170 ? 4.382 -8.532 4.590 1.00 88.75 170 SER A C 1
ATOM 1395 O O . SER A 1 170 ? 5.094 -9.216 3.855 1.00 88.75 170 SER A O 1
ATOM 1397 N N . LEU A 1 171 ? 4.846 -7.450 5.213 1.00 84.94 171 LEU A N 1
ATOM 1398 C CA . LEU A 1 171 ? 6.223 -6.954 5.063 1.00 84.94 171 LEU A CA 1
ATOM 1399 C C . LEU A 1 171 ? 6.962 -6.831 6.398 1.00 84.94 171 LEU A C 1
ATOM 1401 O O . LEU A 1 171 ? 8.093 -6.374 6.417 1.00 84.94 171 LEU A O 1
ATOM 1405 N N . PHE A 1 172 ? 6.366 -7.268 7.506 1.00 79.81 172 PHE A N 1
ATOM 1406 C CA . PHE A 1 172 ? 6.852 -6.984 8.857 1.00 79.81 172 PHE A CA 1
ATOM 1407 C C . PHE A 1 172 ? 8.244 -7.568 9.105 1.00 79.81 172 PHE A C 1
ATOM 1409 O O . PHE A 1 172 ? 9.180 -6.824 9.368 1.00 79.81 172 PHE A O 1
ATOM 1416 N N . GLU A 1 173 ? 8.407 -8.880 8.917 1.00 78.19 173 GLU A N 1
ATOM 1417 C CA . GLU A 1 173 ? 9.709 -9.548 9.082 1.00 78.19 173 GLU A CA 1
ATOM 1418 C C . GLU A 1 173 ? 10.748 -9.077 8.051 1.00 78.19 173 GLU A C 1
ATOM 1420 O O . GLU A 1 173 ? 11.958 -9.074 8.300 1.00 78.19 173 GLU A O 1
ATOM 1425 N N . PHE A 1 174 ? 10.274 -8.685 6.865 1.00 84.19 174 PHE A N 1
ATOM 1426 C CA . PHE A 1 174 ? 11.139 -8.203 5.799 1.00 84.19 174 PHE A CA 1
ATOM 1427 C C . PHE A 1 174 ? 11.649 -6.788 6.089 1.00 84.19 174 PHE A C 1
ATOM 1429 O O . PHE A 1 174 ? 12.823 -6.525 5.852 1.00 84.19 174 PHE A O 1
ATOM 1436 N N . ASN A 1 175 ? 10.821 -5.902 6.649 1.00 81.25 175 ASN A N 1
ATOM 1437 C CA . ASN A 1 175 ? 11.163 -4.509 6.954 1.00 81.25 175 ASN A CA 1
ATOM 1438 C C . ASN A 1 175 ? 12.361 -4.397 7.889 1.00 81.25 175 ASN A C 1
ATOM 1440 O O . ASN A 1 175 ? 13.270 -3.621 7.604 1.00 81.25 175 ASN A O 1
ATOM 1444 N N . ASP A 1 176 ? 12.416 -5.237 8.922 1.00 76.69 176 ASP A N 1
ATOM 1445 C CA . ASP A 1 176 ? 13.520 -5.248 9.888 1.00 76.69 176 ASP A CA 1
ATOM 1446 C C . ASP A 1 176 ? 14.872 -5.582 9.232 1.00 76.69 176 ASP A C 1
ATOM 1448 O O . ASP A 1 176 ? 15.933 -5.149 9.681 1.00 76.69 176 ASP A O 1
ATOM 1452 N N . ASN A 1 177 ? 14.846 -6.349 8.138 1.00 81.56 177 ASN A N 1
ATOM 1453 C CA . ASN A 1 177 ? 16.043 -6.776 7.422 1.00 81.56 177 ASN A CA 1
ATOM 1454 C C . ASN A 1 177 ? 16.340 -5.941 6.176 1.00 81.56 177 ASN A C 1
ATOM 1456 O O . ASN A 1 177 ? 17.506 -5.868 5.774 1.00 81.56 177 ASN A O 1
ATOM 1460 N N . ARG A 1 178 ? 15.318 -5.325 5.572 1.00 83.12 178 ARG A N 1
ATOM 1461 C CA . ARG A 1 178 ? 15.369 -4.696 4.246 1.00 83.12 178 ARG A CA 1
ATOM 1462 C C . ARG A 1 178 ? 16.540 -3.732 4.122 1.00 83.12 178 ARG A C 1
ATOM 1464 O O . ARG A 1 178 ? 17.299 -3.824 3.169 1.00 83.12 178 ARG A O 1
ATOM 1471 N N . GLN A 1 179 ? 16.756 -2.909 5.146 1.00 80.12 179 GLN A N 1
ATOM 1472 C CA . GLN A 1 179 ? 17.714 -1.800 5.135 1.00 80.12 179 GLN A CA 1
ATOM 1473 C C . GLN A 1 179 ? 19.096 -2.124 5.715 1.00 80.12 179 GLN A C 1
ATOM 1475 O O . GLN A 1 179 ? 19.831 -1.245 6.161 1.00 80.12 179 GLN A O 1
ATOM 1480 N N . THR A 1 180 ? 19.461 -3.402 5.773 1.00 78.88 180 THR A N 1
ATOM 1481 C CA . THR A 1 180 ? 20.708 -3.833 6.433 1.00 78.88 180 THR A CA 1
ATOM 1482 C C . THR A 1 180 ? 21.859 -4.118 5.466 1.00 78.88 180 THR A C 1
ATOM 1484 O O . THR A 1 180 ? 22.930 -4.546 5.897 1.00 78.88 180 THR A O 1
ATOM 1487 N N . GLY A 1 181 ? 21.670 -3.887 4.167 1.00 82.38 181 GLY A N 1
ATOM 1488 C CA . GLY A 1 181 ? 22.682 -4.166 3.152 1.00 82.38 181 GLY A CA 1
ATOM 1489 C C . GLY A 1 181 ? 22.237 -3.776 1.749 1.00 82.38 181 GLY A C 1
ATOM 1490 O O . GLY A 1 181 ? 21.468 -2.834 1.576 1.00 82.38 181 GLY A O 1
ATOM 1491 N N . LEU A 1 182 ? 22.719 -4.521 0.756 1.00 88.56 182 LEU A N 1
ATOM 1492 C CA . LEU A 1 182 ? 22.306 -4.349 -0.630 1.00 88.56 182 LEU A CA 1
ATOM 1493 C C . LEU A 1 182 ? 21.070 -5.210 -0.881 1.00 88.56 182 LEU A C 1
ATOM 1495 O O . LEU A 1 182 ? 21.105 -6.436 -0.757 1.00 88.56 182 LEU A O 1
ATOM 1499 N N . GLN A 1 183 ? 19.963 -4.563 -1.211 1.00 91.38 183 GLN A N 1
ATOM 1500 C CA . GLN A 1 183 ? 18.729 -5.220 -1.585 1.00 91.38 183 GLN A CA 1
ATOM 1501 C C . GLN A 1 183 ? 18.646 -5.359 -3.093 1.00 91.38 183 GLN A C 1
ATOM 1503 O O . GLN A 1 183 ? 18.532 -4.378 -3.816 1.00 91.38 183 GLN A O 1
ATOM 1508 N N . ILE A 1 184 ? 18.612 -6.591 -3.568 1.00 92.31 184 ILE A N 1
ATOM 1509 C CA . ILE A 1 184 ? 18.293 -6.876 -4.957 1.00 92.31 184 ILE A CA 1
ATOM 1510 C C . ILE A 1 184 ? 16.771 -6.757 -5.122 1.00 92.31 184 ILE A C 1
ATOM 1512 O O . ILE A 1 184 ? 16.015 -7.324 -4.333 1.00 92.31 184 ILE A O 1
ATOM 1516 N N . THR A 1 185 ? 16.315 -6.016 -6.130 1.00 92.25 185 THR A N 1
ATOM 1517 C CA . THR A 1 185 ? 14.883 -5.794 -6.418 1.00 92.25 185 THR A CA 1
ATOM 1518 C C . THR A 1 185 ? 14.432 -6.462 -7.719 1.00 92.25 185 THR A C 1
ATOM 1520 O O . THR A 1 185 ? 13.236 -6.681 -7.911 1.00 92.25 185 THR A O 1
ATOM 1523 N N . SER A 1 186 ? 15.381 -6.860 -8.570 1.00 91.44 186 SER A N 1
ATOM 1524 C CA . SER A 1 186 ? 15.177 -7.616 -9.815 1.00 91.44 186 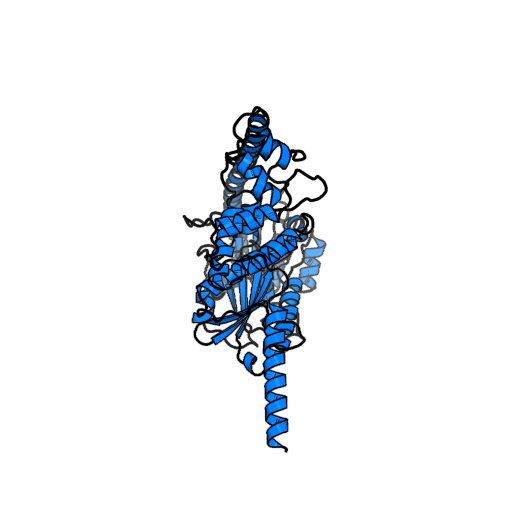SER A CA 1
ATOM 1525 C C . SER A 1 186 ? 15.842 -9.002 -9.764 1.00 91.44 186 SER A C 1
ATOM 1527 O O . SER A 1 186 ? 16.450 -9.365 -8.763 1.00 91.44 186 SER A O 1
ATOM 1529 N N . HIS A 1 187 ? 15.749 -9.813 -10.821 1.00 90.12 187 HIS A N 1
ATOM 1530 C CA . HIS A 1 187 ? 16.594 -11.008 -10.930 1.00 90.12 187 HIS A CA 1
ATOM 1531 C C . HIS A 1 187 ? 17.891 -10.668 -11.667 1.00 90.12 187 HIS A C 1
ATOM 1533 O O . HIS A 1 187 ? 17.873 -10.438 -12.874 1.00 90.12 187 HIS A O 1
ATOM 1539 N N . LEU A 1 188 ? 19.005 -10.665 -10.929 1.00 89.19 188 LEU A N 1
ATOM 1540 C CA . LEU A 1 188 ? 20.346 -10.585 -11.507 1.00 89.19 188 LEU A CA 1
ATOM 1541 C C . LEU A 1 188 ? 20.737 -11.927 -12.142 1.00 89.19 188 LEU A C 1
ATOM 1543 O O . LEU A 1 188 ? 20.269 -12.989 -11.714 1.00 89.19 188 LEU A O 1
ATOM 1547 N N . ASP A 1 189 ? 21.630 -11.887 -13.128 1.00 90.50 189 ASP A N 1
ATOM 1548 C CA . ASP A 1 189 ? 22.277 -13.089 -13.642 1.00 90.50 189 ASP A CA 1
ATOM 1549 C C . ASP A 1 189 ? 23.134 -13.770 -12.553 1.00 90.50 189 ASP A C 1
ATOM 1551 O O . ASP A 1 189 ? 23.468 -13.192 -11.513 1.00 90.50 189 ASP A O 1
ATOM 1555 N N . TYR A 1 190 ? 23.478 -15.043 -12.765 1.00 90.62 190 TYR A N 1
ATOM 1556 C CA . TYR A 1 190 ? 24.200 -15.826 -11.760 1.00 90.62 190 TYR A CA 1
ATOM 1557 C C . TYR A 1 190 ? 25.589 -15.259 -11.429 1.00 90.62 190 TYR A C 1
ATOM 1559 O O . TYR A 1 190 ? 26.034 -15.382 -10.283 1.00 90.62 190 TYR A O 1
ATOM 1567 N N . LYS A 1 191 ? 26.276 -14.658 -12.409 1.00 90.94 191 LYS A N 1
ATOM 1568 C CA . LYS A 1 191 ? 27.625 -14.104 -12.239 1.00 90.94 191 LYS A CA 1
ATOM 1569 C C . LYS A 1 191 ? 27.558 -12.879 -11.332 1.00 90.94 191 LYS A C 1
ATOM 1571 O O . LYS A 1 191 ? 28.269 -12.824 -10.327 1.00 90.94 191 LYS A O 1
ATOM 1576 N N . ASP A 1 192 ? 26.656 -11.958 -11.638 1.00 91.06 192 ASP A N 1
ATOM 1577 C CA . ASP A 1 192 ? 26.455 -10.713 -10.905 1.00 91.06 192 ASP A CA 1
ATOM 1578 C C . ASP A 1 192 ? 25.904 -10.987 -9.504 1.00 91.06 192 ASP A C 1
ATOM 1580 O O . ASP A 1 192 ? 26.429 -10.467 -8.519 1.00 91.06 192 ASP A O 1
ATOM 1584 N N . TYR A 1 193 ? 24.924 -11.890 -9.375 1.00 91.06 193 TYR A N 1
ATOM 1585 C CA . TYR A 1 193 ? 24.400 -12.306 -8.071 1.00 91.06 193 TYR A CA 1
ATOM 1586 C C . TYR A 1 193 ? 25.500 -12.897 -7.182 1.00 91.06 193 TYR A C 1
ATOM 1588 O O . TYR A 1 193 ? 25.643 -12.512 -6.020 1.00 91.06 193 TYR A O 1
ATOM 1596 N N . SER A 1 194 ? 26.300 -13.818 -7.730 1.00 89.31 194 SER A N 1
ATOM 1597 C CA . SER A 1 194 ? 27.437 -14.426 -7.028 1.00 89.31 194 SER A CA 1
ATOM 1598 C C . SER A 1 194 ? 28.474 -13.378 -6.617 1.00 89.31 194 SER A C 1
ATOM 1600 O O . SER A 1 194 ? 28.961 -13.418 -5.486 1.00 89.31 194 SER A O 1
ATOM 1602 N N . SER A 1 195 ? 28.775 -12.417 -7.498 1.00 86.50 195 SER A N 1
ATOM 1603 C CA . SER A 1 195 ? 29.686 -11.306 -7.204 1.00 86.50 195 SER A CA 1
ATOM 1604 C C . SER A 1 195 ? 29.190 -10.485 -6.016 1.00 86.50 195 SER A C 1
ATOM 1606 O O . SER A 1 195 ? 29.903 -10.349 -5.022 1.00 86.50 195 SER A O 1
ATOM 1608 N N . VAL A 1 196 ? 27.937 -10.030 -6.041 1.00 85.31 196 VAL A N 1
ATOM 1609 C CA . VAL A 1 196 ? 27.357 -9.249 -4.939 1.00 85.31 196 VAL A CA 1
ATOM 1610 C C . VAL A 1 196 ? 27.320 -10.070 -3.641 1.00 85.31 196 VAL A C 1
ATOM 1612 O O . VAL A 1 196 ? 27.637 -9.554 -2.567 1.00 85.31 196 VAL A O 1
ATOM 1615 N N . LYS A 1 197 ? 26.995 -11.368 -3.725 1.00 86.25 197 LYS A N 1
ATOM 1616 C CA . LYS A 1 197 ? 26.813 -12.241 -2.553 1.00 86.25 197 LYS A CA 1
ATOM 1617 C C . LYS A 1 197 ? 28.109 -12.460 -1.788 1.00 86.25 197 LYS A C 1
ATOM 1619 O O . LYS A 1 197 ? 28.092 -12.529 -0.563 1.00 86.25 197 LYS A O 1
ATOM 1624 N N . ASN A 1 198 ? 29.225 -12.554 -2.503 1.00 82.75 198 ASN A N 1
ATOM 1625 C CA . ASN A 1 198 ? 30.535 -12.783 -1.901 1.00 82.75 198 ASN A CA 1
ATOM 1626 C C . ASN A 1 198 ? 31.055 -11.577 -1.102 1.00 82.75 198 ASN A C 1
ATOM 1628 O O . ASN A 1 198 ? 31.973 -11.740 -0.303 1.00 82.75 198 ASN A O 1
ATOM 1632 N N . HIS A 1 199 ? 30.471 -10.389 -1.282 1.00 72.69 199 HIS A N 1
ATOM 1633 C CA . HIS A 1 199 ? 30.992 -9.150 -0.703 1.00 72.69 199 HIS A CA 1
ATOM 1634 C C . HIS A 1 199 ? 30.109 -8.522 0.382 1.00 72.69 199 HIS A C 1
ATOM 1636 O O . HIS A 1 199 ? 30.485 -7.502 0.965 1.00 72.69 199 HIS A O 1
ATOM 1642 N N . GLY A 1 200 ? 28.944 -9.094 0.695 1.00 73.25 200 GLY A N 1
ATOM 1643 C CA . GLY A 1 200 ? 28.115 -8.541 1.759 1.00 73.25 200 GLY A CA 1
ATOM 1644 C C . GLY A 1 200 ? 26.773 -9.224 1.966 1.00 73.25 200 GLY A C 1
ATOM 1645 O O . GLY A 1 200 ? 26.416 -10.203 1.3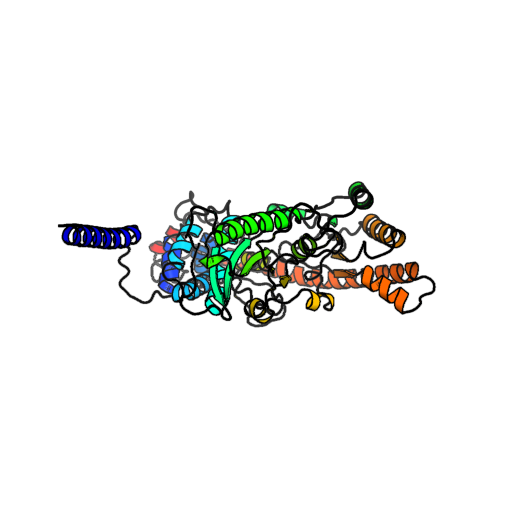13 1.00 73.25 200 GLY A O 1
ATOM 1646 N N . LYS A 1 201 ? 26.008 -8.673 2.912 1.00 81.06 201 LYS A N 1
ATOM 1647 C CA . LYS A 1 201 ? 24.630 -9.092 3.165 1.00 81.06 201 LYS A CA 1
ATOM 1648 C C . LYS A 1 201 ? 23.754 -8.656 1.988 1.00 81.06 201 LYS A C 1
ATOM 1650 O O . LYS A 1 201 ? 23.563 -7.459 1.775 1.00 81.06 201 LYS A O 1
ATOM 1655 N N . ILE A 1 202 ? 23.215 -9.638 1.270 1.00 85.44 202 ILE A N 1
ATOM 1656 C CA . ILE A 1 202 ? 22.165 -9.437 0.272 1.00 85.44 202 ILE A CA 1
ATOM 1657 C C . ILE A 1 202 ? 20.803 -9.587 0.935 1.00 85.44 202 ILE A C 1
ATOM 1659 O O . ILE A 1 202 ? 20.560 -10.551 1.665 1.00 85.44 202 ILE A O 1
ATOM 1663 N N . ILE A 1 203 ? 19.897 -8.677 0.599 1.00 88.12 203 ILE A N 1
ATOM 1664 C CA . ILE A 1 203 ? 18.463 -8.862 0.789 1.00 88.12 203 ILE A CA 1
ATOM 1665 C C . ILE A 1 203 ? 17.855 -9.254 -0.559 1.00 88.12 203 ILE A C 1
ATOM 1667 O O . ILE A 1 203 ? 17.983 -8.528 -1.542 1.00 88.12 203 ILE A O 1
ATOM 1671 N N . ASN A 1 204 ? 17.241 -10.435 -0.617 1.00 88.19 204 ASN A N 1
ATOM 1672 C CA . ASN A 1 204 ? 16.647 -10.953 -1.848 1.00 88.19 204 ASN A CA 1
ATOM 1673 C C . ASN A 1 204 ? 15.336 -10.218 -2.192 1.00 88.19 204 ASN A C 1
ATOM 1675 O O . ASN A 1 204 ? 14.643 -9.751 -1.281 1.00 88.19 204 ASN A O 1
ATOM 1679 N N . PRO A 1 205 ? 14.963 -10.164 -3.484 1.00 84.81 205 PRO A N 1
ATOM 1680 C CA . PRO A 1 205 ? 13.744 -9.500 -3.923 1.00 84.81 205 PRO A CA 1
ATOM 1681 C C . PRO A 1 205 ? 12.490 -10.217 -3.414 1.00 84.81 205 PRO A C 1
ATOM 1683 O O . PRO A 1 205 ? 12.437 -11.445 -3.329 1.00 84.81 205 PRO A O 1
ATOM 1686 N N . LEU A 1 206 ? 11.424 -9.448 -3.185 1.00 89.12 206 LEU A N 1
ATOM 1687 C CA . LEU A 1 206 ? 10.074 -9.971 -2.939 1.00 89.12 206 LEU A CA 1
ATOM 1688 C C . LEU A 1 206 ? 9.302 -10.264 -4.238 1.00 89.12 206 LEU A C 1
ATOM 1690 O O . LEU A 1 206 ? 8.076 -10.384 -4.231 1.00 89.12 206 LEU A O 1
ATOM 1694 N N . SER A 1 207 ? 10.007 -10.425 -5.359 1.00 91.81 207 SER A N 1
ATOM 1695 C CA . SER A 1 207 ? 9.420 -10.698 -6.675 1.00 91.81 207 SER A CA 1
ATOM 1696 C C . SER A 1 207 ? 8.562 -11.970 -6.686 1.00 91.81 207 SER A C 1
ATOM 1698 O O . SER A 1 207 ? 7.496 -11.995 -7.304 1.00 91.81 207 SER A O 1
ATOM 1700 N N . LEU A 1 208 ? 8.953 -12.997 -5.923 1.00 93.88 208 LEU A N 1
ATOM 1701 C CA . LEU A 1 208 ? 8.166 -14.224 -5.761 1.00 93.88 208 LEU A CA 1
ATOM 1702 C C . LEU A 1 208 ? 6.812 -13.977 -5.082 1.00 93.88 208 LEU A C 1
ATOM 1704 O O . LEU A 1 208 ? 5.822 -14.575 -5.485 1.00 93.88 208 LEU A O 1
ATOM 1708 N N . LYS A 1 209 ? 6.729 -13.044 -4.127 1.00 95.19 209 LYS A N 1
ATOM 1709 C CA . LYS A 1 209 ? 5.457 -12.683 -3.480 1.00 95.19 209 LYS A CA 1
ATOM 1710 C C . LYS A 1 209 ? 4.490 -12.039 -4.478 1.00 95.19 209 LYS A C 1
ATOM 1712 O O . LYS A 1 209 ? 3.303 -12.353 -4.472 1.00 95.19 209 LYS A O 1
ATOM 1717 N N . VAL A 1 210 ? 4.994 -11.191 -5.377 1.00 97.19 210 VAL A N 1
ATOM 1718 C CA . VAL A 1 210 ? 4.192 -10.596 -6.462 1.00 97.19 210 VAL A CA 1
ATOM 1719 C C . VAL A 1 210 ? 3.734 -11.664 -7.457 1.00 97.19 210 VAL A C 1
ATOM 1721 O O . VAL A 1 210 ? 2.570 -11.669 -7.859 1.00 97.19 210 VAL A O 1
ATOM 1724 N N . LYS A 1 211 ? 4.610 -12.619 -7.794 1.00 97.25 211 LYS A N 1
ATOM 1725 C CA . LYS A 1 211 ? 4.251 -13.789 -8.608 1.00 97.25 211 LYS A CA 1
ATOM 1726 C C . LYS A 1 211 ? 3.114 -14.593 -7.963 1.00 97.25 211 LYS A C 1
ATOM 1728 O O . LYS A 1 211 ? 2.138 -14.918 -8.636 1.00 97.25 211 LYS A O 1
ATOM 1733 N N . ASP A 1 212 ? 3.196 -14.868 -6.663 1.00 97.06 212 ASP A N 1
ATOM 1734 C CA . ASP A 1 212 ? 2.173 -15.625 -5.930 1.00 97.06 212 ASP A CA 1
ATOM 1735 C C . ASP A 1 212 ? 0.828 -14.881 -5.881 1.00 97.06 212 ASP A C 1
ATOM 1737 O O . ASP A 1 212 ? -0.239 -15.494 -5.983 1.00 97.06 212 ASP A O 1
ATOM 1741 N N . TYR A 1 213 ? 0.856 -13.547 -5.796 1.00 98.06 213 TYR A N 1
ATOM 1742 C CA . TYR A 1 213 ? -0.345 -12.715 -5.904 1.00 98.06 213 TYR A CA 1
ATOM 1743 C C . TYR A 1 213 ? -1.000 -12.829 -7.275 1.00 98.06 213 TYR A C 1
ATOM 1745 O O . TYR A 1 213 ? -2.214 -13.034 -7.341 1.00 98.06 213 TYR A O 1
ATOM 1753 N N . LEU A 1 214 ? -0.215 -12.764 -8.352 1.00 98.31 214 LEU A N 1
ATOM 1754 C CA . LEU A 1 214 ? -0.726 -12.962 -9.707 1.00 98.31 214 LEU A CA 1
ATOM 1755 C C . LEU A 1 214 ? -1.282 -14.373 -9.907 1.00 98.31 214 LEU A C 1
ATOM 1757 O O . LEU A 1 214 ? -2.353 -14.506 -10.490 1.00 98.31 214 LEU A O 1
ATOM 1761 N N . HIS A 1 215 ? -0.627 -15.417 -9.390 1.00 97.56 215 HIS A N 1
ATOM 1762 C CA . HIS A 1 215 ? -1.173 -16.777 -9.427 1.00 97.56 215 HIS A CA 1
ATOM 1763 C C . HIS A 1 215 ? -2.515 -16.866 -8.702 1.00 97.56 215 HIS A C 1
ATOM 1765 O O . HIS A 1 215 ? -3.495 -17.337 -9.280 1.00 97.56 215 HIS A O 1
ATOM 1771 N N . SER A 1 216 ? -2.586 -16.366 -7.465 1.00 97.31 216 SER A N 1
ATOM 1772 C CA . SER A 1 216 ? -3.823 -16.380 -6.682 1.00 97.31 216 SER A CA 1
ATOM 1773 C C . SER A 1 216 ? -4.953 -15.620 -7.378 1.00 97.31 216 SER A C 1
ATOM 1775 O O . SER A 1 216 ? -6.093 -16.087 -7.346 1.00 97.31 216 SER A O 1
ATOM 1777 N N . ALA A 1 217 ? -4.662 -14.458 -7.965 1.00 98.12 217 ALA A N 1
ATOM 1778 C CA . ALA A 1 217 ? -5.646 -13.654 -8.680 1.00 98.12 217 ALA A CA 1
ATOM 1779 C C . ALA A 1 217 ? -6.083 -14.342 -9.978 1.00 98.12 217 ALA A C 1
ATOM 1781 O O . ALA A 1 217 ? -7.275 -14.473 -10.235 1.00 98.12 217 ALA A O 1
ATOM 1782 N N . ASN A 1 218 ? -5.131 -14.860 -10.759 1.00 97.94 218 ASN A N 1
ATOM 1783 C CA . ASN A 1 218 ? -5.400 -15.576 -12.000 1.00 97.94 218 ASN A CA 1
ATOM 1784 C C . ASN A 1 218 ? -6.297 -16.800 -11.770 1.00 97.94 218 ASN A C 1
ATOM 1786 O O . ASN A 1 218 ? -7.230 -17.010 -12.536 1.00 97.94 218 ASN A O 1
ATOM 1790 N N . GLU A 1 219 ? -6.066 -17.580 -10.710 1.00 96.50 219 GLU A N 1
ATOM 1791 C CA . GLU A 1 219 ? -6.936 -18.709 -10.354 1.00 96.50 219 GLU A CA 1
ATOM 1792 C C . GLU A 1 219 ? -8.357 -18.264 -9.987 1.00 96.50 219 GLU A C 1
ATOM 1794 O O . GLU A 1 219 ? -9.323 -18.831 -10.497 1.00 96.50 219 GLU A O 1
ATOM 1799 N N . LYS A 1 220 ? -8.492 -17.230 -9.144 1.00 96.19 220 LYS A N 1
ATOM 1800 C CA . LYS A 1 220 ? -9.794 -16.650 -8.774 1.00 96.19 220 LYS A CA 1
ATOM 1801 C C . LYS A 1 220 ? -10.552 -16.145 -10.000 1.00 96.19 220 LYS A C 1
ATOM 1803 O O . LYS A 1 220 ? -11.722 -16.469 -10.177 1.00 96.19 220 LYS A O 1
ATOM 1808 N N . PHE A 1 221 ? -9.889 -15.394 -10.875 1.00 97.00 221 PHE A N 1
ATOM 1809 C CA . PHE A 1 221 ? -10.507 -14.864 -12.088 1.00 97.00 221 PHE A CA 1
ATOM 1810 C C . PHE A 1 221 ? -10.825 -15.953 -13.115 1.00 97.00 221 PHE A C 1
ATOM 1812 O O . PHE A 1 221 ? -11.856 -15.871 -13.778 1.00 97.00 221 PHE A O 1
ATOM 1819 N N . LYS A 1 222 ? -10.002 -17.002 -13.217 1.00 95.56 222 LYS A N 1
ATOM 1820 C CA . LYS A 1 222 ? -10.293 -18.173 -14.053 1.00 95.56 222 LYS A CA 1
ATOM 1821 C C . LYS A 1 222 ? -11.563 -18.883 -13.593 1.00 95.56 222 LYS A C 1
ATOM 1823 O O . LYS A 1 222 ? -12.412 -19.210 -14.416 1.00 95.56 222 LYS A O 1
ATOM 1828 N N . ASP A 1 223 ? -11.700 -19.123 -12.289 1.00 94.19 223 ASP A N 1
ATOM 1829 C CA . ASP A 1 223 ? -12.900 -19.736 -11.714 1.00 94.19 223 ASP A CA 1
ATOM 1830 C C . ASP A 1 223 ? -14.134 -18.838 -11.875 1.00 94.19 223 ASP A C 1
ATOM 1832 O O . ASP A 1 223 ? -15.200 -19.329 -12.250 1.00 94.19 223 ASP A O 1
ATOM 1836 N N . HIS A 1 224 ? -13.974 -17.528 -11.670 1.00 93.62 224 HIS A N 1
ATOM 1837 C CA . HIS A 1 224 ? -15.007 -16.509 -11.888 1.00 93.62 224 HIS A CA 1
ATOM 1838 C C . HIS A 1 224 ? -15.534 -16.527 -13.329 1.00 93.62 224 HIS A C 1
ATOM 1840 O O . HIS A 1 224 ? -16.739 -16.640 -13.559 1.00 93.62 224 HIS A O 1
ATOM 1846 N N . LYS A 1 225 ? -14.625 -16.535 -14.310 1.00 94.38 225 LYS A N 1
ATOM 1847 C CA . LYS A 1 225 ? -14.934 -16.544 -15.750 1.00 94.38 225 LYS A CA 1
ATOM 1848 C C . LYS A 1 225 ? -15.554 -17.855 -16.256 1.00 94.38 225 LYS A C 1
ATOM 1850 O O . LYS A 1 225 ? -16.022 -17.890 -17.389 1.00 94.38 225 LYS A O 1
ATOM 1855 N N . LYS A 1 226 ? -15.635 -18.922 -15.441 1.00 93.38 226 LYS A N 1
ATOM 1856 C CA . LYS A 1 226 ? -16.428 -20.127 -15.784 1.00 93.38 226 LYS A CA 1
ATOM 1857 C C . LYS A 1 226 ? -17.925 -19.836 -15.865 1.00 93.38 226 LYS A C 1
ATOM 1859 O O . LYS A 1 226 ? -18.674 -20.639 -16.414 1.00 93.38 226 LYS A O 1
ATOM 1864 N N . ASN A 1 227 ? -18.380 -18.731 -15.278 1.00 89.50 227 ASN A N 1
ATOM 1865 C CA . ASN A 1 227 ? -19.731 -18.249 -15.487 1.00 89.50 227 ASN A CA 1
ATOM 1866 C C . ASN A 1 227 ? -19.799 -17.403 -16.765 1.00 89.50 227 ASN A C 1
ATOM 1868 O O . ASN A 1 227 ? -19.097 -16.402 -16.882 1.00 89.50 227 ASN A O 1
ATOM 1872 N N . ASN A 1 228 ? -20.703 -17.764 -17.677 1.00 89.06 228 ASN A N 1
ATOM 1873 C CA . ASN A 1 228 ? -20.918 -17.048 -18.935 1.00 89.06 228 ASN A CA 1
ATOM 1874 C C . ASN A 1 228 ? -21.258 -15.560 -18.742 1.00 89.06 228 ASN A C 1
ATOM 1876 O O . ASN A 1 228 ? -20.935 -14.756 -19.605 1.00 89.06 228 ASN A O 1
ATOM 1880 N N . GLU A 1 229 ? -21.873 -15.171 -17.622 1.00 91.62 229 GLU A N 1
ATOM 1881 C CA . GLU A 1 229 ? -22.162 -13.760 -17.324 1.00 91.62 229 GLU A CA 1
ATOM 1882 C C . GLU A 1 229 ? -20.899 -12.942 -17.005 1.00 91.62 229 GLU A C 1
ATOM 1884 O O . GLU A 1 229 ? -20.904 -11.718 -17.105 1.00 91.62 229 GLU A O 1
ATOM 1889 N N . TYR A 1 230 ? -19.822 -13.613 -16.598 1.00 94.00 230 TYR A N 1
ATOM 1890 C CA . TYR A 1 230 ? -18.607 -12.999 -16.063 1.00 94.00 230 TYR A CA 1
ATOM 1891 C C . TYR A 1 230 ? -17.415 -13.076 -17.026 1.00 94.00 230 TYR A C 1
ATOM 1893 O O . TYR A 1 230 ? -16.349 -12.534 -16.738 1.00 94.00 230 TYR A O 1
ATOM 1901 N N . VAL A 1 231 ? -17.573 -13.744 -18.175 1.00 94.31 231 VAL A N 1
ATOM 1902 C CA . VAL A 1 231 ? -16.497 -13.968 -19.157 1.00 94.31 231 VAL A CA 1
ATOM 1903 C C . VAL A 1 231 ? -15.909 -12.655 -19.691 1.00 94.31 231 VAL A C 1
ATOM 1905 O O . VAL A 1 231 ? -14.699 -12.543 -19.924 1.00 94.31 231 VAL A O 1
ATOM 1908 N N . ASP A 1 232 ? -16.754 -11.630 -19.813 1.00 96.19 232 ASP A N 1
ATOM 1909 C CA . ASP A 1 232 ? -16.400 -10.331 -20.378 1.00 96.19 232 ASP A CA 1
ATOM 1910 C C . ASP A 1 232 ? -15.909 -9.311 -19.348 1.00 96.19 232 ASP A C 1
ATOM 1912 O O . ASP A 1 232 ? -15.395 -8.263 -19.747 1.00 96.19 232 ASP A O 1
ATOM 1916 N N . ASP A 1 233 ? -15.956 -9.639 -18.056 1.00 97.69 233 ASP A N 1
ATOM 1917 C CA . ASP A 1 233 ? -15.438 -8.780 -16.994 1.00 97.69 233 ASP A CA 1
ATOM 1918 C C . ASP A 1 233 ? -13.954 -8.433 -17.235 1.00 97.69 233 ASP A C 1
ATOM 1920 O O . ASP A 1 233 ? -13.168 -9.252 -17.740 1.00 97.69 233 ASP A O 1
ATOM 1924 N N . LEU A 1 234 ? -13.583 -7.206 -16.855 1.00 98.56 234 LEU A N 1
ATOM 1925 C CA . LEU A 1 234 ? -12.196 -6.779 -16.703 1.00 98.56 234 LEU A CA 1
ATOM 1926 C C . LEU A 1 234 ? -11.718 -7.144 -15.297 1.00 98.56 234 LEU A C 1
ATOM 1928 O O . LEU A 1 234 ? -12.304 -6.718 -14.305 1.00 98.56 234 LEU A O 1
ATOM 1932 N N . CYS A 1 235 ? -10.648 -7.915 -15.209 1.00 98.56 235 CYS A N 1
ATOM 1933 C CA . CYS A 1 235 ? -10.125 -8.495 -13.984 1.00 98.56 235 CYS A CA 1
ATOM 1934 C C . CYS A 1 235 ? -8.869 -7.749 -13.526 1.00 98.56 235 CYS A C 1
ATOM 1936 O O . CYS A 1 235 ? -7.796 -7.916 -14.104 1.00 98.56 235 CYS A O 1
ATOM 1938 N N . ILE A 1 236 ? -8.994 -6.924 -12.487 1.00 98.75 236 ILE A N 1
ATOM 1939 C CA . ILE A 1 236 ? -7.912 -6.059 -12.004 1.00 98.75 236 ILE A CA 1
ATOM 1940 C C . ILE A 1 236 ? -7.411 -6.567 -10.654 1.00 98.75 236 ILE A C 1
ATOM 1942 O O . ILE A 1 236 ? -8.183 -6.708 -9.705 1.00 98.75 236 ILE A O 1
ATOM 1946 N N . LEU A 1 237 ? -6.105 -6.810 -10.556 1.00 98.88 237 LEU A N 1
ATOM 1947 C CA . LEU A 1 237 ? -5.445 -7.096 -9.286 1.00 98.88 237 LEU A CA 1
ATOM 1948 C C . LEU A 1 237 ? -4.963 -5.789 -8.650 1.00 98.88 237 LEU A C 1
ATOM 1950 O O . LEU A 1 237 ? -4.188 -5.049 -9.246 1.00 98.88 237 LEU A O 1
ATOM 1954 N N . PHE A 1 238 ? -5.360 -5.532 -7.414 1.00 98.81 238 PHE A N 1
ATOM 1955 C CA . PHE A 1 238 ? -4.812 -4.465 -6.591 1.00 98.81 238 PHE A CA 1
ATOM 1956 C C . PHE A 1 238 ? -3.732 -5.036 -5.677 1.00 98.81 238 PHE A C 1
ATOM 1958 O O . PHE A 1 238 ? -3.987 -5.980 -4.932 1.00 98.81 238 PHE A O 1
ATOM 1965 N N . ILE A 1 239 ? -2.535 -4.456 -5.716 1.00 98.69 239 ILE A N 1
ATOM 1966 C CA . ILE A 1 239 ? -1.432 -4.782 -4.811 1.00 98.69 239 ILE A CA 1
ATOM 1967 C C . ILE A 1 239 ? -1.189 -3.577 -3.912 1.00 98.69 239 ILE A C 1
ATOM 1969 O O . ILE A 1 239 ? -0.711 -2.538 -4.358 1.00 98.69 239 ILE A O 1
ATOM 1973 N N . ILE A 1 240 ? -1.499 -3.720 -2.633 1.00 98.12 240 ILE A N 1
ATOM 1974 C CA . ILE A 1 240 ? -1.242 -2.702 -1.623 1.00 98.12 240 ILE A CA 1
ATOM 1975 C C . ILE A 1 240 ? 0.114 -3.016 -1.007 1.00 98.12 240 ILE A C 1
ATOM 1977 O O . ILE A 1 240 ? 0.331 -4.096 -0.448 1.00 98.12 240 ILE A O 1
ATOM 1981 N N . TRP A 1 241 ? 1.028 -2.069 -1.155 1.00 96.38 241 TRP A N 1
ATOM 1982 C CA . TRP A 1 241 ? 2.417 -2.165 -0.738 1.00 96.38 241 TRP A CA 1
ATOM 1983 C C . TRP A 1 241 ? 2.754 -1.029 0.231 1.00 96.38 241 TRP A C 1
ATOM 1985 O O . TRP A 1 241 ? 1.941 -0.133 0.490 1.00 96.38 241 TRP A O 1
ATOM 1995 N N . ASP A 1 242 ? 3.940 -1.091 0.819 1.00 92.88 242 ASP A N 1
ATOM 1996 C CA . ASP A 1 242 ? 4.471 -0.005 1.635 1.00 92.88 242 ASP A CA 1
ATOM 1997 C C . ASP A 1 242 ? 5.134 1.066 0.763 1.00 92.88 242 ASP A C 1
ATOM 1999 O O . ASP A 1 242 ? 4.777 1.250 -0.399 1.00 92.88 242 ASP A O 1
ATOM 2003 N N . ASP A 1 243 ? 6.019 1.857 1.359 1.00 91.19 243 ASP A N 1
ATOM 2004 C CA . ASP A 1 243 ? 6.634 3.003 0.699 1.00 91.19 243 ASP A CA 1
ATOM 2005 C C . ASP A 1 243 ? 7.560 2.614 -0.474 1.00 91.19 243 ASP A C 1
ATOM 2007 O O . ASP A 1 243 ? 7.838 3.435 -1.344 1.00 91.19 243 ASP A O 1
ATOM 2011 N N . TYR A 1 244 ? 7.967 1.343 -0.545 1.00 92.56 244 TYR A N 1
ATOM 2012 C CA . TYR A 1 244 ? 8.944 0.803 -1.494 1.00 92.56 244 TYR A CA 1
ATOM 2013 C C . TYR A 1 244 ? 8.263 0.144 -2.702 1.00 92.56 244 TYR A C 1
ATOM 2015 O O . TYR A 1 244 ? 8.490 -1.026 -3.024 1.00 92.56 244 TYR A O 1
ATOM 2023 N N . ILE A 1 245 ? 7.378 0.882 -3.375 1.00 93.75 245 ILE A N 1
ATOM 2024 C CA . ILE A 1 245 ? 6.621 0.355 -4.526 1.00 93.75 245 ILE A CA 1
ATOM 2025 C C . ILE A 1 245 ? 7.501 0.016 -5.737 1.00 93.75 245 ILE A C 1
ATOM 2027 O O . ILE A 1 245 ? 7.043 -0.674 -6.648 1.00 93.75 245 ILE A O 1
ATOM 2031 N N . ASN A 1 246 ? 8.768 0.431 -5.732 1.00 94.56 246 ASN A N 1
ATOM 2032 C CA . ASN A 1 246 ? 9.758 0.008 -6.713 1.00 94.56 246 ASN A CA 1
ATOM 2033 C C . ASN A 1 246 ? 9.916 -1.517 -6.723 1.00 94.56 246 ASN A C 1
ATOM 2035 O O . ASN A 1 246 ? 10.176 -2.086 -7.771 1.00 94.56 246 ASN A O 1
ATOM 2039 N N . GLU A 1 247 ? 9.703 -2.202 -5.597 1.00 95.56 247 GLU A N 1
ATOM 2040 C CA . GLU A 1 247 ? 9.796 -3.662 -5.519 1.00 95.56 247 GLU A CA 1
ATOM 2041 C C . GLU A 1 247 ? 8.737 -4.376 -6.374 1.00 95.56 247 GLU A C 1
ATOM 2043 O O . GLU A 1 247 ? 9.117 -5.164 -7.248 1.00 95.56 247 GLU A O 1
ATOM 2048 N N . PRO A 1 248 ? 7.420 -4.125 -6.200 1.00 97.00 248 PRO A N 1
ATOM 2049 C CA . PRO A 1 248 ? 6.424 -4.717 -7.078 1.00 97.00 248 PRO A CA 1
ATOM 2050 C C . PRO A 1 248 ? 6.515 -4.198 -8.514 1.00 97.00 248 PRO A C 1
ATOM 2052 O O . PRO A 1 248 ? 6.232 -4.964 -9.434 1.00 97.00 248 PRO A O 1
ATOM 2055 N N . LEU A 1 249 ? 6.964 -2.959 -8.744 1.00 96.50 249 LEU A N 1
ATOM 2056 C CA . LEU A 1 249 ? 7.243 -2.479 -10.100 1.00 96.50 249 LEU A CA 1
ATOM 2057 C C . LEU A 1 249 ? 8.362 -3.279 -10.767 1.00 96.50 249 LEU A C 1
ATOM 2059 O O . LEU A 1 249 ? 8.169 -3.769 -11.876 1.00 96.50 249 LEU A O 1
ATOM 2063 N N . SER A 1 250 ? 9.499 -3.471 -10.096 1.00 96.31 250 SER A N 1
ATOM 2064 C CA . SER A 1 250 ? 10.602 -4.291 -10.600 1.00 96.31 250 SER A CA 1
ATOM 2065 C C . SER A 1 250 ? 10.151 -5.714 -10.891 1.00 96.31 250 SER A C 1
ATOM 2067 O O . SER A 1 250 ? 10.446 -6.250 -11.958 1.00 96.31 250 SER A O 1
ATOM 2069 N N . ALA A 1 251 ? 9.373 -6.310 -9.986 1.00 96.94 251 ALA A N 1
ATOM 2070 C CA . ALA A 1 251 ? 8.843 -7.653 -10.177 1.00 96.94 251 ALA A CA 1
ATOM 2071 C C . ALA A 1 251 ? 7.942 -7.769 -11.417 1.00 96.94 251 ALA A C 1
ATOM 2073 O O . ALA A 1 251 ? 7.935 -8.814 -12.062 1.00 96.94 251 ALA A O 1
ATOM 2074 N N . LEU A 1 252 ? 7.187 -6.723 -11.765 1.00 97.00 252 LEU A N 1
ATOM 2075 C CA . LEU A 1 252 ? 6.273 -6.739 -12.909 1.00 97.00 252 LEU A CA 1
ATOM 2076 C C . LEU A 1 252 ? 6.957 -6.343 -14.220 1.00 97.00 252 LEU A C 1
ATOM 2078 O O . LEU A 1 252 ? 6.766 -7.023 -15.225 1.00 97.00 252 LEU A O 1
ATOM 2082 N N . ILE A 1 253 ? 7.739 -5.263 -14.224 1.00 96.06 253 ILE A N 1
ATOM 2083 C CA . ILE A 1 253 ? 8.160 -4.573 -15.453 1.00 96.06 253 ILE A CA 1
ATOM 2084 C C . ILE A 1 253 ? 9.653 -4.250 -15.531 1.00 96.06 253 ILE A C 1
ATOM 2086 O O . ILE A 1 253 ? 10.053 -3.534 -16.445 1.00 96.06 253 ILE A O 1
ATOM 2090 N N . ASN A 1 254 ? 10.504 -4.758 -14.629 1.00 94.75 254 ASN A N 1
ATOM 2091 C CA . ASN A 1 254 ? 11.947 -4.644 -14.856 1.00 94.75 254 ASN A CA 1
ATOM 2092 C C . ASN A 1 254 ? 12.287 -5.289 -16.221 1.00 94.75 254 ASN A C 1
ATOM 2094 O O . ASN A 1 254 ? 11.947 -6.460 -16.414 1.00 94.75 254 ASN A O 1
ATOM 2098 N N . PRO A 1 255 ? 12.958 -4.589 -17.155 1.00 91.94 255 PRO A N 1
ATOM 2099 C CA . PRO A 1 255 ? 13.189 -5.089 -18.515 1.00 91.94 255 PRO A CA 1
ATOM 2100 C C . PRO A 1 255 ? 13.900 -6.448 -18.598 1.00 91.94 255 PRO A C 1
ATOM 2102 O O . PRO A 1 255 ? 13.794 -7.147 -19.608 1.00 91.94 255 PRO A O 1
ATOM 2105 N N . ASN A 1 256 ? 14.623 -6.832 -17.545 1.00 90.94 256 ASN A N 1
ATOM 2106 C CA . ASN A 1 256 ? 15.489 -8.008 -17.524 1.00 90.94 256 ASN A CA 1
ATOM 2107 C C . ASN A 1 256 ? 14.854 -9.238 -16.905 1.00 90.94 256 ASN A C 1
ATOM 2109 O O . ASN A 1 256 ? 15.328 -10.341 -17.153 1.00 90.94 256 ASN A O 1
ATOM 2113 N N . SER A 1 257 ? 13.814 -9.051 -16.097 1.00 93.62 257 SER A N 1
ATOM 2114 C CA . SER A 1 257 ? 13.234 -10.144 -15.319 1.00 93.62 257 SER A CA 1
ATOM 2115 C C . SER A 1 257 ? 11.731 -10.030 -15.073 1.00 93.62 257 SER A C 1
ATOM 2117 O O . SER A 1 257 ? 11.113 -11.007 -14.664 1.00 93.62 257 SER A O 1
ATOM 2119 N N . GLY A 1 258 ? 11.115 -8.877 -15.328 1.00 95.62 258 GLY A N 1
ATOM 2120 C CA . GLY A 1 258 ? 9.741 -8.587 -14.933 1.00 95.62 258 GLY A CA 1
ATOM 2121 C C . GLY A 1 258 ? 8.724 -9.582 -15.493 1.00 95.62 258 GLY A C 1
ATOM 2122 O O . GLY A 1 258 ? 8.811 -9.994 -16.652 1.00 95.62 258 GLY A O 1
ATOM 2123 N N . LEU A 1 259 ? 7.734 -9.938 -14.675 1.00 96.88 259 LEU A N 1
ATOM 2124 C CA . LEU A 1 259 ? 6.691 -10.927 -14.972 1.00 96.88 259 LEU A CA 1
ATOM 2125 C C . LEU A 1 259 ? 5.865 -10.603 -16.225 1.00 96.88 259 LEU A C 1
ATOM 2127 O O . LEU A 1 259 ? 5.349 -11.514 -16.866 1.00 96.88 259 LEU A O 1
ATOM 2131 N N . PHE A 1 260 ? 5.752 -9.323 -16.583 1.00 96.50 260 PHE A N 1
ATOM 2132 C CA . PHE A 1 260 ? 5.052 -8.822 -17.770 1.00 96.50 260 PHE A CA 1
ATOM 2133 C C . PHE A 1 260 ? 6.008 -8.445 -18.909 1.00 96.50 260 PHE A C 1
ATOM 2135 O O . PHE A 1 260 ? 5.661 -7.676 -19.804 1.00 96.50 260 PHE A O 1
ATOM 2142 N N . THR A 1 261 ? 7.224 -8.988 -18.897 1.00 94.44 261 THR A N 1
ATOM 2143 C CA . THR A 1 261 ? 8.223 -8.784 -19.950 1.00 94.44 261 THR A CA 1
ATOM 2144 C C . THR A 1 261 ? 8.536 -10.093 -20.668 1.00 94.44 261 THR A C 1
ATOM 2146 O O . THR A 1 261 ? 8.243 -11.187 -20.185 1.00 94.44 261 THR A O 1
ATOM 2149 N N . LYS A 1 262 ? 9.203 -9.997 -21.824 1.00 93.12 262 LYS A N 1
ATOM 2150 C CA . LYS A 1 262 ? 9.682 -11.177 -22.566 1.00 93.12 262 LYS A CA 1
ATOM 2151 C C . LYS A 1 262 ? 10.717 -11.999 -21.789 1.00 93.12 262 LYS A C 1
ATOM 2153 O O . LYS A 1 262 ? 10.909 -13.166 -22.107 1.00 93.12 262 LYS A O 1
ATOM 2158 N N . LYS A 1 263 ? 11.388 -11.395 -20.804 1.00 93.44 263 LYS A N 1
ATOM 2159 C CA . LYS A 1 263 ? 12.401 -12.036 -19.955 1.00 93.44 263 LYS A CA 1
ATOM 2160 C C . LYS A 1 263 ? 11.839 -12.413 -18.577 1.00 93.44 263 LYS A C 1
ATOM 2162 O O . LYS A 1 263 ? 12.582 -12.460 -17.606 1.00 93.44 263 LYS A O 1
ATOM 2167 N N . SER A 1 264 ? 10.530 -12.654 -18.482 1.00 94.62 264 SER A N 1
ATOM 2168 C CA . SER A 1 264 ? 9.868 -13.048 -17.234 1.00 94.62 264 SER A CA 1
ATOM 2169 C C . SER A 1 264 ? 10.605 -14.188 -16.525 1.00 94.62 264 SER A C 1
ATOM 2171 O O . SER A 1 264 ? 10.850 -15.243 -17.112 1.00 94.62 264 SER A O 1
ATOM 2173 N N . PHE A 1 265 ? 10.888 -14.013 -15.229 1.00 92.94 265 PHE A N 1
ATOM 2174 C CA . PHE A 1 265 ? 11.434 -15.080 -14.377 1.00 92.94 265 PHE A CA 1
ATOM 2175 C C . PHE A 1 265 ? 10.427 -16.215 -14.102 1.00 92.94 265 PHE A C 1
ATOM 2177 O O . PHE A 1 265 ? 10.744 -17.175 -13.400 1.00 92.94 265 PHE A O 1
ATOM 2184 N N . SER A 1 266 ? 9.205 -16.113 -14.633 1.00 92.69 266 SER A N 1
ATOM 2185 C CA . SER A 1 266 ? 8.149 -17.118 -14.536 1.00 92.69 266 SER A CA 1
ATOM 2186 C C . SER A 1 266 ? 7.663 -17.520 -15.931 1.00 92.69 266 SER A C 1
ATOM 2188 O O . SER A 1 266 ? 6.490 -17.341 -16.254 1.00 92.69 266 SER A O 1
ATOM 2190 N N . ALA A 1 267 ? 8.571 -18.058 -16.751 1.00 79.62 267 ALA A N 1
ATOM 2191 C CA . ALA A 1 267 ? 8.337 -18.367 -18.166 1.00 79.62 267 ALA A CA 1
ATOM 2192 C C . ALA A 1 267 ? 7.087 -19.232 -18.439 1.00 79.62 267 ALA A C 1
ATOM 2194 O O . ALA A 1 267 ? 6.446 -19.069 -19.472 1.00 79.62 267 ALA A O 1
ATOM 2195 N N . ASP A 1 268 ? 6.698 -20.099 -17.499 1.00 81.69 268 ASP A N 1
ATOM 2196 C CA . ASP A 1 268 ? 5.548 -21.000 -17.657 1.00 81.69 268 ASP A CA 1
ATOM 2197 C C . ASP A 1 268 ? 4.191 -20.346 -17.331 1.00 81.69 268 ASP A C 1
ATOM 2199 O O . ASP A 1 268 ? 3.151 -21.003 -17.377 1.00 81.69 268 ASP A O 1
ATOM 2203 N N . SER A 1 269 ? 4.166 -19.072 -16.923 1.00 85.56 269 SER A N 1
ATOM 2204 C CA . SER A 1 269 ? 2.956 -18.412 -16.415 1.00 85.56 269 SER A CA 1
ATOM 2205 C C . SER A 1 269 ? 2.670 -17.098 -17.124 1.00 85.56 269 SER A C 1
ATOM 2207 O O . SER A 1 269 ? 3.371 -16.111 -16.940 1.00 85.56 269 SER A O 1
ATOM 2209 N N . ASN A 1 270 ? 1.564 -17.074 -17.869 1.00 87.94 270 ASN A N 1
ATOM 2210 C CA . ASN A 1 270 ? 1.128 -15.900 -18.629 1.00 87.94 270 ASN A CA 1
ATOM 2211 C C . ASN A 1 270 ? 0.066 -15.051 -17.914 1.00 87.94 270 ASN A C 1
ATOM 2213 O O . ASN A 1 270 ? -0.338 -14.030 -18.455 1.00 87.94 270 ASN A O 1
ATOM 2217 N N . PHE A 1 271 ? -0.421 -15.474 -16.739 1.00 96.31 271 PHE A N 1
ATOM 2218 C CA . PHE A 1 271 ? -1.444 -14.773 -15.939 1.00 96.31 271 PHE A CA 1
ATOM 2219 C C . PHE A 1 271 ? -2.649 -14.255 -16.755 1.00 96.31 271 PHE A C 1
ATOM 2221 O O . PHE A 1 271 ? -3.171 -13.177 -16.487 1.00 96.31 271 PHE A O 1
ATOM 2228 N N . GLU A 1 272 ? -3.091 -15.030 -17.751 1.00 96.19 272 GLU A N 1
ATOM 2229 C CA . GLU A 1 272 ? -4.052 -14.638 -18.801 1.00 96.19 272 GLU A CA 1
ATOM 2230 C C . GLU A 1 272 ? -5.404 -14.107 -18.286 1.00 96.19 272 GLU A C 1
ATOM 2232 O O . GLU A 1 272 ? -6.123 -13.418 -19.005 1.00 96.19 272 GLU A O 1
ATOM 2237 N N . ASN A 1 273 ? -5.779 -14.431 -17.044 1.00 97.75 273 ASN A N 1
ATOM 2238 C CA . ASN A 1 273 ? -7.048 -14.001 -16.461 1.00 97.75 273 ASN A CA 1
ATOM 2239 C C . ASN A 1 273 ? -6.941 -12.679 -15.692 1.00 97.75 273 ASN A C 1
ATOM 2241 O O . ASN A 1 273 ? -7.974 -12.186 -15.242 1.00 97.75 273 ASN A O 1
ATOM 2245 N N . VAL A 1 274 ? -5.735 -12.119 -15.542 1.00 98.50 274 VAL A N 1
ATOM 2246 C CA . VAL A 1 274 ? -5.476 -10.803 -14.943 1.00 98.50 274 VAL A CA 1
ATOM 2247 C C . VAL A 1 274 ? -5.283 -9.792 -16.072 1.00 98.50 274 VAL A C 1
ATOM 2249 O O . VAL A 1 274 ? -4.319 -9.878 -16.824 1.00 98.50 274 VAL A O 1
ATOM 2252 N N . ASP A 1 275 ? -6.170 -8.811 -16.179 1.00 98.62 275 ASP A N 1
ATOM 2253 C CA . ASP A 1 275 ? -6.144 -7.817 -17.257 1.00 98.62 275 ASP A CA 1
ATOM 2254 C C . ASP A 1 275 ? -5.199 -6.645 -16.945 1.00 98.62 275 ASP A C 1
ATOM 2256 O O . ASP A 1 275 ? -4.613 -6.041 -17.840 1.00 98.62 275 ASP A O 1
ATOM 2260 N N . GLY A 1 276 ? -4.974 -6.351 -15.667 1.00 98.44 276 GLY A N 1
ATOM 2261 C CA . GLY A 1 276 ? -3.975 -5.380 -15.237 1.00 98.44 276 GLY A CA 1
ATOM 2262 C C . GLY A 1 276 ? -3.801 -5.355 -13.728 1.00 98.44 276 GLY A C 1
ATOM 2263 O O . GLY A 1 276 ? -4.560 -5.984 -12.984 1.00 98.44 276 GLY A O 1
ATOM 2264 N N . VAL A 1 277 ? -2.784 -4.624 -13.286 1.00 98.75 277 VAL A N 1
ATOM 2265 C CA . VAL A 1 277 ? -2.418 -4.488 -11.877 1.00 98.75 277 VAL A CA 1
ATOM 2266 C C . VAL A 1 277 ? -2.443 -3.017 -11.483 1.00 98.75 277 VAL A C 1
ATOM 2268 O O . VAL A 1 277 ? -1.898 -2.182 -12.198 1.00 98.75 277 VAL A O 1
ATOM 2271 N N . ILE A 1 278 ? -3.054 -2.698 -10.343 1.00 98.69 278 ILE A N 1
ATOM 2272 C CA . ILE A 1 278 ? -2.939 -1.388 -9.697 1.00 98.69 278 ILE A CA 1
ATOM 2273 C C . ILE A 1 278 ? -2.124 -1.550 -8.414 1.00 98.69 278 ILE A C 1
ATOM 2275 O O . ILE A 1 278 ? -2.514 -2.292 -7.517 1.00 98.69 278 ILE A O 1
ATOM 2279 N N . ILE A 1 279 ? -0.995 -0.855 -8.320 1.00 98.44 279 ILE A N 1
ATOM 2280 C CA . ILE A 1 279 ? -0.107 -0.864 -7.154 1.00 98.44 279 ILE A CA 1
ATOM 2281 C C . ILE A 1 279 ? -0.388 0.381 -6.317 1.00 98.44 279 ILE A C 1
ATOM 2283 O O . ILE A 1 279 ? -0.407 1.490 -6.847 1.00 98.44 279 ILE A O 1
ATOM 2287 N N . ILE A 1 280 ? -0.592 0.206 -5.014 1.00 97.50 280 ILE A N 1
ATOM 2288 C CA . ILE A 1 280 ? -0.935 1.278 -4.078 1.00 97.50 280 ILE A CA 1
ATOM 2289 C C . ILE A 1 280 ? 0.157 1.405 -3.004 1.00 97.50 280 ILE A C 1
ATOM 2291 O O . ILE A 1 280 ? 0.364 0.480 -2.219 1.00 97.50 280 ILE A O 1
ATOM 2295 N N . ARG A 1 281 ? 0.799 2.580 -2.927 1.00 94.81 281 ARG A N 1
ATOM 2296 C CA . ARG A 1 281 ? 1.799 2.980 -1.914 1.00 94.81 281 ARG A CA 1
ATOM 2297 C C . ARG A 1 281 ? 1.112 3.439 -0.619 1.00 94.81 281 ARG A C 1
ATOM 2299 O O . ARG A 1 281 ? 0.958 4.638 -0.415 1.00 94.81 281 ARG A O 1
ATOM 2306 N N . ASN A 1 282 ? 0.641 2.530 0.245 1.00 94.06 282 ASN A N 1
ATOM 2307 C CA . ASN A 1 282 ? -0.228 2.948 1.369 1.00 94.06 282 ASN A CA 1
ATOM 2308 C C . ASN A 1 282 ? -0.080 2.188 2.697 1.00 94.06 282 ASN A C 1
ATOM 2310 O O . ASN A 1 282 ? -0.553 2.678 3.721 1.00 94.06 282 ASN A O 1
ATOM 2314 N N . ILE A 1 283 ? 0.591 1.031 2.746 1.00 93.88 283 ILE A N 1
ATOM 2315 C CA . ILE A 1 283 ? 0.733 0.275 4.006 1.00 93.88 283 ILE A CA 1
ATOM 2316 C C . ILE A 1 283 ? 1.359 1.150 5.102 1.00 93.88 283 ILE A C 1
ATOM 2318 O O . ILE A 1 283 ? 0.840 1.213 6.214 1.00 93.88 283 ILE A O 1
ATOM 2322 N N . HIS A 1 284 ? 2.421 1.889 4.780 1.00 90.44 284 HIS A N 1
ATOM 2323 C CA . HIS A 1 284 ? 3.111 2.754 5.736 1.00 90.44 284 HIS A CA 1
ATOM 2324 C C . HIS A 1 284 ? 2.201 3.871 6.302 1.00 90.44 284 HIS A C 1
ATOM 2326 O O . HIS A 1 284 ? 2.363 4.249 7.462 1.00 90.44 284 HIS A O 1
ATOM 2332 N N . GLN A 1 285 ? 1.199 4.352 5.549 1.00 91.56 285 GLN A N 1
ATOM 2333 C CA . GLN A 1 285 ? 0.210 5.316 6.055 1.00 91.56 285 GLN A CA 1
ATOM 2334 C C . GLN A 1 285 ? -0.717 4.691 7.089 1.00 91.56 285 GLN A C 1
ATOM 2336 O O . GLN A 1 285 ? -0.970 5.296 8.129 1.00 91.56 285 GLN A O 1
ATOM 2341 N N . LEU A 1 286 ? -1.194 3.467 6.834 1.00 92.38 286 LEU A N 1
ATOM 2342 C CA . LEU A 1 286 ? -2.025 2.728 7.790 1.00 92.38 286 LEU A CA 1
ATOM 2343 C C . LEU A 1 286 ? -1.277 2.545 9.111 1.00 92.38 286 LEU A C 1
ATOM 2345 O O . LEU A 1 286 ? -1.825 2.816 10.178 1.00 92.38 286 LEU A O 1
ATOM 2349 N N . PHE A 1 287 ? -0.005 2.155 9.034 1.00 88.94 287 PHE A N 1
ATOM 2350 C CA . PHE A 1 287 ? 0.850 1.999 10.204 1.00 88.94 287 PHE A CA 1
ATOM 2351 C C . PHE A 1 287 ? 1.091 3.299 10.951 1.00 88.94 287 PHE A C 1
ATOM 2353 O O . PHE A 1 287 ? 0.856 3.356 12.157 1.00 88.94 287 PHE A O 1
ATOM 2360 N N . ARG A 1 288 ? 1.561 4.340 10.258 1.00 87.75 288 ARG A N 1
ATOM 2361 C CA . ARG A 1 288 ? 1.860 5.627 10.892 1.00 87.75 288 ARG A CA 1
ATOM 2362 C C . ARG A 1 288 ? 0.615 6.226 11.521 1.00 87.75 288 ARG A C 1
ATOM 2364 O O . ARG A 1 288 ? 0.690 6.729 12.639 1.00 87.75 288 ARG A O 1
ATOM 2371 N N . ASN A 1 289 ? -0.529 6.117 10.855 1.00 91.50 289 ASN A N 1
ATOM 2372 C CA . ASN A 1 289 ? -1.751 6.700 11.372 1.00 91.50 289 ASN A CA 1
ATOM 2373 C C . ASN A 1 289 ? -2.291 5.908 12.549 1.00 91.50 289 ASN A C 1
ATOM 2375 O O . ASN A 1 289 ? -2.710 6.521 13.521 1.00 91.50 289 ASN A O 1
ATOM 2379 N N . LEU A 1 290 ? -2.229 4.577 12.516 1.00 89.75 290 LEU A N 1
ATOM 2380 C CA . LEU A 1 290 ? -2.642 3.764 13.653 1.00 89.75 290 LEU A CA 1
ATOM 2381 C C . LEU A 1 290 ? -1.714 3.941 14.861 1.00 89.75 290 LEU A C 1
ATOM 2383 O O . LEU A 1 290 ? -2.199 4.091 15.980 1.00 89.75 290 LEU A O 1
ATOM 2387 N N . ARG A 1 291 ? -0.397 3.909 14.637 1.00 84.31 291 ARG A N 1
ATOM 2388 C CA . ARG A 1 291 ? 0.612 3.942 15.702 1.00 84.31 291 ARG A CA 1
ATOM 2389 C C . ARG A 1 291 ? 0.822 5.337 16.259 1.00 84.31 291 ARG A C 1
ATOM 2391 O O . ARG A 1 291 ? 1.083 5.450 17.446 1.00 84.31 291 ARG A O 1
ATOM 2398 N N . PHE A 1 292 ? 0.748 6.362 15.409 1.00 83.56 292 PHE A N 1
ATOM 2399 C CA . PHE A 1 292 ? 1.116 7.729 15.771 1.00 83.56 292 PHE A CA 1
ATOM 2400 C C . PHE A 1 292 ? -0.003 8.765 15.631 1.00 83.56 292 PHE A C 1
ATOM 2402 O O . PHE A 1 292 ? 0.178 9.907 16.040 1.00 83.56 292 PHE A O 1
ATOM 2409 N N . GLY A 1 293 ? -1.145 8.408 15.036 1.00 87.25 293 GLY A N 1
ATOM 2410 C CA . GLY A 1 293 ? -2.152 9.396 14.634 1.00 87.25 293 GLY A CA 1
ATOM 2411 C C . GLY A 1 293 ? -1.667 10.312 13.504 1.00 87.25 293 GLY A C 1
ATOM 2412 O O . GLY A 1 293 ? -2.311 11.312 13.207 1.00 87.25 293 GLY A O 1
ATOM 2413 N N . GLU A 1 294 ? -0.540 9.980 12.870 1.00 87.12 294 GLU A N 1
ATOM 2414 C CA . GLU A 1 294 ? 0.136 10.801 11.865 1.00 87.12 294 GLU A CA 1
ATOM 2415 C C . GLU A 1 294 ? 0.030 10.181 10.470 1.00 87.12 294 GLU A C 1
ATOM 2417 O O . GLU A 1 294 ? -0.092 8.971 10.318 1.00 87.12 294 GLU A O 1
ATOM 2422 N N . ILE A 1 295 ? 0.169 11.001 9.437 1.00 86.44 295 ILE A N 1
ATOM 2423 C CA . ILE A 1 295 ? 0.339 10.575 8.043 1.00 86.44 295 ILE A CA 1
ATOM 2424 C C . ILE A 1 295 ? 1.644 11.171 7.520 1.00 86.44 295 ILE A C 1
ATOM 2426 O O . ILE A 1 295 ? 2.118 12.178 8.053 1.00 86.44 295 ILE A O 1
ATOM 2430 N N . VAL A 1 296 ? 2.269 10.525 6.533 1.00 83.94 296 VAL A N 1
ATOM 2431 C CA . VAL A 1 296 ? 3.416 11.133 5.842 1.00 83.94 296 VAL A CA 1
ATOM 2432 C C . VAL A 1 296 ? 2.909 12.352 5.082 1.00 83.94 296 VAL A C 1
ATOM 2434 O O . VAL A 1 296 ? 2.029 12.230 4.231 1.00 83.94 296 VAL A O 1
ATOM 2437 N N . ASP A 1 297 ? 3.473 13.515 5.379 1.00 81.56 297 ASP A N 1
ATOM 2438 C CA . ASP A 1 297 ? 3.226 14.712 4.590 1.00 81.56 297 ASP A CA 1
ATOM 2439 C C . ASP A 1 297 ? 4.114 14.675 3.343 1.00 81.56 297 ASP A C 1
ATOM 2441 O O . ASP A 1 297 ? 5.331 14.811 3.431 1.00 81.56 297 ASP A O 1
ATOM 2445 N N . TYR A 1 298 ? 3.495 14.476 2.181 1.00 76.62 298 TYR A N 1
ATOM 2446 C CA . TYR A 1 298 ? 4.165 14.572 0.883 1.00 76.62 298 TYR A CA 1
ATOM 2447 C C . TYR A 1 298 ? 3.980 15.955 0.234 1.00 76.62 298 TYR A C 1
ATOM 2449 O O . TYR A 1 298 ? 3.902 16.069 -0.992 1.00 76.62 298 TYR A O 1
ATOM 2457 N N . GLY A 1 299 ? 3.819 17.003 1.044 1.00 75.62 299 GLY A N 1
ATOM 2458 C CA . GLY A 1 299 ? 3.666 18.390 0.606 1.00 75.62 299 GLY A CA 1
ATOM 2459 C C . GLY A 1 299 ? 2.251 18.773 0.165 1.00 75.62 299 GLY A C 1
ATOM 2460 O O . GLY A 1 299 ? 2.041 19.890 -0.312 1.00 75.62 299 GLY A O 1
ATOM 2461 N N . VAL A 1 300 ? 1.265 17.884 0.322 1.00 73.88 300 VAL A N 1
ATOM 2462 C CA . VAL A 1 300 ? -0.140 18.151 -0.025 1.00 73.88 300 VAL A CA 1
ATOM 2463 C C . VAL A 1 300 ? -0.938 18.403 1.243 1.00 73.88 300 VAL A C 1
ATOM 2465 O O . VAL A 1 300 ? -1.255 17.493 2.011 1.00 73.88 300 VAL A O 1
ATOM 2468 N N . LYS A 1 301 ? -1.301 19.673 1.443 1.00 75.12 301 LYS A N 1
ATOM 2469 C CA . LYS A 1 301 ? -2.151 20.093 2.560 1.00 75.12 301 LYS A CA 1
ATOM 2470 C C . LYS A 1 301 ? -3.510 19.395 2.492 1.00 75.12 301 LYS A C 1
ATOM 2472 O O . LYS A 1 301 ? -4.118 19.316 1.429 1.00 75.12 301 LYS A O 1
ATOM 2477 N N . GLY A 1 302 ? -4.019 18.972 3.648 1.00 65.75 302 GLY A N 1
ATOM 2478 C CA . GLY A 1 302 ? -5.377 18.433 3.773 1.00 65.75 302 GLY A CA 1
ATOM 2479 C C . GLY A 1 302 ? -5.488 16.911 3.687 1.00 65.75 302 GLY A C 1
ATOM 2480 O O . GLY A 1 302 ? -6.591 16.391 3.844 1.00 65.75 302 GLY A O 1
ATOM 2481 N N . TRP A 1 303 ? -4.388 16.186 3.461 1.00 74.75 303 TRP A N 1
ATOM 2482 C CA . TRP A 1 303 ? -4.425 14.727 3.391 1.00 74.75 303 TRP A CA 1
ATOM 2483 C C . TRP A 1 303 ? -4.213 14.080 4.762 1.00 74.75 303 TRP A C 1
ATOM 2485 O O . TRP A 1 303 ? -3.092 14.018 5.261 1.00 74.75 303 TRP A O 1
ATOM 2495 N N . PHE A 1 304 ? -5.295 13.582 5.366 1.00 80.19 304 PHE A N 1
ATOM 2496 C CA . PHE A 1 304 ? -5.272 13.025 6.727 1.00 80.19 304 PHE A CA 1
ATOM 2497 C C . PHE A 1 304 ? -5.972 11.666 6.865 1.00 80.19 304 PHE A C 1
ATOM 2499 O O . PHE A 1 304 ? -6.224 11.217 7.983 1.00 80.19 304 PHE A O 1
ATOM 2506 N N . ASP A 1 305 ? -6.254 10.990 5.751 1.00 91.44 305 ASP A N 1
ATOM 2507 C CA . ASP A 1 305 ? -7.002 9.735 5.737 1.00 91.44 305 ASP A CA 1
ATOM 2508 C C . ASP A 1 305 ? -6.169 8.593 5.126 1.00 91.44 305 ASP A C 1
ATOM 2510 O O . ASP A 1 305 ? -5.923 8.608 3.920 1.00 91.44 305 ASP A O 1
ATOM 2514 N N . PRO A 1 306 ? -5.728 7.592 5.916 1.00 92.56 306 PRO A N 1
ATOM 2515 C CA . PRO A 1 306 ? -4.910 6.489 5.418 1.00 92.56 306 PRO A CA 1
ATOM 2516 C C . PRO A 1 306 ? -5.746 5.418 4.693 1.00 92.56 306 PRO A C 1
ATOM 2518 O O . PRO A 1 306 ? -5.184 4.494 4.112 1.00 92.56 306 PRO A O 1
ATOM 2521 N N . LEU A 1 307 ? -7.082 5.496 4.743 1.00 95.62 307 LEU A N 1
ATOM 2522 C CA . LEU A 1 307 ? -8.006 4.603 4.030 1.00 95.62 307 LEU A CA 1
ATOM 2523 C C . LEU A 1 307 ? -8.536 5.239 2.742 1.00 95.62 307 LEU A C 1
ATOM 2525 O O . LEU A 1 307 ? -9.346 4.640 2.037 1.00 95.62 307 LEU A O 1
ATOM 2529 N N . ASN A 1 308 ? -8.080 6.446 2.420 1.00 92.88 308 ASN A N 1
ATOM 2530 C CA . ASN A 1 308 ? -8.149 7.004 1.085 1.00 92.88 308 ASN A CA 1
ATOM 2531 C C . ASN A 1 308 ? -6.736 6.930 0.504 1.00 92.88 308 ASN A C 1
ATOM 2533 O O . ASN A 1 308 ? -5.808 7.470 1.089 1.00 92.88 308 ASN A O 1
ATOM 2537 N N . PHE A 1 309 ? -6.555 6.259 -0.631 1.00 91.38 309 PHE A N 1
ATOM 2538 C CA . PHE A 1 309 ? -5.252 6.185 -1.306 1.00 91.38 309 PHE A CA 1
ATOM 2539 C C . PHE A 1 309 ? -5.151 7.133 -2.509 1.00 91.38 309 PHE A C 1
ATOM 2541 O O . PHE A 1 309 ? -4.170 7.095 -3.242 1.00 91.38 309 PHE A O 1
ATOM 2548 N N . SER A 1 310 ? -6.147 7.998 -2.737 1.00 85.50 310 SER A N 1
ATOM 2549 C CA . SER A 1 310 ? -6.171 8.925 -3.884 1.00 85.50 310 SER A CA 1
ATOM 2550 C C . SER A 1 310 ? -5.234 10.137 -3.701 1.00 85.50 310 SER A C 1
ATOM 2552 O O . SER A 1 310 ? -5.568 11.234 -4.145 1.00 85.50 310 SER A O 1
ATOM 2554 N N . ASN A 1 311 ? -4.104 9.976 -3.004 1.00 82.56 311 ASN A N 1
ATOM 2555 C CA . ASN A 1 311 ? -3.179 11.069 -2.718 1.00 82.56 311 ASN A CA 1
ATOM 2556 C C . ASN A 1 311 ? -2.415 11.425 -4.004 1.00 82.56 311 ASN A C 1
ATOM 2558 O O . ASN A 1 311 ? -1.689 10.574 -4.518 1.00 82.56 311 ASN A O 1
ATOM 2562 N N . PRO A 1 312 ? -2.526 12.659 -4.526 1.00 81.38 312 PRO A N 1
ATOM 2563 C CA . PRO A 1 312 ? -1.857 13.030 -5.768 1.00 81.38 312 PRO A CA 1
ATOM 2564 C C . PRO A 1 312 ? -0.324 13.047 -5.663 1.00 81.38 312 PRO A C 1
ATOM 2566 O O . PRO A 1 312 ? 0.333 12.923 -6.692 1.00 81.38 312 PRO A O 1
ATOM 2569 N N . SER A 1 313 ? 0.253 13.170 -4.461 1.00 82.00 313 SER A N 1
ATOM 2570 C CA . SER A 1 313 ? 1.709 13.082 -4.269 1.00 82.00 313 SER A CA 1
ATOM 2571 C C . SER A 1 313 ? 2.238 11.652 -4.264 1.00 82.00 313 SER A C 1
ATOM 2573 O O . SER A 1 313 ? 3.407 11.437 -4.573 1.00 82.00 313 SER A O 1
ATOM 2575 N N . VAL A 1 314 ? 1.402 10.677 -3.899 1.00 86.75 314 VAL A N 1
ATOM 2576 C CA . VAL A 1 314 ? 1.750 9.251 -3.952 1.00 86.75 314 VAL A CA 1
ATOM 2577 C C . VAL A 1 314 ? 0.669 8.461 -4.681 1.00 86.75 314 VAL A C 1
ATOM 2579 O O . VAL A 1 314 ? -0.050 7.659 -4.079 1.00 86.75 314 VAL A O 1
ATOM 2582 N N . PRO A 1 315 ? 0.500 8.721 -5.983 1.00 92.19 315 PRO A N 1
ATOM 2583 C CA . PRO A 1 315 ? -0.609 8.146 -6.706 1.00 92.19 315 PRO A CA 1
ATOM 2584 C C . PRO A 1 315 ? -0.409 6.639 -6.937 1.00 92.19 315 PRO A C 1
ATOM 2586 O O . PRO A 1 315 ? 0.718 6.169 -7.084 1.00 92.19 315 PRO A O 1
ATOM 2589 N N . PRO A 1 316 ? -1.489 5.852 -7.039 1.00 96.50 316 PRO A N 1
ATOM 2590 C CA . PRO A 1 316 ? -1.387 4.477 -7.502 1.00 96.50 316 PRO A CA 1
ATOM 2591 C C . PRO A 1 316 ? -0.779 4.374 -8.905 1.00 96.50 316 PRO A C 1
ATOM 2593 O O . PRO A 1 316 ? -0.913 5.273 -9.739 1.00 96.50 316 PRO A O 1
ATOM 2596 N N . ILE A 1 317 ? -0.176 3.227 -9.198 1.00 96.69 317 ILE A N 1
ATOM 2597 C CA . ILE A 1 317 ? 0.390 2.939 -10.519 1.00 96.69 317 ILE A CA 1
ATOM 2598 C C . ILE A 1 317 ? -0.413 1.833 -11.176 1.00 96.69 317 ILE A C 1
ATOM 2600 O O . ILE A 1 317 ? -0.654 0.794 -10.568 1.00 96.69 317 ILE A O 1
ATOM 2604 N N . PHE A 1 318 ? -0.795 2.045 -12.427 1.00 98.00 318 PHE A N 1
ATOM 2605 C CA . PHE A 1 318 ? -1.384 1.031 -13.278 1.00 98.00 318 PHE A CA 1
ATOM 2606 C C . PHE A 1 318 ? -0.316 0.382 -14.162 1.00 98.00 318 PHE A C 1
ATOM 2608 O O . PHE A 1 318 ? 0.438 1.063 -14.859 1.00 98.00 318 PHE A O 1
ATOM 2615 N N . VAL A 1 319 ? -0.302 -0.948 -14.165 1.00 98.00 319 VAL A N 1
ATOM 2616 C CA . VAL A 1 319 ? 0.533 -1.779 -15.028 1.00 98.00 319 VAL A CA 1
ATOM 2617 C C . VAL A 1 319 ? -0.374 -2.692 -15.851 1.00 98.00 319 VAL A C 1
ATOM 2619 O O . VAL A 1 319 ? -1.066 -3.558 -15.310 1.00 98.00 319 VAL A O 1
ATOM 2622 N N . GLN A 1 320 ? -0.371 -2.514 -17.171 1.00 97.75 320 GLN A N 1
ATOM 2623 C CA . GLN A 1 320 ? -1.109 -3.377 -18.093 1.00 97.75 320 GLN A CA 1
ATOM 2624 C C . GLN A 1 320 ? -0.442 -4.758 -18.171 1.00 97.75 320 GLN A C 1
ATOM 2626 O O . GLN A 1 320 ? 0.754 -4.843 -18.448 1.00 97.75 320 GLN A O 1
ATOM 2631 N N . ASN A 1 321 ? -1.218 -5.836 -18.013 1.00 97.75 321 ASN A N 1
ATOM 2632 C CA . ASN A 1 321 ? -0.729 -7.169 -18.360 1.00 97.75 321 ASN A CA 1
ATOM 2633 C C . ASN A 1 321 ? -0.728 -7.309 -19.898 1.00 97.75 321 ASN A C 1
ATOM 2635 O O . ASN A 1 321 ? -1.795 -7.141 -20.499 1.00 97.75 321 ASN A O 1
ATOM 2639 N N . PRO A 1 322 ? 0.409 -7.600 -20.560 1.00 96.38 322 PRO A N 1
ATOM 2640 C CA . PRO A 1 322 ? 0.476 -7.726 -22.018 1.00 96.38 322 PRO A CA 1
ATOM 2641 C C . PRO A 1 322 ? -0.367 -8.873 -22.591 1.00 96.38 322 PRO A C 1
ATOM 2643 O O . PRO A 1 322 ? -0.686 -8.841 -23.777 1.00 96.38 322 PRO A O 1
ATOM 2646 N N . THR A 1 323 ? -0.721 -9.878 -21.785 1.00 95.69 323 THR A N 1
ATOM 2647 C CA . THR A 1 323 ? -1.539 -11.029 -22.213 1.00 95.69 323 THR A CA 1
ATOM 2648 C C . THR A 1 323 ? -3.022 -10.878 -21.868 1.00 95.69 323 THR A C 1
ATOM 2650 O O . THR A 1 323 ? -3.845 -11.647 -22.361 1.00 95.69 323 THR A O 1
ATOM 2653 N N . GLY A 1 324 ? -3.364 -9.904 -21.021 1.00 96.62 324 GLY A N 1
ATOM 2654 C CA . GLY A 1 324 ? -4.729 -9.637 -20.584 1.00 96.62 324 GLY A CA 1
ATOM 2655 C C . GLY A 1 324 ? -5.493 -8.713 -21.534 1.00 96.62 324 GLY A C 1
ATOM 2656 O O . GLY A 1 324 ? -4.940 -8.133 -22.472 1.00 96.62 324 GLY A O 1
ATOM 2657 N N . LYS A 1 325 ? -6.789 -8.524 -21.275 1.00 97.62 325 LYS A N 1
ATOM 2658 C CA . LYS A 1 325 ? -7.606 -7.541 -21.996 1.00 97.62 325 LYS A CA 1
ATOM 2659 C C . LYS A 1 325 ? -7.056 -6.135 -21.754 1.00 97.62 325 LYS A C 1
ATOM 2661 O O . LYS A 1 325 ? -6.690 -5.768 -20.636 1.00 97.62 325 LYS A O 1
ATOM 2666 N N . ARG A 1 326 ? -7.054 -5.303 -22.799 1.00 97.62 326 ARG A N 1
ATOM 2667 C CA . ARG A 1 326 ? -6.635 -3.903 -22.678 1.00 97.62 326 ARG A CA 1
ATOM 2668 C C . ARG A 1 326 ? -7.612 -3.142 -21.782 1.00 97.62 326 ARG A C 1
ATOM 2670 O O . ARG A 1 326 ? -8.796 -3.029 -22.102 1.00 97.62 326 ARG A O 1
ATOM 2677 N N . ILE A 1 327 ? -7.101 -2.549 -20.708 1.00 98.00 327 ILE A N 1
ATOM 2678 C CA . ILE A 1 327 ? -7.874 -1.648 -19.853 1.00 98.00 327 ILE A CA 1
ATOM 2679 C C . ILE A 1 327 ? -7.709 -0.226 -20.388 1.00 98.00 327 ILE A C 1
ATOM 2681 O O . ILE A 1 327 ? -6.601 0.260 -20.617 1.00 98.00 327 ILE A O 1
ATOM 2685 N N . SER A 1 328 ? -8.829 0.454 -20.632 1.00 97.50 328 SER A N 1
ATOM 2686 C CA . SER A 1 328 ? -8.788 1.836 -21.113 1.00 97.50 328 SER A CA 1
ATOM 2687 C C . SER A 1 328 ? -8.307 2.790 -20.017 1.00 97.50 328 SER A C 1
ATOM 2689 O O . SER A 1 328 ? -8.660 2.623 -18.848 1.00 97.50 328 SER A O 1
ATOM 2691 N N . LYS A 1 329 ? -7.594 3.849 -20.411 1.00 97.44 329 LYS A N 1
ATOM 2692 C CA . LYS A 1 329 ? -7.110 4.903 -19.506 1.00 97.44 329 LYS A CA 1
ATOM 2693 C C . LYS A 1 329 ? -8.203 5.506 -18.621 1.00 97.44 329 LYS A C 1
ATOM 2695 O O . LYS A 1 329 ? -8.033 5.625 -17.412 1.00 97.44 329 LYS A O 1
ATOM 2700 N N . LYS A 1 330 ? -9.395 5.700 -19.195 1.00 97.81 330 LYS A N 1
ATOM 2701 C CA . LYS A 1 330 ? -10.593 6.176 -18.486 1.00 97.81 330 LYS A CA 1
ATOM 2702 C C . LYS A 1 330 ? -11.017 5.301 -17.301 1.00 97.81 330 LYS A C 1
ATOM 2704 O O . LYS A 1 330 ? -11.755 5.786 -16.454 1.00 97.81 330 LYS A O 1
ATOM 2709 N N . ILE A 1 331 ? -10.629 4.024 -17.247 1.00 98.00 331 ILE A N 1
ATOM 2710 C CA . ILE A 1 331 ? -10.979 3.123 -16.139 1.00 98.00 331 ILE A CA 1
ATOM 2711 C C . ILE A 1 331 ? -9.995 3.307 -14.985 1.00 98.00 331 ILE A C 1
ATOM 2713 O O . ILE A 1 331 ? -10.424 3.614 -13.874 1.00 98.00 331 ILE A O 1
ATOM 2717 N N . PHE A 1 332 ? -8.688 3.159 -15.225 1.00 97.31 332 PHE A N 1
ATOM 2718 C CA . PHE A 1 332 ? -7.707 3.222 -14.136 1.00 97.31 332 PHE A CA 1
ATOM 2719 C C . PHE A 1 332 ? -7.520 4.648 -13.586 1.00 97.31 332 PHE A C 1
ATOM 2721 O O . PHE A 1 332 ? -7.298 4.810 -12.388 1.00 97.31 332 PHE A O 1
ATOM 2728 N N . GLU A 1 333 ? -7.739 5.692 -14.394 1.00 96.75 333 GLU A N 1
ATOM 2729 C CA . GLU A 1 333 ? -7.723 7.084 -13.913 1.00 96.75 333 GLU A CA 1
ATOM 2730 C C . GLU A 1 333 ? -8.832 7.370 -12.891 1.00 96.75 333 GLU A C 1
ATOM 2732 O O . GLU A 1 333 ? -8.674 8.230 -12.025 1.00 96.75 333 GLU A O 1
ATOM 2737 N N . ARG A 1 334 ? 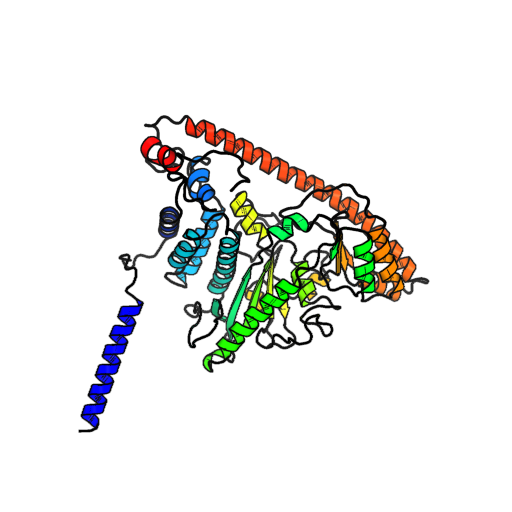-9.947 6.623 -12.920 1.00 97.62 334 ARG A N 1
ATOM 2738 C CA . ARG A 1 334 ? -11.006 6.749 -11.900 1.00 97.62 334 ARG A CA 1
ATOM 2739 C C . ARG A 1 334 ? -10.545 6.249 -10.535 1.00 97.62 334 ARG A C 1
ATOM 2741 O O . ARG A 1 334 ? -11.070 6.711 -9.527 1.00 97.62 334 ARG A O 1
ATOM 2748 N N . PHE A 1 335 ? -9.539 5.377 -10.499 1.00 97.19 335 PHE A N 1
ATOM 2749 C CA . PHE A 1 335 ? -8.831 4.982 -9.282 1.00 97.19 335 PHE A CA 1
ATOM 2750 C C . PHE A 1 335 ? -7.673 5.929 -8.931 1.00 97.19 335 PHE A C 1
ATOM 2752 O O . PHE A 1 335 ? -6.912 5.623 -8.020 1.00 97.19 335 PHE A O 1
ATOM 2759 N N . ASN A 1 336 ? -7.531 7.063 -9.631 1.00 96.06 336 ASN A N 1
ATOM 2760 C CA . ASN A 1 336 ? -6.382 7.970 -9.534 1.00 96.06 336 ASN A CA 1
ATOM 2761 C C . ASN A 1 336 ? -5.041 7.290 -9.860 1.00 96.06 336 ASN A C 1
ATOM 2763 O O . ASN A 1 336 ? -3.994 7.779 -9.446 1.00 96.06 336 ASN A O 1
ATOM 2767 N N . ALA A 1 337 ? -5.077 6.175 -10.595 1.00 96.25 337 ALA A N 1
ATOM 2768 C CA . ALA A 1 337 ? -3.877 5.474 -11.011 1.00 96.25 337 ALA A CA 1
ATOM 2769 C C . ALA A 1 337 ? -3.289 6.092 -12.286 1.00 96.25 337 ALA A C 1
ATOM 2771 O O . ALA A 1 337 ? -4.027 6.583 -13.144 1.00 96.25 337 ALA A O 1
ATOM 2772 N N . PHE A 1 338 ? -1.969 6.012 -12.430 1.00 94.81 338 PHE A N 1
ATOM 2773 C CA . PHE A 1 338 ? -1.235 6.489 -13.603 1.00 94.81 338 PHE A CA 1
ATOM 2774 C C . PHE A 1 338 ? -0.438 5.359 -14.249 1.00 94.81 338 PHE A C 1
ATOM 2776 O O . PHE A 1 338 ? 0.016 4.446 -13.566 1.00 94.81 338 PHE A O 1
ATOM 2783 N N . GLU A 1 339 ? -0.240 5.431 -15.563 1.00 94.06 339 GLU A N 1
ATOM 2784 C CA . GLU A 1 339 ? 0.681 4.529 -16.260 1.00 94.06 339 GLU A CA 1
ATOM 2785 C C . GLU A 1 339 ? 2.130 4.790 -15.833 1.00 94.06 339 GLU A C 1
ATOM 2787 O O . GLU A 1 339 ? 2.520 5.911 -15.493 1.00 94.06 339 GLU A O 1
ATOM 2792 N N . THR A 1 340 ? 2.943 3.741 -15.897 1.00 87.44 340 THR A N 1
ATOM 2793 C CA . THR A 1 340 ? 4.357 3.746 -15.497 1.00 87.44 340 THR A CA 1
ATOM 2794 C C . THR A 1 340 ? 5.198 4.770 -16.260 1.00 87.44 340 THR A C 1
ATOM 2796 O O . THR A 1 340 ? 6.100 5.375 -15.684 1.00 87.44 340 THR A O 1
ATOM 2799 N N . ASP A 1 341 ? 4.865 5.033 -17.526 1.00 86.19 341 ASP A N 1
ATOM 2800 C CA . ASP A 1 341 ? 5.612 5.932 -18.420 1.00 86.19 341 ASP A CA 1
ATOM 2801 C C . ASP A 1 341 ? 5.615 7.395 -17.956 1.00 86.19 341 ASP A C 1
ATOM 2803 O O . ASP A 1 341 ? 6.454 8.194 -18.374 1.00 86.19 341 ASP A O 1
ATOM 2807 N N . ILE A 1 342 ? 4.677 7.772 -17.087 1.00 80.50 342 ILE A N 1
ATOM 2808 C CA . ILE A 1 342 ? 4.642 9.116 -16.505 1.00 80.50 342 ILE A CA 1
ATOM 2809 C C . ILE A 1 342 ? 5.798 9.284 -15.510 1.00 80.50 342 ILE A C 1
ATOM 2811 O O . ILE A 1 342 ? 6.408 10.353 -15.443 1.00 80.50 342 ILE A O 1
ATOM 2815 N N . PHE A 1 343 ? 6.158 8.219 -14.791 1.00 79.62 343 PHE A N 1
ATOM 2816 C CA . PHE A 1 343 ? 7.164 8.265 -13.731 1.00 79.62 343 PHE A CA 1
ATOM 2817 C C . PHE A 1 343 ? 8.588 8.006 -14.212 1.00 79.62 343 PHE A C 1
ATOM 2819 O O . PHE A 1 343 ? 9.530 8.460 -13.565 1.00 79.62 343 PHE A O 1
ATOM 2826 N N . THR A 1 344 ? 8.776 7.379 -15.375 1.00 71.38 344 THR A N 1
ATOM 2827 C CA . THR A 1 344 ? 10.112 7.247 -15.992 1.00 71.38 344 THR A CA 1
ATOM 2828 C C . THR A 1 344 ? 10.758 8.614 -16.247 1.00 71.38 344 THR A C 1
ATOM 2830 O O . THR A 1 344 ? 11.980 8.760 -16.209 1.00 71.38 344 THR A O 1
ATOM 2833 N N . LYS A 1 345 ? 9.938 9.657 -16.421 1.00 71.31 345 LYS A N 1
ATOM 2834 C CA . LYS A 1 345 ? 10.381 11.044 -16.611 1.00 71.31 345 LYS A CA 1
ATOM 2835 C C . LYS A 1 345 ? 10.526 11.831 -15.309 1.00 71.31 345 LYS A C 1
ATOM 2837 O O . LYS A 1 345 ? 11.185 12.867 -15.312 1.00 71.31 345 LYS A O 1
ATOM 2842 N N . MET A 1 346 ? 9.955 11.353 -14.203 1.00 71.69 346 MET A N 1
ATOM 2843 C CA . MET A 1 346 ? 10.024 12.029 -12.907 1.00 71.69 346 MET A CA 1
ATOM 2844 C C . MET A 1 346 ? 11.215 11.516 -12.082 1.00 71.69 346 MET A C 1
ATOM 2846 O O . MET A 1 346 ? 11.540 10.326 -12.138 1.00 71.69 346 MET A O 1
ATOM 2850 N N . PRO A 1 347 ? 11.880 12.378 -11.296 1.00 69.75 347 PRO A N 1
ATOM 2851 C CA . PRO A 1 347 ? 12.993 11.986 -10.433 1.00 69.75 347 PRO A CA 1
ATOM 2852 C C . PRO A 1 347 ? 12.498 11.392 -9.099 1.00 69.75 347 PRO A C 1
ATOM 2854 O O . PRO A 1 347 ? 12.995 11.761 -8.042 1.00 69.75 347 PRO A O 1
ATOM 2857 N N . ILE A 1 348 ? 11.494 10.507 -9.130 1.00 85.19 348 ILE A N 1
ATOM 2858 C CA . ILE A 1 348 ? 10.960 9.848 -7.927 1.00 85.19 348 ILE A CA 1
ATOM 2859 C C . ILE A 1 348 ? 11.402 8.387 -7.952 1.00 85.19 348 ILE A C 1
ATOM 2861 O O . ILE A 1 348 ? 10.898 7.592 -8.748 1.00 85.19 348 ILE A O 1
ATOM 2865 N N . ALA A 1 349 ? 12.377 8.052 -7.110 1.00 88.00 349 ALA A N 1
ATOM 2866 C CA . ALA A 1 349 ? 13.068 6.768 -7.147 1.00 88.00 349 ALA A CA 1
ATOM 2867 C C . ALA A 1 349 ? 12.129 5.583 -6.879 1.00 88.00 349 ALA A C 1
ATOM 2869 O O . ALA A 1 349 ? 12.229 4.557 -7.548 1.00 88.00 349 ALA A O 1
ATOM 2870 N N . GLU A 1 350 ? 11.160 5.738 -5.972 1.00 91.19 350 GLU A N 1
ATOM 2871 C CA . GLU A 1 350 ? 10.241 4.654 -5.607 1.00 91.19 350 GLU A CA 1
ATOM 2872 C C . GLU A 1 350 ? 9.300 4.266 -6.750 1.00 91.19 350 GLU A C 1
ATOM 2874 O O . GLU A 1 350 ? 8.787 3.156 -6.764 1.00 91.19 350 GLU A O 1
ATOM 2879 N N . TYR A 1 351 ? 9.068 5.154 -7.718 1.00 92.88 351 TYR A N 1
ATOM 2880 C CA . TYR A 1 351 ? 8.166 4.909 -8.847 1.00 92.88 351 TYR A CA 1
ATOM 2881 C C . TYR A 1 351 ? 8.882 4.312 -10.065 1.00 92.88 351 TYR A C 1
ATOM 2883 O O . TYR A 1 351 ? 8.295 4.207 -11.145 1.00 92.88 351 TYR A O 1
ATOM 2891 N N . ARG A 1 352 ? 10.150 3.919 -9.910 1.00 91.75 352 ARG A N 1
ATOM 2892 C CA . ARG A 1 352 ? 10.945 3.312 -10.975 1.00 91.75 352 ARG A CA 1
ATOM 2893 C C . ARG A 1 352 ? 11.202 1.837 -10.687 1.00 91.75 352 ARG A C 1
ATOM 2895 O O . ARG A 1 352 ? 11.494 1.485 -9.546 1.00 91.75 352 ARG A O 1
ATOM 2902 N N . PRO A 1 353 ? 11.151 0.966 -11.707 1.00 93.88 353 PRO A N 1
ATOM 2903 C CA . PRO A 1 353 ? 11.750 -0.355 -11.608 1.00 93.88 353 PRO A CA 1
ATOM 2904 C C . PRO A 1 353 ? 13.253 -0.199 -11.359 1.00 93.88 353 PRO A C 1
ATOM 2906 O O . PRO A 1 353 ? 13.955 0.439 -12.139 1.00 93.88 353 PRO A O 1
ATOM 2909 N N . THR A 1 354 ? 13.742 -0.783 -10.274 1.00 94.44 354 THR A N 1
ATOM 2910 C CA . THR A 1 354 ? 15.166 -0.825 -9.929 1.00 94.44 354 THR A CA 1
ATOM 2911 C C . THR A 1 354 ? 15.727 -2.235 -10.107 1.00 94.44 354 THR A C 1
ATOM 2913 O O . THR A 1 354 ? 14.981 -3.221 -10.113 1.00 94.44 354 THR A O 1
ATOM 2916 N N . ASP A 1 355 ? 17.042 -2.335 -10.269 1.00 94.88 355 ASP A N 1
ATOM 2917 C CA . ASP A 1 355 ? 17.777 -3.598 -10.265 1.00 94.88 355 ASP A CA 1
ATOM 2918 C C . ASP A 1 355 ? 18.209 -3.978 -8.842 1.00 94.88 355 ASP A C 1
ATOM 2920 O O . ASP A 1 355 ? 18.051 -5.135 -8.431 1.00 94.88 355 ASP A O 1
ATOM 2924 N N . PHE A 1 356 ? 18.696 -2.990 -8.080 1.00 93.38 356 PHE A N 1
ATOM 2925 C CA . PHE A 1 356 ? 18.989 -3.093 -6.651 1.00 93.38 356 PHE A CA 1
ATOM 2926 C C . PHE A 1 356 ? 18.904 -1.732 -5.936 1.00 93.38 356 PHE A C 1
ATOM 2928 O O . PHE A 1 356 ? 18.867 -0.674 -6.567 1.00 93.38 356 PHE A O 1
ATOM 2935 N N . VAL A 1 357 ? 18.892 -1.770 -4.603 1.00 91.62 357 VAL A N 1
ATOM 2936 C CA . VAL A 1 357 ? 18.999 -0.635 -3.681 1.00 91.62 357 VAL A CA 1
ATOM 2937 C C . VAL A 1 357 ? 20.126 -0.917 -2.694 1.00 91.62 357 VAL A C 1
ATOM 2939 O O . VAL A 1 357 ? 20.106 -1.927 -1.997 1.00 91.62 357 VAL A O 1
ATOM 2942 N N . ASP A 1 358 ? 21.114 -0.037 -2.613 1.00 88.31 358 ASP A N 1
ATOM 2943 C CA . ASP A 1 358 ? 22.113 -0.047 -1.553 1.00 88.31 358 ASP A CA 1
ATOM 2944 C C . ASP A 1 358 ? 21.663 0.871 -0.413 1.00 88.31 358 ASP A C 1
ATOM 2946 O O . ASP A 1 358 ? 21.749 2.098 -0.487 1.00 88.31 358 ASP A O 1
ATOM 2950 N N . TRP A 1 359 ? 21.196 0.261 0.673 1.00 84.44 359 TRP A N 1
ATOM 2951 C CA . TRP A 1 359 ? 20.678 0.987 1.828 1.00 84.44 359 TRP A CA 1
ATOM 2952 C C . TRP A 1 359 ? 21.750 1.719 2.632 1.00 84.44 359 TRP A C 1
ATOM 2954 O O . TRP A 1 359 ? 21.409 2.623 3.391 1.00 84.44 359 TRP A O 1
ATOM 2964 N N . LYS A 1 360 ? 23.037 1.384 2.470 1.00 79.00 360 LYS A N 1
ATOM 2965 C CA . LYS A 1 360 ? 24.113 2.113 3.163 1.00 79.00 360 LYS A CA 1
ATOM 2966 C C . LYS A 1 360 ? 24.429 3.445 2.504 1.00 79.00 360 LYS A C 1
ATOM 2968 O O . LYS A 1 360 ? 24.839 4.389 3.184 1.00 79.00 360 LYS A O 1
ATOM 2973 N N . THR A 1 361 ? 24.268 3.508 1.187 1.00 79.62 361 THR A N 1
ATOM 2974 C CA . THR A 1 361 ? 24.426 4.743 0.417 1.00 79.62 361 THR A CA 1
ATOM 2975 C C . THR A 1 361 ? 23.099 5.429 0.135 1.00 79.62 361 THR A C 1
ATOM 2977 O O . THR A 1 361 ? 23.130 6.553 -0.349 1.00 79.62 361 THR A O 1
ATOM 2980 N N . GLY A 1 362 ? 21.962 4.774 0.402 1.00 84.56 362 GLY A N 1
ATOM 2981 C CA . GLY A 1 362 ? 20.620 5.256 0.071 1.00 84.56 362 GLY A CA 1
ATOM 2982 C C . GLY A 1 362 ? 20.396 5.391 -1.436 1.00 84.56 362 GLY A C 1
ATOM 2983 O O . GLY A 1 362 ? 19.642 6.254 -1.874 1.00 84.56 362 GLY A O 1
ATOM 2984 N N . ILE A 1 363 ? 21.093 4.609 -2.259 1.00 88.75 363 ILE A N 1
ATOM 2985 C CA . ILE A 1 363 ? 21.034 4.730 -3.718 1.00 88.75 363 ILE A CA 1
ATOM 2986 C C . ILE A 1 363 ? 20.498 3.448 -4.315 1.00 88.75 363 ILE A C 1
ATOM 2988 O O . ILE A 1 363 ? 20.956 2.353 -4.010 1.00 88.75 363 ILE A O 1
ATOM 2992 N N . SER A 1 364 ? 19.555 3.604 -5.225 1.00 92.56 364 SER A N 1
ATOM 2993 C CA . SER A 1 364 ? 19.107 2.558 -6.123 1.00 92.56 364 SER A CA 1
ATOM 2994 C C . SER A 1 364 ? 19.730 2.706 -7.502 1.00 92.56 364 SER A C 1
ATOM 2996 O O . SER A 1 364 ? 20.126 3.799 -7.916 1.00 92.56 364 SER A O 1
ATOM 2998 N N . VAL A 1 365 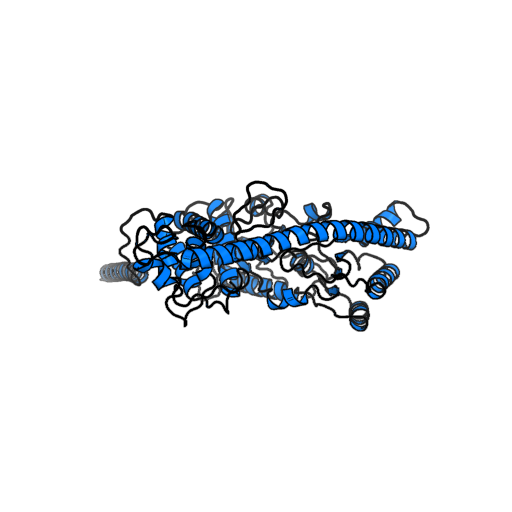? 19.827 1.580 -8.197 1.00 94.00 365 VAL A N 1
ATOM 2999 C CA . VAL A 1 365 ? 20.329 1.491 -9.565 1.00 94.00 365 VAL A CA 1
ATOM 3000 C C . VAL A 1 365 ? 19.251 0.877 -10.443 1.00 94.00 365 VAL A C 1
ATOM 3002 O O . VAL A 1 365 ? 18.557 -0.049 -10.023 1.00 94.00 365 VAL A O 1
ATOM 3005 N N . SER A 1 366 ? 19.127 1.394 -11.660 1.00 94.81 366 SER A N 1
ATOM 3006 C CA . SER A 1 366 ? 18.210 0.926 -12.704 1.00 94.81 366 SER A CA 1
ATOM 3007 C C . SER A 1 366 ? 18.928 0.884 -14.057 1.00 94.81 366 SER A C 1
ATOM 3009 O O . SER A 1 366 ? 19.895 1.623 -14.266 1.00 94.81 366 SER A O 1
ATOM 3011 N N . GLY A 1 367 ? 18.461 0.023 -14.965 1.00 94.00 367 GLY A N 1
ATOM 3012 C CA . GLY A 1 367 ? 18.997 -0.098 -16.325 1.00 94.00 367 GLY A CA 1
ATOM 3013 C C . GLY A 1 367 ? 20.306 -0.892 -16.421 1.00 94.00 367 GLY A C 1
ATOM 3014 O O . GLY A 1 367 ? 21.011 -0.817 -17.425 1.00 94.00 367 GLY A O 1
ATOM 3015 N N . LEU A 1 368 ? 20.660 -1.667 -15.392 1.00 94.62 368 LEU A N 1
ATOM 3016 C CA . LEU A 1 368 ? 21.979 -2.292 -15.270 1.00 94.62 368 LEU A CA 1
ATOM 3017 C C . LEU A 1 368 ? 22.303 -3.291 -16.398 1.00 94.62 368 LEU A C 1
ATOM 3019 O O . LEU A 1 368 ? 23.457 -3.418 -16.798 1.00 94.62 368 LEU A O 1
ATOM 3023 N N . TYR A 1 369 ? 21.307 -4.002 -16.926 1.00 93.75 369 TYR A N 1
ATOM 3024 C CA . TYR A 1 369 ? 21.493 -4.939 -18.049 1.00 93.75 369 TYR A CA 1
ATOM 3025 C C . TYR A 1 369 ? 21.089 -4.358 -19.407 1.00 93.75 369 TYR A C 1
ATOM 3027 O O . TYR A 1 369 ? 21.105 -5.080 -20.406 1.00 93.75 369 TYR A O 1
ATOM 3035 N N . SER A 1 370 ? 20.733 -3.076 -19.454 1.00 93.50 370 SER A N 1
ATOM 3036 C CA . SER A 1 370 ? 20.553 -2.352 -20.713 1.00 93.50 370 SER A CA 1
ATOM 3037 C C . SER A 1 370 ? 21.878 -1.771 -21.226 1.00 93.50 370 SER A C 1
ATOM 3039 O O . SER A 1 370 ? 21.952 -1.312 -22.360 1.00 93.50 370 SER A O 1
ATOM 3041 N N . VAL A 1 371 ? 22.942 -1.822 -20.414 1.00 94.88 371 VAL A N 1
ATOM 3042 C CA . VAL A 1 371 ? 24.283 -1.319 -20.748 1.00 94.88 371 VAL A CA 1
ATOM 3043 C C . VAL A 1 371 ? 25.293 -2.450 -21.014 1.00 94.88 371 VAL A C 1
ATOM 3045 O O . VAL A 1 371 ? 25.051 -3.599 -20.620 1.00 94.88 371 VAL A O 1
ATOM 3048 N N . PRO A 1 372 ? 26.441 -2.163 -21.669 1.00 95.38 372 PRO A N 1
ATOM 3049 C CA . PRO A 1 372 ? 27.498 -3.149 -21.891 1.00 95.38 372 PRO A CA 1
ATOM 3050 C C . PRO A 1 372 ? 27.975 -3.818 -20.597 1.00 95.38 372 PRO A C 1
ATOM 3052 O O . PRO A 1 372 ? 27.982 -3.200 -19.530 1.00 95.38 372 PRO A O 1
ATOM 3055 N N . SER A 1 373 ? 28.422 -5.075 -20.703 1.00 94.06 373 SER A N 1
ATOM 3056 C CA . SER A 1 373 ? 28.916 -5.865 -19.563 1.00 94.06 373 SER A CA 1
ATOM 3057 C C . SER A 1 373 ? 30.008 -5.151 -18.778 1.00 94.06 373 SER A C 1
ATOM 3059 O O . SER A 1 373 ? 29.992 -5.192 -17.555 1.00 94.06 373 SER A O 1
ATOM 3061 N N . ASP A 1 374 ? 30.906 -4.453 -19.468 1.00 93.00 374 ASP A N 1
ATOM 3062 C CA . ASP A 1 374 ? 32.055 -3.803 -18.843 1.00 93.00 374 ASP A CA 1
ATOM 3063 C C . ASP A 1 374 ? 31.598 -2.656 -17.929 1.00 93.00 374 ASP A C 1
ATOM 3065 O O . ASP A 1 374 ? 32.044 -2.556 -16.787 1.00 93.00 374 ASP A O 1
ATOM 3069 N N . LEU A 1 375 ? 30.624 -1.847 -18.373 1.00 93.75 375 LEU A N 1
ATOM 3070 C CA . LEU A 1 375 ? 30.018 -0.811 -17.530 1.00 93.75 375 LEU A CA 1
ATOM 3071 C C . LEU A 1 375 ? 29.262 -1.431 -16.355 1.00 93.75 375 LEU A C 1
ATOM 3073 O O . LEU A 1 375 ? 29.402 -0.973 -15.221 1.00 93.75 375 LEU A O 1
ATOM 3077 N N . ARG A 1 376 ? 28.481 -2.487 -16.613 1.00 94.44 376 ARG A N 1
ATOM 3078 C CA . ARG A 1 376 ? 27.737 -3.207 -15.573 1.00 94.44 376 ARG A CA 1
ATOM 3079 C C . ARG A 1 376 ? 28.661 -3.717 -14.466 1.00 94.44 376 ARG A C 1
ATOM 3081 O O . ARG A 1 376 ? 28.376 -3.495 -13.290 1.00 94.44 376 ARG A O 1
ATOM 3088 N N . GLU A 1 377 ? 29.764 -4.363 -14.835 1.00 92.69 377 GLU A N 1
ATOM 3089 C CA . GLU A 1 377 ? 30.753 -4.893 -13.894 1.00 92.69 377 GLU A CA 1
ATOM 3090 C C . GLU A 1 377 ? 31.398 -3.771 -13.076 1.00 92.69 377 GLU A C 1
ATOM 3092 O O . GLU A 1 377 ? 31.437 -3.863 -11.849 1.00 92.69 377 GLU A O 1
ATOM 3097 N N . ILE A 1 378 ? 31.802 -2.671 -13.721 1.00 91.56 378 ILE A N 1
ATOM 3098 C CA . ILE A 1 378 ? 32.372 -1.500 -13.035 1.00 91.56 378 ILE A CA 1
ATOM 3099 C C . ILE A 1 378 ? 31.376 -0.899 -12.030 1.00 91.56 378 ILE A C 1
ATOM 3101 O O . ILE A 1 378 ? 31.760 -0.567 -10.905 1.00 91.56 378 ILE A O 1
ATOM 3105 N N . VAL A 1 379 ? 30.100 -0.761 -12.406 1.00 91.62 379 VAL A N 1
ATOM 3106 C CA . VAL A 1 379 ? 29.055 -0.227 -11.517 1.00 91.62 379 VAL A CA 1
ATOM 3107 C C . VAL A 1 379 ? 28.852 -1.146 -10.314 1.00 91.62 379 VAL A C 1
ATOM 3109 O O . VAL A 1 379 ? 28.866 -0.670 -9.177 1.00 91.62 379 VAL A O 1
ATOM 3112 N N . LEU A 1 380 ? 28.713 -2.455 -10.529 1.00 90.56 380 LEU A N 1
ATOM 3113 C CA . LEU A 1 380 ? 28.565 -3.421 -9.438 1.00 90.56 380 LEU A CA 1
ATOM 3114 C C . LEU A 1 380 ? 29.778 -3.405 -8.501 1.00 90.56 380 LEU A C 1
ATOM 3116 O O . LEU A 1 380 ? 29.605 -3.297 -7.285 1.00 90.56 380 LEU A O 1
ATOM 3120 N N . GLU A 1 381 ? 30.997 -3.447 -9.046 1.00 88.56 381 GLU A N 1
ATOM 3121 C CA . GLU A 1 381 ? 32.229 -3.366 -8.255 1.00 88.56 381 GLU A CA 1
ATOM 3122 C C . GLU A 1 381 ? 32.300 -2.079 -7.432 1.00 88.56 381 GLU A C 1
ATOM 3124 O O . GLU A 1 381 ? 32.731 -2.111 -6.276 1.00 88.56 381 GLU A O 1
ATOM 3129 N N . TYR A 1 382 ? 31.861 -0.951 -7.994 1.00 86.44 382 TYR A N 1
ATOM 3130 C CA . TYR A 1 382 ? 31.848 0.324 -7.291 1.00 86.44 382 TYR A CA 1
ATOM 3131 C C . TYR A 1 382 ? 30.981 0.264 -6.025 1.00 86.44 382 TYR A C 1
ATOM 3133 O O . TYR A 1 382 ? 31.458 0.638 -4.949 1.00 86.44 382 TYR A O 1
ATOM 3141 N N . PHE A 1 383 ? 29.735 -0.211 -6.127 1.00 84.56 383 PHE A N 1
ATOM 3142 C CA . PHE A 1 383 ? 28.825 -0.311 -4.976 1.00 84.56 383 PHE A CA 1
ATOM 3143 C C . PHE A 1 383 ? 29.295 -1.357 -3.961 1.00 84.56 383 PHE A C 1
ATOM 3145 O O . PHE A 1 383 ? 29.192 -1.157 -2.752 1.00 84.56 383 PHE A O 1
ATOM 3152 N N . ILE A 1 384 ? 29.887 -2.447 -4.447 1.00 84.94 384 ILE A N 1
ATOM 3153 C CA . ILE A 1 384 ? 30.481 -3.490 -3.613 1.00 84.94 384 ILE A CA 1
ATOM 3154 C C . ILE A 1 384 ? 31.670 -2.954 -2.792 1.00 84.94 384 ILE A C 1
ATOM 3156 O O . ILE A 1 384 ? 31.748 -3.211 -1.588 1.00 84.94 384 ILE A O 1
ATOM 3160 N N . ARG A 1 385 ? 32.602 -2.221 -3.419 1.00 82.44 385 ARG A N 1
ATOM 3161 C CA . ARG A 1 385 ? 33.854 -1.772 -2.779 1.00 82.44 385 ARG A CA 1
ATOM 3162 C C . ARG A 1 385 ? 33.674 -0.544 -1.891 1.00 82.44 385 ARG A C 1
ATOM 3164 O O . ARG A 1 385 ? 34.334 -0.446 -0.861 1.00 82.44 385 ARG A O 1
ATOM 3171 N N . ASN A 1 386 ? 32.777 0.375 -2.246 1.00 74.81 386 ASN A N 1
ATOM 3172 C CA . ASN A 1 386 ? 32.566 1.626 -1.503 1.00 74.81 386 ASN A CA 1
ATOM 3173 C C . ASN A 1 386 ? 31.552 1.497 -0.348 1.00 74.81 386 ASN A C 1
ATOM 3175 O O . ASN A 1 386 ? 30.993 2.485 0.121 1.00 74.81 386 ASN A O 1
ATOM 3179 N N . ASN A 1 387 ? 31.345 0.275 0.148 1.00 63.50 387 ASN A N 1
ATOM 3180 C CA . ASN A 1 387 ? 30.315 -0.126 1.110 1.00 63.50 387 ASN A CA 1
ATOM 3181 C C . ASN A 1 387 ? 30.616 0.277 2.582 1.00 63.50 387 ASN A C 1
ATOM 3183 O O . ASN A 1 387 ? 30.213 -0.416 3.526 1.00 63.50 387 ASN A O 1
ATOM 3187 N N . SER A 1 388 ? 31.372 1.363 2.790 1.00 53.06 388 SER A N 1
ATOM 3188 C CA . SER A 1 388 ? 32.015 1.740 4.060 1.00 53.06 388 SER A CA 1
ATOM 3189 C C . SER A 1 388 ? 31.342 2.882 4.840 1.00 53.06 388 SER A C 1
ATOM 3191 O O . SER A 1 388 ? 31.867 3.300 5.873 1.00 53.06 388 SER A O 1
ATOM 3193 N N . SER A 1 389 ? 30.166 3.382 4.438 1.00 55.16 389 SER A N 1
ATOM 3194 C CA . SER A 1 389 ? 29.433 4.364 5.253 1.00 55.16 389 SER A CA 1
ATOM 3195 C C . SER A 1 389 ? 28.752 3.702 6.464 1.00 55.16 389 SER A C 1
ATOM 3197 O O . SER A 1 389 ? 27.847 2.882 6.342 1.00 55.16 389 SER A O 1
ATOM 3199 N N . HIS A 1 390 ? 29.164 4.106 7.670 1.00 54.19 390 HIS A N 1
ATOM 3200 C CA . HIS A 1 390 ? 28.591 3.688 8.961 1.00 54.19 390 HIS A CA 1
ATOM 3201 C C . HIS A 1 390 ? 27.275 4.401 9.336 1.00 54.19 390 HIS A C 1
ATOM 3203 O O . HIS A 1 390 ? 26.844 4.333 10.487 1.00 54.19 390 HIS A O 1
ATOM 3209 N N . LEU A 1 391 ? 26.623 5.103 8.405 1.00 52.91 391 LEU A N 1
ATOM 3210 C CA . LEU A 1 391 ? 25.366 5.807 8.674 1.00 52.91 391 LEU A CA 1
ATOM 3211 C C . LEU A 1 391 ? 24.189 4.828 8.606 1.00 52.91 391 LEU A C 1
ATOM 3213 O O . LEU A 1 391 ? 23.329 4.920 7.739 1.00 52.91 391 LEU A O 1
ATOM 3217 N N . TRP A 1 392 ? 24.161 3.862 9.523 1.00 51.00 392 TRP A N 1
ATOM 3218 C CA . TRP A 1 392 ? 23.002 2.996 9.684 1.00 51.00 392 TRP A CA 1
ATOM 3219 C C . TRP A 1 392 ? 21.907 3.768 10.423 1.00 51.00 392 TRP A C 1
ATOM 3221 O O . TRP A 1 392 ? 22.014 4.011 11.627 1.00 51.00 392 TRP A O 1
ATOM 3231 N N . ARG A 1 393 ? 20.852 4.168 9.709 1.00 55.66 393 ARG A N 1
ATOM 3232 C CA . ARG A 1 393 ? 19.575 4.537 10.327 1.00 55.66 393 ARG A CA 1
ATOM 3233 C C . ARG A 1 393 ? 18.441 3.857 9.577 1.00 55.66 393 ARG A C 1
ATOM 3235 O O . ARG A 1 393 ? 18.296 4.022 8.374 1.00 55.66 393 ARG A O 1
ATOM 3242 N N . SER A 1 394 ? 17.675 3.070 10.324 1.00 52.16 394 SER A N 1
ATOM 3243 C CA . SER A 1 394 ? 16.491 2.370 9.843 1.00 52.16 394 SER A CA 1
ATOM 3244 C C . SER A 1 394 ? 15.365 3.377 9.594 1.00 52.16 394 SER A C 1
ATOM 3246 O O . SER A 1 394 ? 14.794 3.901 10.549 1.00 52.16 394 SER A O 1
ATOM 3248 N N . TYR A 1 395 ? 15.003 3.617 8.336 1.00 57.47 395 TYR A N 1
ATOM 3249 C CA . TYR A 1 395 ? 13.744 4.264 7.977 1.00 57.47 395 TYR A CA 1
ATOM 3250 C C . TYR A 1 395 ? 12.634 3.215 8.022 1.00 57.47 395 TYR A C 1
ATOM 3252 O O . TYR A 1 395 ? 12.263 2.635 7.001 1.00 57.47 395 TYR A O 1
ATOM 3260 N N . SER A 1 396 ? 12.113 2.931 9.216 1.00 61.84 396 SER A N 1
ATOM 3261 C CA . SER A 1 396 ? 11.096 1.882 9.370 1.00 61.84 396 SER A CA 1
ATOM 3262 C C . SER A 1 396 ? 9.823 2.159 8.559 1.00 61.84 396 SER A C 1
ATOM 3264 O O . SER A 1 396 ? 9.115 1.219 8.206 1.00 61.84 396 SER A O 1
ATOM 3266 N N . ASP A 1 397 ? 9.549 3.433 8.236 1.00 69.44 397 ASP A N 1
ATOM 3267 C CA . ASP A 1 397 ? 8.242 3.853 7.725 1.00 69.44 397 ASP A CA 1
ATOM 3268 C C . ASP A 1 397 ? 8.277 4.606 6.379 1.00 69.44 397 ASP A C 1
ATOM 3270 O O . ASP A 1 397 ? 7.205 4.850 5.828 1.00 69.44 397 ASP A O 1
ATOM 3274 N N . ILE A 1 398 ? 9.445 5.020 5.863 1.00 78.50 398 ILE A N 1
ATOM 3275 C CA . ILE A 1 398 ? 9.548 5.755 4.587 1.00 78.50 398 ILE A CA 1
ATOM 3276 C C . ILE A 1 398 ? 10.729 5.275 3.741 1.00 78.50 398 ILE A C 1
ATOM 3278 O O . ILE A 1 398 ? 11.816 5.021 4.250 1.00 78.50 398 ILE A O 1
ATOM 3282 N N . ALA A 1 399 ? 10.509 5.189 2.439 1.00 81.19 399 ALA A N 1
ATOM 3283 C CA . ALA A 1 399 ? 11.531 5.041 1.433 1.00 81.19 399 ALA A CA 1
ATOM 3284 C C . ALA A 1 399 ? 12.178 6.406 1.217 1.00 81.19 399 ALA A C 1
ATOM 3286 O O . ALA A 1 399 ? 11.513 7.385 0.883 1.00 81.19 399 ALA A O 1
ATOM 3287 N N . LEU A 1 400 ? 13.480 6.469 1.471 1.00 80.06 400 LEU A N 1
ATOM 3288 C CA . LEU A 1 400 ? 14.279 7.653 1.214 1.00 80.06 400 LEU A CA 1
ATOM 3289 C C . LEU A 1 400 ? 15.564 7.216 0.524 1.00 80.06 400 LEU A C 1
ATOM 3291 O O . LEU A 1 400 ? 16.589 6.981 1.167 1.00 80.06 400 LEU A O 1
ATOM 3295 N N . PHE A 1 401 ? 15.483 7.053 -0.792 1.00 87.19 401 PHE A N 1
ATOM 3296 C CA . PHE A 1 401 ? 16.636 6.712 -1.611 1.00 87.19 401 PHE A CA 1
ATOM 3297 C C . PHE A 1 401 ? 16.628 7.476 -2.939 1.00 87.19 401 PHE A C 1
ATOM 3299 O O . PHE A 1 401 ? 15.583 7.842 -3.468 1.00 87.19 401 PHE A O 1
ATOM 3306 N N . GLY A 1 402 ? 17.818 7.739 -3.477 1.00 88.88 402 GLY A N 1
ATOM 3307 C CA . GLY A 1 402 ? 17.992 8.274 -4.828 1.00 88.88 402 GLY A CA 1
ATOM 3308 C C . GLY A 1 402 ? 18.003 7.151 -5.864 1.00 88.88 402 GLY A C 1
ATOM 3309 O O . GLY A 1 402 ? 18.211 5.990 -5.521 1.00 88.88 402 GLY A O 1
ATOM 3310 N N . ASN A 1 403 ? 17.829 7.469 -7.145 1.00 92.31 403 ASN A N 1
ATOM 3311 C CA . ASN A 1 403 ? 17.986 6.494 -8.228 1.00 92.31 403 ASN A CA 1
ATOM 3312 C C . ASN A 1 403 ? 19.024 6.958 -9.244 1.00 92.31 403 ASN A C 1
ATOM 3314 O O . ASN A 1 403 ? 18.989 8.105 -9.691 1.00 92.31 403 ASN A O 1
ATOM 3318 N N . ILE A 1 404 ? 19.901 6.038 -9.636 1.00 93.38 404 ILE A N 1
ATOM 3319 C CA . ILE A 1 404 ? 20.823 6.190 -10.755 1.00 93.38 404 ILE A CA 1
ATOM 3320 C C . ILE A 1 404 ? 20.326 5.318 -11.898 1.00 93.38 404 ILE A C 1
ATOM 3322 O O . ILE A 1 404 ? 20.225 4.096 -11.795 1.00 93.38 404 ILE A O 1
ATOM 3326 N N . ASP A 1 405 ? 19.996 5.987 -12.990 1.00 93.62 405 ASP A N 1
ATOM 3327 C CA . ASP A 1 405 ? 19.532 5.381 -14.228 1.00 93.62 405 ASP A CA 1
ATOM 3328 C C . ASP A 1 405 ? 20.733 5.200 -15.155 1.00 93.62 405 ASP A C 1
ATOM 3330 O O . ASP A 1 405 ? 21.144 6.125 -15.857 1.00 93.62 405 ASP A O 1
ATOM 3334 N N . VAL A 1 406 ? 21.381 4.039 -15.042 1.00 95.19 406 VAL A N 1
ATOM 3335 C CA . VAL A 1 406 ? 22.658 3.760 -15.716 1.00 95.19 406 VAL A CA 1
ATOM 3336 C C . VAL A 1 406 ? 22.454 3.657 -17.224 1.00 95.19 406 VAL A C 1
ATOM 3338 O O . VAL A 1 406 ? 23.302 4.125 -17.978 1.00 95.19 406 VAL A O 1
ATOM 3341 N N . GLU A 1 407 ? 21.310 3.117 -17.647 1.00 94.25 407 GLU A N 1
ATOM 3342 C CA . GLU A 1 407 ? 20.882 3.081 -19.047 1.00 94.25 407 GLU A CA 1
ATOM 3343 C C . GLU A 1 407 ? 20.811 4.492 -19.620 1.00 94.25 407 GLU A C 1
ATOM 3345 O O . GLU A 1 407 ? 21.555 4.809 -20.544 1.00 94.25 407 GLU A O 1
ATOM 3350 N N . ARG A 1 408 ? 20.031 5.381 -18.998 1.00 93.19 408 ARG A N 1
ATOM 3351 C CA . ARG A 1 408 ? 19.870 6.751 -19.495 1.00 93.19 408 ARG A CA 1
ATOM 3352 C C . ARG A 1 408 ? 21.174 7.552 -19.503 1.00 93.19 408 ARG A C 1
ATOM 3354 O O . ARG A 1 408 ? 21.393 8.363 -20.401 1.00 93.19 408 ARG A O 1
ATOM 3361 N N . ILE A 1 409 ? 22.029 7.369 -18.494 1.00 95.06 409 ILE A N 1
ATOM 3362 C CA . ILE A 1 409 ? 23.346 8.025 -18.452 1.00 95.06 409 ILE A CA 1
ATOM 3363 C C . ILE A 1 409 ? 24.209 7.553 -19.628 1.00 95.06 409 ILE A C 1
ATOM 3365 O O . ILE A 1 409 ? 24.860 8.370 -20.277 1.00 95.06 409 ILE A O 1
ATOM 3369 N N . TYR A 1 410 ? 24.205 6.250 -19.909 1.00 96.31 410 TYR A N 1
ATOM 3370 C CA . TYR A 1 410 ? 24.981 5.673 -21.000 1.00 96.31 410 TYR A CA 1
ATOM 3371 C C . TYR A 1 410 ? 24.430 6.062 -22.380 1.00 96.31 410 TYR A C 1
ATOM 3373 O O . TYR A 1 410 ? 25.203 6.452 -23.253 1.00 96.31 410 TYR A O 1
ATOM 3381 N N . GLU A 1 411 ? 23.107 6.044 -22.564 1.00 95.19 411 GLU A N 1
ATOM 3382 C CA . GLU A 1 411 ? 22.445 6.532 -23.782 1.00 95.19 411 GLU A CA 1
ATOM 3383 C C . GLU A 1 411 ? 22.800 7.994 -24.057 1.00 95.19 411 GLU A C 1
ATOM 3385 O O . GLU A 1 411 ? 23.212 8.324 -25.166 1.00 95.19 411 GLU A O 1
ATOM 3390 N N . SER A 1 412 ? 22.753 8.857 -23.036 1.00 95.69 412 SER A N 1
ATOM 3391 C CA . SER A 1 412 ? 23.144 10.262 -23.181 1.00 95.69 412 SER A CA 1
ATOM 3392 C C . SER A 1 412 ? 24.608 10.425 -23.600 1.00 95.69 412 SER A C 1
ATOM 3394 O O . SER A 1 412 ? 24.919 11.349 -24.347 1.00 95.69 412 SER A O 1
ATOM 3396 N N . ALA A 1 413 ? 25.508 9.556 -23.133 1.00 96.25 413 ALA A N 1
ATOM 3397 C CA . ALA A 1 413 ? 26.915 9.581 -23.532 1.00 96.25 413 ALA A CA 1
ATOM 3398 C C . ALA A 1 413 ? 27.084 9.237 -25.023 1.00 96.25 413 ALA A C 1
ATOM 3400 O O . ALA A 1 413 ? 27.873 9.866 -25.728 1.00 96.25 413 ALA A O 1
ATOM 3401 N N . ILE A 1 414 ? 26.307 8.265 -25.514 1.00 96.62 414 ILE A N 1
ATOM 3402 C CA . ILE A 1 414 ? 26.275 7.892 -26.933 1.00 96.62 414 ILE A CA 1
ATOM 3403 C C . ILE A 1 414 ? 25.683 9.029 -27.774 1.00 96.62 414 ILE A C 1
ATOM 3405 O O . ILE A 1 414 ? 26.274 9.413 -28.780 1.00 96.62 414 ILE A O 1
ATOM 3409 N N . GLU A 1 415 ? 24.541 9.585 -27.365 1.00 96.31 415 GLU A N 1
ATOM 3410 C CA . GLU A 1 415 ? 23.851 10.666 -28.086 1.00 96.31 415 GLU A CA 1
ATOM 3411 C C . GLU A 1 415 ? 24.718 11.926 -28.225 1.00 96.31 415 GLU A C 1
ATOM 3413 O O . GLU A 1 415 ? 24.680 12.599 -29.257 1.00 96.31 415 GLU A O 1
ATOM 3418 N N . ASN A 1 416 ? 25.543 12.215 -27.216 1.00 96.25 416 ASN A N 1
ATOM 3419 C CA . ASN A 1 416 ? 26.471 13.346 -27.219 1.00 96.25 416 ASN A CA 1
ATOM 3420 C C . ASN A 1 416 ? 27.774 13.080 -27.998 1.00 96.25 416 ASN A C 1
ATOM 3422 O O . ASN A 1 416 ? 28.585 13.993 -28.126 1.00 96.25 416 ASN A O 1
ATOM 3426 N N . ASN A 1 417 ? 27.954 11.884 -28.574 1.00 95.00 417 ASN A N 1
ATOM 3427 C CA . ASN A 1 417 ? 29.172 11.455 -29.274 1.00 95.00 417 ASN A CA 1
ATOM 3428 C C . ASN A 1 417 ? 30.440 11.596 -28.416 1.00 95.00 417 ASN A C 1
ATOM 3430 O O . ASN A 1 417 ? 31.469 12.070 -28.894 1.00 95.00 417 ASN A O 1
ATOM 3434 N N . GLU A 1 418 ? 30.360 11.204 -27.145 1.00 95.81 418 GLU A N 1
ATOM 3435 C CA . GLU A 1 418 ? 31.522 11.201 -26.255 1.00 95.81 418 GLU A CA 1
ATOM 3436 C C . GLU A 1 418 ? 32.597 10.227 -26.770 1.00 95.81 418 GLU A C 1
ATOM 3438 O O . GLU A 1 418 ? 32.283 9.096 -27.144 1.00 95.81 418 GLU A O 1
ATOM 3443 N N . ASP A 1 419 ? 33.872 10.638 -26.744 1.00 94.94 419 ASP A N 1
ATOM 3444 C CA . ASP A 1 419 ? 35.002 9.821 -27.230 1.00 94.94 419 ASP A CA 1
ATOM 3445 C C . ASP A 1 419 ? 35.128 8.486 -26.471 1.00 94.94 419 ASP A C 1
ATOM 3447 O O . ASP A 1 419 ? 35.521 7.461 -27.031 1.00 94.94 419 ASP A O 1
ATOM 3451 N N . SER A 1 420 ? 34.771 8.497 -25.183 1.00 95.62 420 SER A N 1
ATOM 3452 C CA . SER A 1 420 ? 34.668 7.310 -24.335 1.00 95.62 420 SER A CA 1
ATOM 3453 C C . SER A 1 420 ? 33.344 7.339 -23.564 1.00 95.62 420 SER A C 1
ATOM 3455 O O . SER A 1 420 ? 33.284 7.849 -22.439 1.00 95.62 420 SER A O 1
ATOM 3457 N N . PRO A 1 421 ? 32.259 6.774 -24.134 1.00 94.00 421 PRO A N 1
ATOM 3458 C CA . PRO A 1 421 ? 30.954 6.745 -23.475 1.00 94.00 421 PRO A CA 1
ATOM 3459 C C . PRO A 1 421 ? 30.989 6.024 -22.122 1.00 94.00 421 PRO A C 1
ATOM 3461 O O . PRO A 1 421 ? 30.231 6.357 -21.212 1.00 94.00 421 PRO A O 1
ATOM 3464 N N . LEU A 1 422 ? 31.894 5.049 -21.975 1.00 93.06 422 LEU A N 1
ATOM 3465 C CA . LEU A 1 422 ? 32.103 4.307 -20.735 1.00 93.06 422 LEU A CA 1
ATOM 3466 C C . LEU A 1 422 ? 32.659 5.206 -19.622 1.00 93.06 422 LEU A C 1
ATOM 3468 O O . LEU A 1 422 ? 32.100 5.240 -18.524 1.00 93.06 422 LEU A O 1
ATOM 3472 N N . ASP A 1 423 ? 33.734 5.944 -19.911 1.00 92.88 423 ASP A N 1
ATOM 3473 C CA . ASP A 1 423 ? 34.376 6.820 -18.927 1.00 92.88 423 ASP A CA 1
ATOM 3474 C C . ASP A 1 423 ? 33.462 7.990 -18.561 1.00 92.88 423 ASP A C 1
ATOM 3476 O O . ASP A 1 423 ? 33.308 8.312 -17.379 1.00 92.88 423 ASP A O 1
ATOM 3480 N N . TYR A 1 424 ? 32.782 8.567 -19.558 1.00 94.62 424 TYR A N 1
ATOM 3481 C CA . TYR A 1 424 ? 31.777 9.604 -19.339 1.00 94.62 424 TYR A CA 1
ATOM 3482 C C . TYR A 1 424 ? 30.664 9.122 -18.402 1.00 94.62 424 TYR A C 1
ATOM 3484 O O . TYR A 1 424 ? 30.330 9.795 -17.417 1.00 94.62 424 TYR A O 1
ATOM 3492 N N . ALA A 1 425 ? 30.093 7.942 -18.679 1.00 93.31 425 ALA A N 1
ATOM 3493 C CA . ALA A 1 425 ? 29.021 7.384 -17.865 1.00 93.31 425 ALA A CA 1
ATOM 3494 C C . ALA A 1 425 ? 29.493 7.138 -16.428 1.00 93.31 425 ALA A C 1
ATOM 3496 O O . ALA A 1 425 ? 28.803 7.501 -15.474 1.00 93.31 425 ALA A O 1
ATOM 3497 N N . LEU A 1 426 ? 30.698 6.590 -16.258 1.00 91.12 426 LEU A N 1
ATOM 3498 C CA . LEU A 1 426 ? 31.271 6.319 -14.947 1.00 91.12 426 LEU A CA 1
ATOM 3499 C C . LEU A 1 426 ? 31.496 7.597 -14.124 1.00 91.12 426 LEU A C 1
ATOM 3501 O O . LEU A 1 426 ? 31.136 7.638 -12.943 1.00 91.12 426 LEU A O 1
ATOM 3505 N N . GLU A 1 427 ? 32.068 8.646 -14.716 1.00 93.19 427 GLU A N 1
ATOM 3506 C CA . GLU A 1 427 ? 32.274 9.924 -14.021 1.00 93.19 427 GLU A CA 1
ATOM 3507 C C . GLU A 1 427 ? 30.949 10.623 -13.692 1.00 93.19 427 GLU A C 1
ATOM 3509 O O . GLU A 1 427 ? 30.790 11.178 -12.595 1.00 93.19 427 GLU A O 1
ATOM 3514 N N . THR A 1 428 ? 29.955 10.513 -14.575 1.00 93.75 428 THR A N 1
ATOM 3515 C CA . THR A 1 428 ? 28.593 11.007 -14.326 1.00 93.75 428 THR A CA 1
ATOM 3516 C C . THR A 1 428 ? 27.933 10.265 -13.163 1.00 93.75 428 THR A C 1
ATOM 3518 O O . THR A 1 428 ? 27.357 10.899 -12.272 1.00 93.75 428 THR A O 1
ATOM 3521 N N . ILE A 1 429 ? 28.070 8.935 -13.100 1.00 91.06 429 ILE A N 1
ATOM 3522 C CA . ILE A 1 429 ? 27.571 8.108 -11.991 1.00 91.06 429 ILE A CA 1
ATOM 3523 C C . ILE A 1 429 ? 28.244 8.522 -10.679 1.00 91.06 429 ILE A C 1
ATOM 3525 O O . ILE A 1 429 ? 27.551 8.820 -9.705 1.00 91.06 429 ILE A O 1
ATOM 3529 N N . LYS A 1 430 ? 29.580 8.622 -10.645 1.00 90.31 430 LYS A N 1
ATOM 3530 C CA . LYS A 1 430 ? 30.332 9.054 -9.449 1.00 90.31 430 LYS A CA 1
ATOM 3531 C C . LYS A 1 430 ? 29.912 10.446 -8.977 1.00 90.31 430 LYS A C 1
ATOM 3533 O O . LYS A 1 430 ? 29.776 10.672 -7.774 1.00 90.31 430 LYS A O 1
ATOM 3538 N N . THR A 1 431 ? 29.708 11.380 -9.902 1.00 91.38 431 THR A N 1
ATOM 3539 C CA . THR A 1 431 ? 29.270 12.747 -9.585 1.00 91.38 431 THR A CA 1
ATOM 3540 C C . THR A 1 431 ? 27.855 12.748 -9.010 1.00 91.38 431 THR A C 1
ATOM 3542 O O . THR A 1 431 ? 27.625 13.323 -7.944 1.00 91.38 431 THR A O 1
ATOM 3545 N N . THR A 1 432 ? 26.936 12.018 -9.645 1.00 89.25 432 THR A N 1
ATOM 3546 C CA . THR A 1 432 ? 25.549 11.861 -9.183 1.00 89.25 432 THR A CA 1
ATOM 3547 C C . THR A 1 432 ? 25.495 11.253 -7.785 1.00 89.25 432 THR A C 1
ATOM 3549 O O . THR A 1 432 ? 24.776 11.752 -6.922 1.00 89.25 432 THR A O 1
ATOM 3552 N N . LEU A 1 433 ? 26.308 10.229 -7.516 1.00 86.62 433 LEU A N 1
ATOM 3553 C CA . LEU A 1 433 ? 26.414 9.604 -6.198 1.00 86.62 433 LEU A CA 1
ATOM 3554 C C . LEU A 1 433 ? 26.817 10.595 -5.108 1.00 86.62 433 LEU A C 1
ATOM 3556 O O . LEU A 1 433 ? 26.175 10.643 -4.060 1.00 86.62 433 LEU A O 1
ATOM 3560 N N . ARG A 1 434 ? 27.848 11.413 -5.353 1.00 87.00 434 ARG A N 1
ATOM 3561 C CA . ARG A 1 434 ? 28.297 12.432 -4.389 1.00 87.00 434 ARG A CA 1
ATOM 3562 C C . ARG A 1 434 ? 27.187 13.441 -4.087 1.00 87.00 434 ARG A C 1
ATOM 3564 O O . ARG A 1 434 ? 26.984 13.782 -2.924 1.00 87.00 434 ARG A O 1
ATOM 3571 N N . MET A 1 435 ? 26.455 13.886 -5.111 1.00 87.69 435 MET A N 1
ATOM 3572 C CA . MET A 1 435 ? 25.326 14.809 -4.943 1.00 87.69 435 MET A CA 1
ATOM 3573 C C . MET A 1 435 ? 24.183 14.171 -4.146 1.00 87.69 435 MET A C 1
ATOM 3575 O O . MET A 1 435 ? 23.670 14.770 -3.204 1.00 87.69 435 MET A O 1
ATOM 3579 N N . GLN A 1 436 ? 23.811 12.934 -4.475 1.00 83.56 436 GLN A N 1
ATOM 3580 C CA . GLN A 1 436 ? 22.732 12.226 -3.786 1.00 83.56 436 GLN A CA 1
ATOM 3581 C C . GLN A 1 436 ? 23.070 11.944 -2.318 1.00 83.56 436 GLN A C 1
ATOM 3583 O O . GLN A 1 436 ? 22.224 12.131 -1.448 1.00 83.56 436 GLN A O 1
ATOM 3588 N N . GLN A 1 437 ? 24.322 11.593 -2.013 1.00 80.94 437 GLN A N 1
ATOM 3589 C CA . GLN A 1 437 ? 24.785 11.438 -0.631 1.00 80.94 437 GLN A CA 1
ATOM 3590 C C . GLN A 1 437 ? 24.654 12.737 0.179 1.00 80.94 437 GLN A C 1
ATOM 3592 O O . GLN A 1 437 ? 24.372 12.682 1.375 1.00 80.94 437 GLN A O 1
ATOM 3597 N N . GLN A 1 438 ? 24.843 13.907 -0.440 1.00 84.06 438 GLN A N 1
ATOM 3598 C CA . GLN A 1 438 ? 24.613 15.192 0.228 1.00 84.06 438 GLN A CA 1
ATOM 3599 C C . GLN A 1 438 ? 23.122 15.444 0.476 1.00 84.06 438 GLN A C 1
ATOM 3601 O O . GLN A 1 438 ? 22.753 15.805 1.592 1.00 84.06 438 GLN A O 1
ATOM 3606 N N . ILE A 1 439 ? 22.264 15.199 -0.520 1.00 83.31 439 ILE A N 1
ATOM 3607 C CA . ILE A 1 439 ? 20.803 15.361 -0.398 1.00 83.31 439 ILE A CA 1
ATOM 3608 C C . ILE A 1 439 ? 20.248 14.462 0.712 1.00 83.31 439 ILE A C 1
ATOM 3610 O O . ILE A 1 439 ? 19.470 14.907 1.553 1.00 83.31 439 ILE A O 1
ATOM 3614 N N . GLN A 1 440 ? 20.691 13.208 0.769 1.00 77.69 440 GLN A N 1
ATOM 3615 C CA . GLN A 1 440 ? 20.253 12.278 1.805 1.00 77.69 440 GLN A CA 1
ATOM 3616 C C . GLN A 1 440 ? 20.666 12.696 3.210 1.00 77.69 440 GLN A C 1
ATOM 3618 O O . GLN A 1 440 ? 19.917 12.443 4.146 1.00 77.69 440 GLN A O 1
ATOM 3623 N N . ARG A 1 441 ? 21.830 13.338 3.389 1.00 80.38 441 ARG A N 1
ATOM 3624 C CA . ARG A 1 441 ? 22.219 13.869 4.706 1.00 80.38 441 ARG A CA 1
ATOM 3625 C C . ARG A 1 441 ? 21.216 14.906 5.203 1.00 80.38 441 ARG A C 1
ATOM 3627 O O . ARG A 1 441 ? 20.833 14.842 6.363 1.00 80.38 441 ARG A O 1
ATOM 3634 N N . VAL A 1 442 ? 20.742 15.789 4.325 1.00 83.19 442 VAL A N 1
ATOM 3635 C CA . VAL A 1 442 ? 19.706 16.775 4.672 1.00 83.19 442 VAL A CA 1
ATOM 3636 C C . VAL A 1 442 ? 18.398 16.073 5.038 1.00 83.19 442 VAL A C 1
ATOM 3638 O O . VAL A 1 442 ? 17.832 16.318 6.099 1.00 83.19 442 VAL A O 1
ATOM 3641 N N . ALA A 1 443 ? 17.951 15.122 4.220 1.00 79.81 443 ALA A N 1
ATOM 3642 C CA . ALA A 1 443 ? 16.718 14.388 4.495 1.00 79.81 443 ALA A CA 1
ATOM 3643 C C . ALA A 1 443 ? 16.813 13.496 5.762 1.00 79.81 443 ALA A C 1
ATOM 3645 O O . ALA A 1 443 ? 15.821 13.263 6.455 1.00 79.81 443 ALA A O 1
ATOM 3646 N N . LEU A 1 444 ? 18.013 13.031 6.128 1.00 77.12 444 LEU A N 1
ATOM 3647 C CA . LEU A 1 444 ? 18.286 12.360 7.405 1.00 77.12 444 LEU A CA 1
ATOM 3648 C C . LEU A 1 444 ? 18.113 13.295 8.607 1.00 77.12 444 LEU A C 1
ATOM 3650 O O . LEU A 1 444 ? 17.603 12.869 9.647 1.00 77.12 444 LEU A O 1
ATOM 3654 N N . GLU A 1 445 ? 18.538 14.550 8.483 1.00 82.50 445 GLU A N 1
ATOM 3655 C CA . GLU A 1 445 ? 18.359 15.566 9.522 1.00 82.50 445 GLU A CA 1
ATOM 3656 C C . GLU A 1 445 ? 16.873 15.890 9.720 1.00 82.50 445 GLU A C 1
ATOM 3658 O O . GLU A 1 445 ? 16.400 15.910 10.858 1.00 82.50 445 GLU A O 1
ATOM 3663 N N . GLU A 1 446 ? 16.106 16.028 8.635 1.00 81.88 446 GLU A N 1
ATOM 3664 C CA . GLU A 1 446 ? 14.651 16.232 8.695 1.00 81.88 446 GLU A CA 1
ATOM 3665 C C . GLU A 1 446 ? 13.927 15.062 9.383 1.00 81.88 446 GLU A C 1
ATOM 3667 O O . GLU A 1 446 ? 13.056 15.265 10.233 1.00 81.88 446 GLU A O 1
ATOM 3672 N N . ASN A 1 447 ? 14.328 13.823 9.096 1.00 78.50 447 ASN A N 1
ATOM 3673 C CA . ASN A 1 447 ? 13.758 12.650 9.760 1.00 78.50 447 ASN A CA 1
ATOM 3674 C C . ASN A 1 447 ? 14.094 12.586 11.254 1.00 78.50 447 ASN A C 1
ATOM 3676 O O . ASN A 1 447 ? 13.238 12.219 12.061 1.00 78.50 447 ASN A O 1
ATOM 3680 N N . ALA A 1 448 ? 15.296 13.009 11.654 1.00 82.19 448 ALA A N 1
ATOM 3681 C CA . ALA A 1 448 ? 15.656 13.090 13.068 1.00 82.19 448 ALA A CA 1
ATOM 3682 C C . ALA A 1 448 ? 14.740 14.059 13.845 1.00 82.19 448 ALA A C 1
ATOM 3684 O O . ALA A 1 448 ? 14.453 13.833 15.027 1.00 82.19 448 ALA A O 1
ATOM 3685 N N . VAL A 1 449 ? 14.228 15.106 13.185 1.00 85.75 449 VAL A N 1
ATOM 3686 C CA . VAL A 1 449 ? 13.214 16.006 13.761 1.00 85.75 449 VAL A CA 1
ATOM 3687 C C . VAL A 1 449 ? 11.889 15.269 13.979 1.00 85.75 449 VAL A C 1
ATOM 3689 O O . VAL A 1 449 ? 11.282 15.413 15.044 1.00 85.75 449 VAL A O 1
ATOM 3692 N N . VAL A 1 450 ? 11.452 14.445 13.021 1.00 83.19 450 VAL A N 1
ATOM 3693 C CA . VAL A 1 450 ? 10.229 13.629 13.148 1.00 83.19 450 VAL A CA 1
ATOM 3694 C C . VAL A 1 450 ? 10.348 12.632 14.303 1.00 83.19 450 VAL A C 1
ATOM 3696 O O . VAL A 1 450 ? 9.426 12.523 15.115 1.00 83.19 450 VAL A O 1
ATOM 3699 N N . ASP A 1 451 ? 11.486 11.955 14.438 1.00 83.94 451 ASP A N 1
ATOM 3700 C CA . ASP A 1 451 ? 11.723 11.023 15.546 1.00 83.94 451 ASP A CA 1
ATOM 3701 C C . ASP A 1 451 ? 11.731 11.742 16.896 1.00 83.94 451 ASP A C 1
ATOM 3703 O O . ASP A 1 451 ? 11.079 11.302 17.846 1.00 83.94 451 ASP A O 1
ATOM 3707 N N . THR A 1 452 ? 12.380 12.905 16.970 1.00 88.56 452 THR A N 1
ATOM 3708 C CA . THR A 1 452 ? 12.363 13.752 18.170 1.00 88.56 452 THR A CA 1
ATOM 3709 C C . THR A 1 452 ? 10.934 14.167 18.532 1.00 88.56 452 THR A C 1
ATOM 3711 O O . THR A 1 452 ? 10.541 14.089 19.699 1.00 88.56 452 THR A O 1
ATOM 3714 N N . ARG A 1 453 ? 10.113 14.547 17.542 1.00 87.81 453 ARG A N 1
ATOM 3715 C CA . ARG A 1 453 ? 8.690 14.863 17.747 1.00 87.81 453 ARG A CA 1
ATOM 3716 C C . ARG A 1 453 ? 7.927 13.671 18.322 1.00 87.81 453 ARG A C 1
ATOM 3718 O O . ARG A 1 453 ? 7.179 13.848 19.281 1.00 87.81 453 ARG A O 1
ATOM 3725 N N . ARG A 1 454 ? 8.133 12.466 17.785 1.00 87.69 454 ARG A N 1
ATOM 3726 C CA . ARG A 1 454 ? 7.481 11.231 18.257 1.00 87.69 454 ARG A CA 1
ATOM 3727 C C . ARG A 1 454 ? 7.896 10.870 19.686 1.00 87.69 454 ARG A C 1
ATOM 3729 O O . ARG A 1 454 ? 7.042 10.502 20.492 1.00 87.69 454 ARG A O 1
ATOM 3736 N N . VAL A 1 455 ? 9.175 11.032 20.033 1.00 89.00 455 VAL A N 1
ATOM 3737 C CA . VAL A 1 455 ? 9.669 10.855 21.412 1.00 89.00 455 VAL A CA 1
ATOM 3738 C C . VAL A 1 455 ? 9.001 11.853 22.360 1.00 89.00 455 VAL A C 1
ATOM 3740 O O . VAL A 1 455 ? 8.518 11.465 23.427 1.00 89.00 455 VAL A O 1
ATOM 3743 N N . ASN A 1 456 ? 8.908 13.122 21.961 1.00 91.12 456 ASN A N 1
ATOM 3744 C CA . ASN A 1 456 ? 8.238 14.154 22.751 1.00 91.12 456 ASN A CA 1
ATOM 3745 C C . ASN A 1 456 ? 6.745 13.856 22.939 1.00 91.12 456 ASN A C 1
ATOM 3747 O O . ASN A 1 456 ? 6.247 13.957 24.060 1.00 91.12 456 ASN A O 1
ATOM 3751 N N . LEU A 1 457 ? 6.049 13.426 21.883 1.00 88.62 457 LEU A N 1
ATOM 3752 C CA . LEU A 1 457 ? 4.645 13.018 21.950 1.00 88.62 457 LEU A CA 1
ATOM 3753 C C . LEU A 1 457 ? 4.448 11.846 22.923 1.00 88.62 457 LEU A C 1
ATOM 3755 O O . LEU A 1 457 ? 3.566 11.887 23.779 1.00 88.62 457 LEU A O 1
ATOM 3759 N N . ASN A 1 458 ? 5.316 10.833 22.865 1.00 90.62 458 ASN A N 1
ATOM 3760 C CA . ASN A 1 458 ? 5.283 9.717 23.808 1.00 90.62 458 ASN A CA 1
ATOM 3761 C C . ASN A 1 458 ? 5.471 10.181 25.266 1.00 90.62 458 ASN A C 1
ATOM 3763 O O . ASN A 1 458 ? 4.777 9.703 26.166 1.00 90.62 458 ASN A O 1
ATOM 3767 N N . ASN A 1 459 ? 6.374 11.135 25.511 1.00 92.31 459 ASN A N 1
ATOM 3768 C CA . ASN A 1 459 ? 6.574 11.714 26.841 1.00 92.31 459 ASN A CA 1
ATOM 3769 C C . ASN A 1 459 ? 5.338 12.493 27.322 1.00 92.31 459 ASN A C 1
ATOM 3771 O O . ASN A 1 459 ? 4.957 12.374 28.489 1.00 92.31 459 ASN A O 1
ATOM 3775 N N . GLN A 1 460 ? 4.675 13.238 26.431 1.00 92.38 460 GLN A N 1
ATOM 3776 C CA . GLN A 1 460 ? 3.422 13.937 26.738 1.00 92.38 460 GLN A CA 1
ATOM 3777 C C . GLN A 1 460 ? 2.301 12.959 27.096 1.00 92.38 460 GLN A C 1
ATOM 3779 O O . GLN A 1 460 ? 1.640 13.125 28.120 1.00 92.38 460 GLN A O 1
ATOM 3784 N N . PHE A 1 461 ? 2.124 11.895 26.315 1.00 92.75 461 PHE A N 1
ATOM 3785 C CA . PHE A 1 461 ? 1.138 10.852 26.602 1.00 92.75 461 PHE A CA 1
ATOM 3786 C C . PHE A 1 461 ? 1.398 10.152 27.930 1.00 92.75 461 PHE A C 1
ATOM 3788 O O . PHE A 1 461 ? 0.463 9.944 28.705 1.00 92.75 461 PHE A O 1
ATOM 3795 N N . ARG A 1 462 ? 2.662 9.864 28.252 1.00 93.69 462 ARG A N 1
ATOM 3796 C CA . ARG A 1 462 ? 3.036 9.328 29.563 1.00 93.69 462 ARG A CA 1
ATOM 3797 C C . ARG A 1 462 ? 2.659 10.286 30.697 1.00 93.69 462 ARG A C 1
ATOM 3799 O O . ARG A 1 462 ? 2.111 9.845 31.707 1.00 93.69 462 ARG A O 1
ATOM 3806 N N . LEU A 1 463 ? 2.915 11.584 30.539 1.00 95.19 463 LEU A N 1
ATOM 3807 C CA . LEU A 1 463 ? 2.533 12.595 31.526 1.00 95.19 463 LEU A CA 1
ATOM 3808 C C . LEU A 1 463 ? 1.007 12.665 31.698 1.00 95.19 463 LEU A C 1
ATOM 3810 O O . LEU A 1 463 ? 0.519 12.587 32.827 1.00 95.19 463 LEU A O 1
ATOM 3814 N N . HIS A 1 464 ? 0.248 12.746 30.602 1.00 95.06 464 HIS A N 1
ATOM 3815 C CA . HIS A 1 464 ? -1.219 12.761 30.635 1.00 95.06 464 HIS A CA 1
ATOM 3816 C C . HIS A 1 464 ? -1.798 11.506 31.278 1.00 95.06 464 HIS A C 1
ATOM 3818 O O . HIS A 1 464 ? -2.714 11.602 32.091 1.00 95.06 464 HIS A O 1
ATOM 3824 N N . TYR A 1 465 ? -1.223 10.341 30.990 1.00 94.69 465 TYR A N 1
ATOM 3825 C CA . TYR A 1 465 ? -1.624 9.089 31.615 1.00 94.69 465 TYR A CA 1
ATOM 3826 C C . TYR A 1 465 ? -1.517 9.151 33.144 1.00 94.69 465 TYR A C 1
ATOM 3828 O O . TYR A 1 465 ? -2.453 8.768 33.848 1.00 94.69 465 TYR A O 1
ATOM 3836 N N . HIS A 1 466 ? -0.392 9.652 33.664 1.00 94.88 466 HIS A N 1
ATOM 3837 C CA . HIS A 1 466 ? -0.182 9.777 35.105 1.00 94.88 466 HIS A CA 1
ATOM 3838 C C . HIS A 1 466 ? -1.112 10.813 35.743 1.00 94.88 466 HIS A C 1
ATOM 3840 O O . HIS A 1 466 ? -1.702 10.518 36.780 1.00 94.88 466 HIS A O 1
ATOM 3846 N N . LEU A 1 467 ? -1.292 11.977 35.111 1.00 95.12 467 LEU A N 1
ATOM 3847 C CA . LEU A 1 467 ? -2.203 13.018 35.596 1.00 95.12 467 LEU A CA 1
ATOM 3848 C C . LEU A 1 467 ? -3.652 12.520 35.647 1.00 95.12 467 LEU A C 1
ATOM 3850 O O . LEU A 1 467 ? -4.309 12.634 36.678 1.00 95.12 467 LEU A O 1
ATOM 3854 N N . ASN A 1 468 ? -4.130 11.890 34.576 1.00 94.44 468 ASN A N 1
ATOM 3855 C CA . ASN A 1 468 ? -5.503 11.393 34.498 1.00 94.44 468 ASN A CA 1
ATOM 3856 C C . ASN A 1 468 ? -5.737 10.200 35.444 1.00 94.44 468 ASN A C 1
ATOM 3858 O O . ASN A 1 468 ? -6.862 9.952 35.867 1.00 94.44 468 ASN A O 1
ATOM 3862 N N . LYS A 1 469 ? -4.687 9.460 35.833 1.00 93.00 469 LYS A N 1
ATOM 3863 C CA . LYS A 1 469 ? -4.792 8.426 36.877 1.00 93.00 469 LYS A CA 1
ATOM 3864 C C . LYS A 1 469 ? -4.979 8.990 38.285 1.00 93.00 469 LYS A C 1
ATOM 3866 O O . LYS A 1 469 ? -5.453 8.252 39.147 1.00 93.00 469 LYS A O 1
ATOM 3871 N N . MET A 1 470 ? -4.619 10.253 38.517 1.00 95.62 470 MET A N 1
ATOM 3872 C CA . MET A 1 470 ? -4.844 10.943 39.791 1.00 95.62 470 MET A CA 1
ATOM 3873 C C . MET A 1 470 ? -6.270 11.496 39.922 1.00 95.62 470 MET A C 1
ATOM 3875 O O . MET A 1 470 ? -6.619 12.009 40.984 1.00 95.62 470 MET A O 1
ATOM 3879 N N . THR A 1 471 ? -7.104 11.382 38.880 1.00 94.31 471 THR A N 1
ATOM 3880 C CA . THR A 1 471 ? -8.517 11.770 38.932 1.00 94.31 471 THR A CA 1
ATOM 3881 C C . THR A 1 471 ? -9.241 11.014 40.048 1.00 94.31 471 THR A C 1
ATOM 3883 O O . THR A 1 471 ? -9.173 9.787 40.155 1.00 94.31 471 THR A O 1
ATOM 3886 N N . GLY A 1 472 ? -9.939 11.762 40.901 1.00 95.31 472 GLY A N 1
ATOM 3887 C CA . GLY A 1 472 ? -10.702 11.215 42.014 1.00 95.31 472 GLY A CA 1
ATOM 3888 C C . GLY A 1 472 ? -11.834 10.301 41.521 1.00 95.31 472 GLY A C 1
ATOM 3889 O O . GLY A 1 472 ? -12.432 10.587 40.486 1.00 95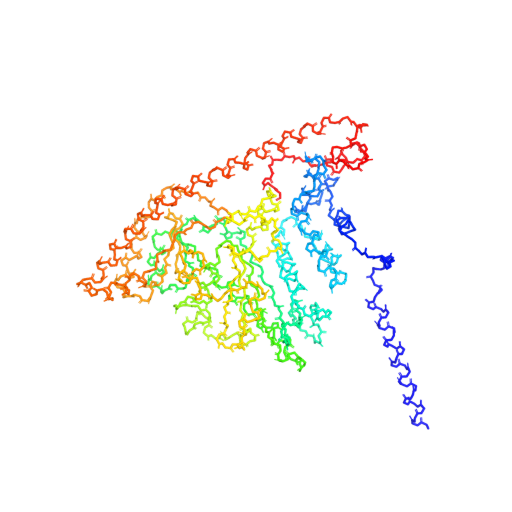.31 472 GLY A O 1
ATOM 3890 N N . PRO A 1 473 ? -12.193 9.226 42.250 1.00 95.25 473 PRO A N 1
ATOM 3891 C CA . PRO A 1 473 ? -13.192 8.257 41.789 1.00 95.25 473 PRO A CA 1
ATOM 3892 C C . PRO A 1 473 ? -14.547 8.877 41.408 1.00 95.25 473 PRO A C 1
ATOM 3894 O O . PRO A 1 473 ? -15.174 8.420 40.457 1.00 95.25 473 PRO A O 1
ATOM 3897 N N . SER A 1 474 ? -14.975 9.912 42.133 1.00 97.38 474 SER A N 1
ATOM 3898 C CA . SER A 1 474 ? -16.258 10.599 41.925 1.00 97.38 474 SER A CA 1
ATOM 3899 C C . SER A 1 474 ? -16.192 11.771 40.942 1.00 97.38 474 SER A C 1
ATOM 3901 O O . SER A 1 474 ? -17.211 12.407 40.709 1.00 97.38 474 SER A O 1
ATOM 3903 N N . GLN A 1 475 ? -15.011 12.102 40.414 1.00 97.62 475 GLN A N 1
ATOM 3904 C CA . GLN A 1 475 ? -14.865 13.156 39.410 1.00 97.62 475 GLN A CA 1
ATOM 3905 C C . GLN A 1 475 ? -15.276 12.638 38.031 1.00 97.62 475 GLN A C 1
ATOM 3907 O O . GLN A 1 475 ? -15.248 11.426 37.781 1.00 97.62 475 GLN A O 1
ATOM 3912 N N . ASP A 1 476 ? -15.616 13.558 37.131 1.00 97.56 476 ASP A N 1
ATOM 3913 C CA . ASP A 1 476 ? -15.908 13.236 35.738 1.00 97.56 476 ASP A CA 1
ATOM 3914 C C . ASP A 1 476 ? -14.735 12.499 35.094 1.00 97.56 476 ASP A C 1
ATOM 3916 O O . ASP A 1 476 ? -13.559 12.822 35.302 1.00 97.56 476 ASP A O 1
ATOM 3920 N N . CYS A 1 477 ? -15.052 11.463 34.321 1.00 97.06 477 CYS A N 1
ATOM 3921 C CA . CYS A 1 477 ? -14.024 10.669 33.678 1.00 97.06 477 CYS A CA 1
ATOM 3922 C C . CYS A 1 477 ? -13.284 11.503 32.616 1.00 97.06 477 CYS A C 1
ATOM 3924 O O . CYS A 1 477 ? -13.945 12.074 31.745 1.00 97.06 477 CYS A O 1
ATOM 3926 N N . PRO A 1 478 ? -11.934 11.508 32.592 1.00 96.38 478 PRO A N 1
ATOM 3927 C CA . PRO A 1 478 ? -11.166 12.308 31.640 1.00 96.38 478 PRO A CA 1
ATOM 3928 C C . PRO A 1 478 ? -11.512 12.030 30.179 1.00 96.38 478 PRO A C 1
ATOM 3930 O O . PRO A 1 478 ? -11.469 12.945 29.377 1.00 96.38 478 PRO A O 1
ATOM 3933 N N . CYS A 1 479 ? -11.937 10.813 29.822 1.00 94.69 479 CYS A N 1
ATOM 3934 C CA . CYS A 1 479 ? -12.369 10.494 28.457 1.00 94.69 479 CYS A CA 1
ATOM 3935 C C . CYS A 1 479 ? -13.694 11.153 28.023 1.00 94.69 479 CYS A C 1
ATOM 3937 O O . CYS A 1 479 ? -14.230 10.772 26.986 1.00 94.69 479 CYS A O 1
ATOM 3939 N N . ASN A 1 480 ? -14.263 12.050 28.832 1.00 94.81 480 ASN A N 1
ATOM 3940 C CA . ASN A 1 480 ? -15.500 12.773 28.556 1.00 94.81 480 ASN A CA 1
ATOM 3941 C C . ASN A 1 480 ? -16.701 11.857 28.247 1.00 94.81 480 ASN A C 1
ATOM 3943 O O . ASN A 1 480 ? -17.522 12.134 27.380 1.00 94.81 480 ASN A O 1
ATOM 3947 N N . SER A 1 481 ? -16.806 10.729 28.955 1.00 93.25 481 SER A N 1
ATOM 3948 C CA . SER A 1 481 ? -17.883 9.753 28.738 1.00 93.25 481 SER A CA 1
ATOM 3949 C C . SER A 1 481 ? -19.218 10.132 29.388 1.00 93.25 481 SER A C 1
ATOM 3951 O O . SER A 1 481 ? -20.142 9.328 29.351 1.00 93.25 481 SER A O 1
ATOM 3953 N N . GLY A 1 482 ? -19.300 11.283 30.066 1.00 95.25 482 GLY A N 1
ATOM 3954 C CA . GLY A 1 482 ? -20.484 11.703 30.830 1.00 95.25 482 GLY A CA 1
ATOM 3955 C C . GLY A 1 482 ? -20.771 10.885 32.098 1.00 95.25 482 GLY A C 1
ATOM 3956 O O . GLY A 1 482 ? -21.877 10.947 32.621 1.00 95.25 482 GLY A O 1
ATOM 3957 N N . VAL A 1 483 ? -19.801 10.106 32.592 1.00 96.81 483 VAL A N 1
ATOM 3958 C CA . VAL A 1 483 ? -19.914 9.324 33.839 1.00 96.81 483 VAL A CA 1
ATOM 3959 C C . VAL A 1 483 ? -18.651 9.482 34.685 1.00 96.81 483 VAL A C 1
ATOM 3961 O O . VAL A 1 483 ? -17.627 9.974 34.196 1.00 96.81 483 VAL A O 1
ATOM 3964 N N . THR A 1 484 ? -18.696 9.029 35.938 1.00 97.62 484 THR A N 1
ATOM 3965 C CA . THR A 1 484 ? -17.569 9.159 36.871 1.00 97.62 484 THR A CA 1
ATOM 3966 C C . THR A 1 484 ? -16.353 8.328 36.444 1.00 97.62 484 THR A C 1
ATOM 3968 O O . THR A 1 484 ? -16.470 7.279 35.797 1.00 97.62 484 THR A O 1
ATOM 3971 N N . TYR A 1 485 ? -15.148 8.754 36.834 1.00 97.00 485 TYR A N 1
ATOM 3972 C CA . TYR A 1 485 ? -13.910 8.014 36.562 1.00 97.00 485 TYR A CA 1
ATOM 3973 C C . TYR A 1 485 ? -13.952 6.581 37.120 1.00 97.00 485 TYR A C 1
ATOM 3975 O O . TYR A 1 485 ? -13.477 5.641 36.467 1.00 97.00 485 TYR A O 1
ATOM 3983 N N . LYS A 1 486 ? -14.573 6.388 38.293 1.00 97.06 486 LYS A N 1
ATOM 3984 C CA . LYS A 1 486 ? -14.790 5.069 38.913 1.00 97.06 486 LYS A CA 1
ATOM 3985 C C . LYS A 1 486 ? -15.615 4.124 38.031 1.00 97.06 486 LYS A C 1
ATOM 3987 O O . LYS A 1 486 ? -15.339 2.928 37.983 1.00 97.06 486 LYS A O 1
ATOM 3992 N N . GLU A 1 487 ? -16.615 4.649 37.336 1.00 96.75 487 GLU A N 1
ATOM 3993 C CA . GLU A 1 487 ? -17.547 3.856 36.524 1.00 96.75 487 GLU A CA 1
ATOM 3994 C C . GLU A 1 487 ? -17.063 3.652 35.082 1.00 96.75 487 GLU A C 1
ATOM 3996 O O . GLU A 1 487 ? -17.547 2.753 34.394 1.00 96.75 487 GLU A O 1
ATOM 4001 N N . CYS A 1 488 ? -16.071 4.432 34.635 1.00 95.81 488 CYS A N 1
ATOM 4002 C CA . CYS A 1 488 ? -15.536 4.377 33.275 1.00 95.81 488 CYS A CA 1
ATOM 4003 C C . CYS A 1 488 ? -14.062 3.942 33.214 1.00 95.81 488 CYS A C 1
ATOM 4005 O O . CYS A 1 488 ? -13.771 2.748 33.338 1.00 95.81 488 CYS A O 1
ATOM 4007 N N . CYS A 1 489 ? -13.119 4.862 32.972 1.00 95.75 489 CYS A N 1
ATOM 4008 C CA . CYS A 1 489 ? -11.741 4.506 32.618 1.00 95.75 489 CYS A CA 1
ATOM 4009 C C . CYS A 1 489 ? -10.995 3.755 33.721 1.00 95.75 489 CYS A C 1
ATOM 4011 O O . CYS A 1 489 ? -10.170 2.910 33.389 1.00 95.75 489 CYS A O 1
ATOM 4013 N N . SER A 1 490 ? -11.299 3.966 35.006 1.00 95.88 490 SER A N 1
ATOM 4014 C CA . SER A 1 490 ? -10.656 3.182 36.075 1.00 95.88 490 SER A CA 1
ATOM 4015 C C . SER A 1 490 ? -10.959 1.678 35.964 1.00 95.88 490 SER A C 1
ATOM 4017 O O . SER A 1 490 ? -10.093 0.849 36.252 1.00 95.88 490 SER A O 1
ATOM 4019 N N . LYS A 1 491 ? -12.157 1.316 35.480 1.00 95.12 491 LYS A N 1
ATOM 4020 C CA . LYS A 1 491 ? -12.566 -0.066 35.200 1.00 95.12 491 LYS A CA 1
ATOM 4021 C C . LYS A 1 491 ? -12.022 -0.541 33.854 1.00 95.12 491 LYS A C 1
ATOM 4023 O O . LYS A 1 491 ? -11.399 -1.600 33.792 1.00 95.12 491 LYS A O 1
ATOM 4028 N N . LYS A 1 492 ? -12.231 0.246 32.792 1.00 94.44 492 LYS A N 1
ATOM 4029 C CA . LYS A 1 492 ? -11.839 -0.114 31.415 1.00 94.44 492 LYS A CA 1
ATOM 4030 C C . LYS A 1 492 ? -10.326 -0.221 31.230 1.00 94.44 492 LYS A C 1
ATOM 4032 O O . LYS A 1 492 ? -9.877 -0.977 30.382 1.00 94.44 492 LYS A O 1
ATOM 4037 N N . LEU A 1 493 ? -9.542 0.528 32.006 1.00 94.12 493 LEU A N 1
ATOM 4038 C CA . LEU A 1 493 ? -8.078 0.590 31.922 1.00 94.12 493 LEU A CA 1
ATOM 4039 C C . LEU A 1 493 ? -7.384 -0.085 33.113 1.00 94.12 493 LEU A C 1
ATOM 4041 O O . LEU A 1 493 ? -6.200 0.156 33.352 1.00 94.12 493 LEU A O 1
ATOM 4045 N N . ARG A 1 494 ? -8.101 -0.940 33.859 1.00 93.81 494 ARG A N 1
ATOM 4046 C CA . ARG A 1 494 ? -7.612 -1.573 35.095 1.00 93.81 494 ARG A CA 1
ATOM 4047 C C . ARG A 1 494 ? -6.258 -2.261 34.919 1.00 93.81 494 ARG A C 1
ATOM 4049 O O . ARG A 1 494 ? -5.410 -2.153 35.800 1.00 93.81 494 ARG A O 1
ATOM 4056 N N . HIS A 1 495 ? -6.065 -2.953 33.799 1.00 92.81 495 HIS A N 1
ATOM 4057 C CA . HIS A 1 495 ? -4.841 -3.703 33.512 1.00 92.81 495 HIS A CA 1
ATOM 4058 C C . HIS A 1 495 ? -3.947 -3.037 32.465 1.00 92.81 495 HIS A C 1
ATOM 4060 O O . HIS A 1 495 ? -2.986 -3.648 31.998 1.00 92.81 495 HIS A O 1
ATOM 4066 N N . PHE A 1 496 ? -4.255 -1.799 32.079 1.00 91.88 496 PHE A N 1
ATOM 4067 C CA . PHE A 1 496 ? -3.415 -1.057 31.155 1.00 91.88 496 PHE A CA 1
ATOM 4068 C C . PHE A 1 496 ? -2.240 -0.422 31.900 1.00 91.88 496 PHE A C 1
ATOM 4070 O O . PHE A 1 496 ? -2.433 0.352 32.845 1.00 91.88 496 PHE A O 1
ATOM 4077 N N . HIS A 1 497 ? -1.031 -0.708 31.425 1.00 89.38 497 HIS A N 1
ATOM 4078 C CA . HIS A 1 497 ? 0.205 -0.075 31.858 1.00 89.38 497 HIS A CA 1
ATOM 4079 C C . HIS A 1 497 ? 0.835 0.618 30.660 1.00 89.38 497 HIS A C 1
ATOM 4081 O O . HIS A 1 497 ? 1.105 -0.018 29.645 1.00 89.38 497 HIS A O 1
ATOM 4087 N N . TYR A 1 498 ? 1.056 1.923 30.783 1.00 87.38 498 TYR A N 1
ATOM 4088 C CA . TYR A 1 498 ? 1.707 2.684 29.731 1.00 87.38 498 TYR A CA 1
ATOM 4089 C C . TYR A 1 498 ? 3.200 2.333 29.690 1.00 87.38 498 TYR A C 1
ATOM 4091 O O . TYR A 1 498 ? 3.910 2.579 30.666 1.00 87.38 498 TYR A O 1
ATOM 4099 N N . THR A 1 499 ? 3.669 1.768 28.577 1.00 82.44 499 THR A N 1
ATOM 4100 C CA . THR A 1 499 ? 5.096 1.519 28.319 1.00 82.44 499 THR A CA 1
ATOM 4101 C C . THR A 1 499 ? 5.631 2.573 27.358 1.00 82.44 499 THR A C 1
ATOM 4103 O O . THR A 1 499 ? 6.328 3.504 27.763 1.00 82.44 499 THR A O 1
ATOM 4106 N N . ASN A 1 500 ? 5.224 2.474 26.100 1.00 72.62 500 ASN A N 1
ATOM 4107 C CA . ASN A 1 500 ? 5.547 3.385 25.022 1.00 72.62 500 ASN A CA 1
ATOM 4108 C C . ASN A 1 500 ? 4.346 3.440 24.076 1.00 72.62 500 ASN A C 1
ATOM 4110 O O . ASN A 1 500 ? 3.701 2.425 23.811 1.00 72.62 500 ASN A O 1
ATOM 4114 N N . TYR A 1 501 ? 4.067 4.620 23.535 1.00 65.69 501 TYR A N 1
ATOM 4115 C CA . TYR A 1 501 ? 3.078 4.809 22.480 1.00 65.69 501 TYR A CA 1
ATOM 4116 C C . TYR A 1 501 ? 3.363 3.927 21.258 1.00 65.69 501 TYR A C 1
ATOM 4118 O O . TYR A 1 501 ? 2.464 3.496 20.552 1.00 65.69 501 TYR A O 1
ATOM 4126 N N . SER A 1 502 ? 4.634 3.607 21.036 1.00 59.41 502 SER A N 1
ATOM 4127 C CA . SER A 1 502 ? 5.084 2.793 19.921 1.00 59.41 502 SER A CA 1
ATOM 4128 C C . SER A 1 502 ? 4.830 1.287 20.101 1.00 59.41 502 SER A C 1
ATOM 4130 O O . SER A 1 502 ? 4.957 0.557 19.121 1.00 59.41 502 SER A O 1
ATOM 4132 N N . ASP A 1 503 ? 4.479 0.830 21.309 1.00 60.94 503 ASP A N 1
ATOM 4133 C CA . ASP A 1 503 ? 4.267 -0.592 21.640 1.00 60.94 503 ASP A CA 1
ATOM 4134 C C . ASP A 1 503 ? 2.822 -1.058 21.361 1.00 60.94 503 ASP A C 1
ATOM 4136 O O . ASP A 1 503 ? 2.417 -2.122 21.846 1.00 60.94 503 ASP A O 1
ATOM 4140 N N . ILE A 1 504 ? 2.031 -0.252 20.633 1.00 55.62 504 ILE A N 1
ATOM 4141 C CA . ILE A 1 504 ? 0.625 -0.519 20.263 1.00 55.62 504 ILE A CA 1
ATOM 4142 C C . ILE A 1 504 ? 0.446 -1.857 19.559 1.00 55.62 504 ILE A C 1
ATOM 4144 O O . ILE A 1 504 ? 1.285 -2.246 18.722 1.00 55.62 504 ILE A O 1
#

Radius of gyration: 26.74 Å; chains: 1; bounding box: 89×54×71 Å

Foldseek 3Di:
DVVVVVVVVVVVVVVVVVVVVVVVVPDDPPVPDVDLDDLVNLLVLLVVLAAFQLDPPAAALCRCQNFVVLLLVLQDHQLLSVLLSVLLSLLCVQPPPSSNVLSNVRSVAGPVNCVVVLQSLQVSLVSSLCSVAFDGNFKDAQDDPDPFAAAGIWGHHPNAIAGEHEAEDDCVVVLVVVLVWKEFLADDDPVLVVVLVVQDDYHYAPLVVLVVQLVSQLRNLVVQCVDVVSVRHAYEYEYEYEQQLLNNVLSADAQQAHCLHPNHPCVVDLSLSHFKYKYFHQSLQSVCCSLPVDGDCLPDPPDRHSSHRLDLSGFIAIGGRPNYDHDDPSGVVSSVYDYLVVCVPPQDASSHNFRMATSLLLETEGCLVVDDPVLSVVVSVVCSVVNPRPPDDRPSRHRRGGYDYLNVQLVVLVVVVPPDSSVSSVVVVVVVSVVRSVVVVVVVVVVVVVVVVQVVVFVSSVVSVVVQVPADQQDQRSSNPVHGVVVGSCSSCVNPDRDTSNVD